Protein 2XVM (pdb70)

Secondary structure (DSSP, 8-state):
------TTHHHHHHTPPP--HHHHHHTTTS-S-EEEEET-TTSHHHHHHHHTT-EEEEEES-HHHHHHHHHHHHHHT-TTEEEEE--GGG------EEEEEEES-GGGS-GGGHHHHHHHHHHTEEEEEEEEEEEEB--SSS---S--S--BPTTHHHHHTTTSEEEEEE--EEEEEEE-TTSPEEEEEEEEEEEE--/--TTHHHHHHTPPP--HHHHHHTTTS-S-EEEEET-TTSHHHHHHHHTT-EEEEEES-HHHHHHHHHHHHHTT-TTEEEEE--GGG------EEEEEEES-GGGS-TTHHHHHHHHHHHTEEEEEEEEEEEEB--SSS---S--S--BPTTHHHHHTTTSEEEEEE--EEEEEEE-TTSPEEEEEEEEEEEE--

Solvent-accessible surface area: 17953 Å² total; per-residue (Å²): 124,53,56,12,54,33,21,65,41,7,17,32,91,25,118,19,66,30,4,25,54,27,0,25,80,1,19,147,75,2,110,50,20,97,0,0,2,0,14,10,24,67,1,46,6,0,0,4,0,5,25,27,50,6,45,0,12,0,4,18,153,70,63,154,10,10,62,36,0,70,118,0,45,80,94,27,113,18,117,42,0,73,27,111,82,12,61,12,38,120,41,96,12,102,135,88,2,33,0,0,0,0,10,54,18,0,4,106,12,76,60,164,17,1,71,49,7,0,56,12,0,34,119,0,0,79,104,29,4,18,0,1,0,8,0,0,0,63,16,114,91,64,74,25,123,31,68,24,74,18,19,0,139,128,23,45,0,95,170,62,0,80,54,26,84,67,69,59,55,41,30,88,51,23,71,18,121,113,72,62,117,127,52,90,47,41,107,1,62,19,0,13,0,13,0,100,48,159,117,72,45,71,62,6,29,98,70,32,45,21,36,115,7,27,62,28,0,24,83,1,36,148,78,3,166,87,17,53,0,0,3,0,14,10,20,25,0,56,7,0,0,22,0,5,24,59,50,6,58,0,4,0,8,17,150,26,61,71,2,14,59,43,0,74,126,2,31,76,97,17,117,4,117,49,0,98,32,110,81,10,76,13,60,131,41,91,9,104,134,80,0,40,0,0,0,0,10,51,19,0,9,89,14,89,54,184,19,1,67,47,9,0,55,11,0,34,119,0,0,68,109,26,4,20,0,1,0,8,0,0,0,63,24,106,88,53,72,26,105,0,26,26,61,16,20,0,139,126,14,45,0,87,177,53,0,121,56,33,105,108,64,73,34,37,27,91,58,27,108,8,41,90,39,62,121,116,20,78,48,31,122,0,62,31,0,11,0,11,0,100,51,191

Structure (mmCIF, N/CA/C/O backbone):
data_2XVM
#
_entry.id   2XVM
#
_cell.length_a   130.362
_cell.length_b   55.644
_cell.length_c   59.420
_cell.angle_alpha   90.00
_cell.angle_beta   97.72
_cell.angle_gamma   90.00
#
_symmetry.space_group_name_H-M   'C 1 2 1'
#
loop_
_entity.id
_entity.type
_entity.pdbx_description
1 polymer 'TELLURITE RESISTANCE PROTEIN TEHB'
2 non-polymer S-ADENOSYL-L-HOMOCYSTEINE
3 water water
#
loop_
_atom_site.group_PDB
_atom_site.id
_atom_site.type_symbol
_atom_site.label_atom_id
_atom_site.label_alt_id
_atom_site.label_comp_id
_atom_site.label_asym_id
_atom_site.label_entity_id
_atom_site.label_seq_id
_atom_site.pdbx_PDB_ins_code
_atom_site.Cartn_x
_atom_site.Cartn_y
_atom_site.Cartn_z
_atom_site.occupancy
_atom_site.B_iso_or_equiv
_atom_site.auth_seq_id
_atom_site.auth_comp_id
_atom_site.auth_asym_id
_atom_site.auth_atom_id
_atom_site.pdbx_PDB_model_num
ATOM 1 N N . ALA A 1 2 ? -28.438 -35.514 -5.300 1.00 37.33 0 ALA A N 1
ATOM 2 C CA . ALA A 1 2 ? -28.512 -36.079 -6.701 1.00 35.49 0 ALA A CA 1
ATOM 3 C C . ALA A 1 2 ? -28.555 -34.998 -7.813 1.00 34.01 0 ALA A C 1
ATOM 4 O O . ALA A 1 2 ? -28.346 -35.320 -8.974 1.00 33.67 0 ALA A O 1
ATOM 6 N N . MET A 1 3 ? -28.852 -33.749 -7.446 1.00 31.89 1 MET A N 1
ATOM 7 C CA . MET A 1 3 ? -28.990 -32.634 -8.412 1.00 28.36 1 MET A CA 1
ATOM 8 C C . MET A 1 3 ? -27.611 -32.093 -8.777 1.00 27.08 1 MET A C 1
ATOM 9 O O . MET A 1 3 ? -26.969 -31.391 -7.996 1.00 27.17 1 MET A O 1
ATOM 14 N N . VAL A 1 4 ? -27.174 -32.403 -9.995 1.00 25.24 2 VAL A N 1
ATOM 15 C CA . VAL A 1 4 ? -25.786 -32.228 -10.380 1.00 23.22 2 VAL A CA 1
ATOM 16 C C . VAL A 1 4 ? -25.502 -30.966 -11.195 1.00 23.13 2 VAL A C 1
ATOM 17 O O . VAL A 1 4 ? -24.324 -30.684 -11.489 1.00 23.46 2 VAL A O 1
ATOM 21 N N . ILE A 1 5 ? -26.549 -30.223 -11.577 1.00 20.28 3 ILE A N 1
ATOM 22 C CA . ILE A 1 5 ? -26.331 -28.942 -12.309 1.00 19.79 3 ILE A CA 1
ATOM 23 C C . ILE A 1 5 ? -25.590 -27.851 -11.528 1.00 20.69 3 ILE A C 1
ATOM 24 O O . ILE A 1 5 ? -25.939 -27.550 -10.361 1.00 20.81 3 ILE A O 1
ATOM 29 N N . ARG A 1 6 ? -24.526 -27.325 -12.152 1.00 19.83 4 ARG A N 1
ATOM 30 C CA . ARG A 1 6 ? -23.815 -26.188 -11.575 1.00 20.79 4 ARG A CA 1
ATOM 31 C C . ARG A 1 6 ? -23.802 -25.001 -12.533 1.00 21.32 4 ARG A C 1
ATOM 32 O O . ARG A 1 6 ? -22.858 -24.805 -13.345 1.00 20.42 4 ARG A O 1
ATOM 40 N N . ASP A 1 7 ? -24.840 -24.168 -12.409 1.00 19.62 5 ASP A N 1
ATOM 41 C CA . ASP A 1 7 ? -25.015 -23.141 -13.383 1.00 19.94 5 ASP A CA 1
ATOM 42 C C . ASP A 1 7 ? -24.484 -21.815 -12.794 1.00 20.23 5 ASP A C 1
ATOM 43 O O . ASP A 1 7 ? -23.747 -21.810 -11.774 1.00 21.21 5 ASP A O 1
ATOM 48 N N . GLU A 1 8 ? -24.804 -20.713 -13.451 1.00 19.38 6 GLU A N 1
ATOM 49 C CA . GLU A 1 8 ? -24.286 -19.397 -13.055 1.00 20.05 6 GLU A CA 1
ATOM 50 C C . GLU A 1 8 ? -24.973 -18.866 -11.789 1.00 20.32 6 GLU A C 1
ATOM 51 O O . GLU A 1 8 ? -24.575 -17.825 -11.293 1.00 23.86 6 GLU A O 1
ATOM 57 N N . ASN A 1 9 ? -26.019 -19.554 -11.324 1.00 21.46 7 ASN A N 1
ATOM 58 C CA . ASN A 1 9 ? -26.642 -19.272 -10.047 1.00 21.20 7 ASN A CA 1
ATOM 59 C C . ASN A 1 9 ? -26.080 -20.061 -8.847 1.00 20.87 7 ASN A C 1
ATOM 60 O O . ASN A 1 9 ? -26.395 -19.713 -7.684 1.00 22.05 7 ASN A O 1
ATOM 65 N N . TYR A 1 10 ? -25.346 -21.138 -9.106 1.00 20.55 8 TYR A N 1
ATOM 66 C CA . TYR A 1 10 ? -25.075 -22.089 -8.049 1.00 20.09 8 TYR A CA 1
ATOM 67 C C . TYR A 1 10 ? -24.238 -21.477 -6.927 1.00 20.17 8 TYR A C 1
ATOM 68 O O . TYR A 1 10 ? -24.678 -21.377 -5.778 1.00 22.00 8 TYR A O 1
ATOM 77 N N . PHE A 1 11 ? -23.013 -21.087 -7.273 1.00 19.59 9 PHE A N 1
ATOM 78 C CA . PHE A 1 11 ? -22.143 -20.409 -6.303 1.00 20.02 9 PHE A CA 1
ATOM 79 C C . PHE A 1 11 ? -22.592 -19.024 -5.957 1.00 20.52 9 PHE A C 1
ATOM 80 O O . PHE A 1 11 ? -22.402 -18.585 -4.812 1.00 21.95 9 PHE A O 1
ATOM 88 N N . THR A 1 12 ? -23.201 -18.358 -6.923 1.00 21.09 10 THR A N 1
ATOM 89 C CA . THR A 1 12 ? -23.665 -16.972 -6.822 1.00 20.96 10 THR A CA 1
ATOM 90 C C . THR A 1 12 ? -24.629 -16.921 -5.670 1.00 22.71 10 THR A C 1
ATOM 91 O O . THR A 1 12 ? -24.476 -16.097 -4.781 1.00 23.33 10 THR A O 1
ATOM 95 N N . ASP A 1 13 ? -25.619 -17.804 -5.680 1.00 22.60 11 ASP A N 1
ATOM 96 C CA . ASP A 1 13 ? -26.683 -17.766 -4.679 1.00 23.34 11 ASP A CA 1
ATOM 97 C C . ASP A 1 13 ? -26.339 -18.413 -3.353 1.00 24.28 11 ASP A C 1
ATOM 98 O O . ASP A 1 13 ? -26.886 -18.001 -2.332 1.00 24.49 11 ASP A O 1
ATOM 103 N N . LYS A 1 14 ? -25.532 -19.478 -3.384 1.00 23.83 12 LYS A N 1
ATOM 104 C CA . LYS A 1 14 ? -25.150 -20.186 -2.156 1.00 24.08 12 LYS A CA 1
ATOM 105 C C . LYS A 1 14 ? -24.154 -19.365 -1.336 1.00 24.09 12 LYS A C 1
ATOM 106 O O . LYS A 1 14 ? -24.247 -19.347 -0.105 1.00 26.32 12 LYS A O 1
ATOM 112 N N . TYR A 1 15 ? -23.209 -18.681 -2.008 1.00 23.91 13 TYR A N 1
ATOM 113 C CA . TYR A 1 15 ? -22.089 -18.057 -1.293 1.00 24.64 13 TYR A CA 1
ATOM 114 C C . TYR A 1 15 ? -22.021 -16.570 -1.475 1.00 25.04 13 TYR A C 1
ATOM 115 O O . TYR A 1 15 ? -21.021 -15.942 -1.115 1.00 28.33 13 TYR A O 1
ATOM 124 N N . GLU A 1 16 ? -23.060 -15.993 -2.062 1.00 25.79 14 GLU A N 1
ATOM 125 C CA . GLU A 1 16 ? -23.145 -14.516 -2.220 1.00 26.34 14 GLU A CA 1
ATOM 126 C C . GLU A 1 16 ? -21.965 -13.973 -3.074 1.00 25.72 14 GLU A C 1
ATOM 127 O O . GLU A 1 16 ? -21.442 -12.877 -2.828 1.00 26.11 14 GLU A O 1
ATOM 133 N N . LEU A 1 17 ? -21.534 -14.745 -4.049 1.00 24.66 15 LEU A N 1
ATOM 134 C CA . LEU A 1 17 ? -20.531 -14.263 -4.996 1.00 23.30 15 LEU A CA 1
ATOM 135 C C . LEU A 1 17 ? -21.174 -13.469 -6.103 1.00 23.11 15 LEU A C 1
ATOM 136 O O . LEU A 1 17 ? -22.388 -13.614 -6.348 1.00 23.48 15 LEU A O 1
ATOM 141 N N . THR A 1 18 ? -20.397 -12.620 -6.783 1.00 21.56 16 THR A N 1
ATOM 142 C CA . THR A 1 18 ? -20.887 -11.944 -7.964 1.00 21.71 16 THR A CA 1
ATOM 143 C C . THR A 1 18 ? -21.078 -13.050 -8.964 1.00 21.40 16 THR A C 1
ATOM 144 O O . THR A 1 18 ? -20.312 -14.073 -9.008 1.00 20.76 16 THR A O 1
ATOM 148 N N . ARG A 1 19 ? -22.135 -12.887 -9.757 1.00 20.67 17 ARG A N 1
ATOM 149 C CA . ARG A 1 19 ? -22.441 -13.926 -10.769 1.00 20.14 17 ARG A CA 1
ATOM 150 C C . ARG A 1 19 ? -21.238 -14.174 -11.694 1.00 18.31 17 ARG A C 1
ATOM 151 O O . ARG A 1 19 ? -20.463 -13.287 -11.988 1.00 18.74 17 ARG A O 1
ATOM 159 N N . THR A 1 20 ? -21.082 -15.415 -12.149 1.00 17.30 18 THR A N 1
ATOM 160 C CA . THR A 1 20 ? -19.989 -15.807 -13.072 1.00 17.18 18 THR A CA 1
ATOM 161 C C . THR A 1 20 ? -19.792 -14.782 -14.186 1.00 17.26 18 THR A C 1
ATOM 162 O O . THR A 1 20 ? -20.773 -14.304 -14.773 1.00 17.34 18 THR A O 1
ATOM 166 N N . HIS A 1 21 ? -18.536 -14.449 -14.491 1.00 15.26 19 HIS A N 1
ATOM 167 C CA . HIS A 1 21 ? -18.288 -13.376 -15.497 1.00 16.80 19 HIS A CA 1
ATOM 168 C C . HIS A 1 21 ? -18.987 -13.791 -16.805 1.00 18.41 19 HIS A C 1
ATOM 169 O O . HIS A 1 21 ? -18.860 -14.952 -17.259 1.00 17.38 19 HIS A O 1
ATOM 176 N N . SER A 1 22 ? -19.681 -12.878 -17.458 1.00 19.65 20 SER A N 1
ATOM 177 C CA A SER A 1 22 ? -20.380 -13.182 -18.727 0.50 20.20 20 SER A CA 1
ATOM 178 C CA B SER A 1 22 ? -20.376 -13.261 -18.706 0.50 20.11 20 SER A CA 1
ATOM 179 C C . SER A 1 22 ? -19.445 -13.780 -19.794 1.00 19.56 20 SER A C 1
ATOM 180 O O . SER A 1 22 ? -19.836 -14.645 -20.579 1.00 18.56 20 SER A O 1
ATOM 185 N N . GLU A 1 23 ? -18.197 -13.310 -19.834 1.00 19.42 21 GLU A N 1
ATOM 186 C CA . GLU A 1 23 ? -17.259 -13.784 -20.857 1.00 17.43 21 GLU A CA 1
ATOM 187 C C . GLU A 1 23 ? -16.800 -15.174 -20.544 1.00 16.85 21 GLU A C 1
ATOM 188 O O . GLU A 1 23 ? -16.466 -15.934 -21.457 1.00 18.62 21 GLU A O 1
ATOM 194 N N . VAL A 1 24 ? -16.792 -15.518 -19.253 1.00 14.29 22 VAL A N 1
ATOM 195 C CA . VAL A 1 24 ? -16.484 -16.938 -18.924 1.00 15.43 22 VAL A CA 1
ATOM 196 C C . VAL A 1 24 ? -17.670 -17.812 -19.368 1.00 17.17 22 VAL A C 1
ATOM 197 O O . VAL A 1 24 ? -17.482 -18.895 -19.933 1.00 17.41 22 VAL A O 1
ATOM 201 N N . LEU A 1 25 ? -18.897 -17.364 -19.102 1.00 17.27 23 LEU A N 1
ATOM 202 C CA . LEU A 1 25 ? -20.077 -18.172 -19.506 1.00 19.18 23 LEU A CA 1
ATOM 203 C C . LEU A 1 25 ? -20.115 -18.338 -21.034 1.00 20.37 23 LEU A C 1
ATOM 204 O O . LEU A 1 25 ? -20.472 -19.434 -21.534 1.00 22.52 23 LEU A O 1
ATOM 209 N N . GLU A 1 26 ? -19.685 -17.314 -21.793 1.00 21.45 24 GLU A N 1
ATOM 210 C CA A GLU A 1 26 ? -19.641 -17.424 -23.260 0.50 21.69 24 GLU A CA 1
ATOM 211 C CA B GLU A 1 26 ? -19.668 -17.459 -23.249 0.50 21.79 24 GLU A CA 1
ATOM 212 C C . GLU A 1 26 ? -18.525 -18.374 -23.675 1.00 21.44 24 GLU A C 1
ATOM 213 O O . GLU A 1 26 ? -18.715 -19.265 -24.513 1.00 22.03 24 GLU A O 1
ATOM 224 N N . ALA A 1 27 ? -17.347 -18.176 -23.081 1.00 20.74 25 ALA A N 1
ATOM 225 C CA . ALA A 1 27 ? -16.174 -18.976 -23.432 1.00 19.50 25 ALA A CA 1
ATOM 226 C C . ALA A 1 27 ? -16.422 -20.466 -23.331 1.00 20.21 25 ALA A C 1
ATOM 227 O O . ALA A 1 27 ? -15.992 -21.217 -24.207 1.00 22.49 25 ALA A O 1
ATOM 229 N N . VAL A 1 28 ? -17.064 -20.908 -22.245 1.00 20.22 26 VAL A N 1
ATOM 230 C CA . VAL A 1 28 ? -17.272 -22.338 -22.089 1.00 20.90 26 VAL A CA 1
ATOM 231 C C . VAL A 1 28 ? -18.177 -23.010 -23.156 1.00 22.89 26 VAL A C 1
ATOM 232 O O . VAL A 1 28 ? -18.272 -24.245 -23.198 1.00 23.67 26 VAL A O 1
ATOM 236 N N . LYS A 1 29 ? -18.850 -22.219 -23.973 1.00 22.79 27 LYS A N 1
ATOM 237 C CA . LYS A 1 29 ? -19.616 -22.716 -25.104 1.00 25.87 27 LYS A CA 1
ATOM 238 C C . LYS A 1 29 ? -18.680 -23.261 -26.174 1.00 25.93 27 LYS A C 1
ATOM 239 O O . LYS A 1 29 ? -19.085 -24.151 -26.922 1.00 28.10 27 LYS A O 1
ATOM 245 N N . VAL A 1 30 ? -17.467 -22.716 -26.281 1.00 25.68 28 VAL A N 1
ATOM 246 C CA . VAL A 1 30 ? -16.473 -23.282 -27.208 1.00 25.93 28 VAL A CA 1
ATOM 247 C C . VAL A 1 30 ? -15.228 -23.957 -26.588 1.00 24.97 28 VAL A C 1
ATOM 248 O O . VAL A 1 30 ? -14.650 -24.848 -27.186 1.00 25.63 28 VAL A O 1
ATOM 252 N N . VAL A 1 31 ? -14.806 -23.520 -25.408 1.00 23.80 29 VAL A N 1
ATOM 253 C CA . VAL A 1 31 ? -13.623 -24.113 -24.777 1.00 23.60 29 VAL A CA 1
ATOM 254 C C . VAL A 1 31 ? -14.071 -25.367 -23.998 1.00 24.51 29 VAL A C 1
ATOM 255 O O . VAL A 1 31 ? -14.721 -25.209 -22.977 1.00 25.13 29 VAL A O 1
ATOM 259 N N . LYS A 1 32 ? -13.617 -26.553 -24.403 1.00 25.64 30 LYS A N 1
ATOM 260 C CA . LYS A 1 32 ? -13.958 -27.840 -23.751 1.00 26.85 30 LYS A CA 1
ATOM 261 C C . LYS A 1 32 ? -13.319 -27.900 -22.356 1.00 26.44 30 LYS A C 1
ATOM 262 O O . LYS A 1 32 ? -12.267 -27.289 -22.150 1.00 26.44 30 LYS A O 1
ATOM 268 N N . PRO A 1 33 ? -13.912 -28.671 -21.399 1.00 25.60 31 PRO A N 1
ATOM 269 C CA . PRO A 1 33 ? -13.248 -28.895 -20.112 1.00 24.61 31 PRO A CA 1
ATOM 270 C C . PRO A 1 33 ? -11.783 -29.311 -20.285 1.00 24.24 31 PRO A C 1
ATOM 271 O O . PRO A 1 33 ? -11.504 -30.232 -21.099 1.00 23.71 31 PRO A O 1
ATOM 275 N N . GLY A 1 34 ? -10.860 -28.743 -19.500 1.00 25.62 32 GLY A N 1
ATOM 276 C CA . GLY A 1 34 ? -9.446 -29.201 -19.554 1.00 23.01 32 GLY A CA 1
ATOM 277 C C . GLY A 1 34 ? -8.698 -28.434 -18.488 1.00 24.34 32 GLY A C 1
ATOM 278 O O . GLY A 1 34 ? -9.338 -27.873 -17.601 1.00 23.10 32 GLY A O 1
ATOM 279 N N . LYS A 1 35 ? -7.365 -28.464 -18.552 1.00 23.70 33 LYS A N 1
ATOM 280 C CA . LYS A 1 35 ? -6.530 -27.883 -17.521 1.00 24.89 33 LYS A CA 1
ATOM 281 C C . LYS A 1 35 ? -6.618 -26.332 -17.632 1.00 22.57 33 LYS A C 1
ATOM 282 O O . LYS A 1 35 ? -6.356 -25.735 -18.686 1.00 24.09 33 LYS A O 1
ATOM 288 N N . THR A 1 36 ? -6.942 -25.693 -16.510 1.00 22.04 34 THR A N 1
ATOM 289 C CA . THR A 1 36 ? -7.235 -24.290 -16.494 1.00 20.45 34 THR A CA 1
ATOM 290 C C . THR A 1 36 ? -6.450 -23.566 -15.424 1.00 20.02 34 THR A C 1
ATOM 291 O O . THR A 1 36 ? -6.210 -24.065 -14.364 1.00 20.27 34 THR A O 1
ATOM 295 N N . LEU A 1 37 ? -6.095 -22.354 -15.769 1.00 16.47 35 LEU A N 1
ATOM 296 C CA . LEU A 1 37 ? -5.354 -21.369 -14.964 1.00 18.71 35 LEU A CA 1
ATOM 297 C C . LEU A 1 37 ? -6.154 -20.039 -14.825 1.00 15.70 35 LEU A C 1
ATOM 298 O O . LEU A 1 37 ? -6.366 -19.284 -15.838 1.00 18.10 35 LEU A O 1
ATOM 303 N N . ASP A 1 38 ? -6.578 -19.689 -13.597 1.00 16.26 36 ASP A N 1
ATOM 304 C CA . ASP A 1 38 ? -7.273 -18.403 -13.365 1.00 16.09 36 ASP A CA 1
ATOM 305 C C . ASP A 1 38 ? -6.331 -17.455 -12.623 1.00 16.55 36 ASP A C 1
ATOM 306 O O . ASP A 1 38 ? -6.078 -17.609 -11.421 1.00 17.33 36 ASP A O 1
ATOM 311 N N . LEU A 1 39 ? -5.804 -16.472 -13.356 1.00 15.35 37 LEU A N 1
ATOM 312 C CA . LEU A 1 39 ? -4.885 -15.503 -12.785 1.00 17.43 37 LEU A CA 1
ATOM 313 C C . LEU A 1 39 ? -5.567 -14.297 -12.134 1.00 17.12 37 LEU A C 1
ATOM 314 O O . LEU A 1 39 ? -6.015 -13.337 -12.852 1.00 18.35 37 LEU A O 1
ATOM 319 N N . GLY A 1 40 ? -5.558 -14.275 -10.780 1.00 16.27 38 GLY A N 1
ATOM 320 C CA . GLY A 1 40 ? -6.227 -13.252 -9.999 1.00 17.24 38 GLY A CA 1
ATOM 321 C C . GLY A 1 40 ? -7.648 -13.748 -9.810 1.00 17.35 38 GLY A C 1
ATOM 322 O O . GLY A 1 40 ? -8.580 -13.050 -10.153 1.00 18.86 38 GLY A O 1
ATOM 323 N N . CYS A 1 41 ? -7.798 -14.975 -9.297 1.00 18.08 39 CYS A N 1
ATOM 324 C CA . CYS A 1 41 ? -9.136 -15.595 -9.156 1.00 17.90 39 CYS A CA 1
ATOM 325 C C . CYS A 1 41 ? -10.132 -14.905 -8.232 1.00 18.05 39 CYS A C 1
ATOM 326 O O . CYS A 1 41 ? -11.353 -15.196 -8.301 1.00 18.54 39 CYS A O 1
ATOM 329 N N . GLY A 1 42 ? -9.643 -13.960 -7.407 1.00 18.78 40 GLY A N 1
ATOM 330 C CA . GLY A 1 42 ? -10.520 -13.371 -6.404 1.00 18.38 40 GLY A CA 1
ATOM 331 C C . GLY A 1 42 ? -11.178 -14.376 -5.460 1.00 20.02 40 GLY A C 1
ATOM 332 O O . GLY A 1 42 ? -10.587 -15.452 -5.087 1.00 21.09 40 GLY A O 1
ATOM 333 N N . ASN A 1 43 ? -12.455 -14.087 -5.190 1.00 20.71 41 ASN A N 1
ATOM 334 C CA . ASN A 1 43 ? -13.289 -14.981 -4.378 1.00 20.19 41 ASN A CA 1
ATOM 335 C C . ASN A 1 43 ? -13.826 -16.217 -5.132 1.00 20.74 41 ASN A C 1
ATOM 336 O O . ASN A 1 43 ? -14.600 -17.011 -4.591 1.00 24.06 41 ASN A O 1
ATOM 341 N N . GLY A 1 44 ? -13.367 -16.428 -6.365 1.00 19.94 42 GLY A N 1
ATOM 342 C CA . GLY A 1 44 ? -13.555 -17.729 -6.989 1.00 17.24 42 GLY A CA 1
ATOM 343 C C . GLY A 1 44 ? -14.757 -17.887 -7.918 1.00 18.03 42 GLY A C 1
ATOM 344 O O . GLY A 1 44 ? -15.010 -19.026 -8.369 1.00 19.50 42 GLY A O 1
ATOM 345 N N . ARG A 1 45 ? -15.493 -16.836 -8.244 1.00 18.00 43 ARG A N 1
ATOM 346 C CA . ARG A 1 45 ? -16.770 -17.019 -8.975 1.00 16.69 43 ARG A CA 1
ATOM 347 C C . ARG A 1 45 ? -16.478 -17.815 -10.266 1.00 18.17 43 ARG A C 1
ATOM 348 O O . ARG A 1 45 ? -17.206 -18.757 -10.612 1.00 17.83 43 ARG A O 1
ATOM 356 N N . ASN A 1 46 ? -15.385 -17.492 -10.971 1.00 17.81 44 ASN A N 1
ATOM 357 C CA . ASN A 1 46 ? -15.072 -18.220 -12.200 1.00 17.73 44 ASN A CA 1
ATOM 358 C C . ASN A 1 46 ? -14.361 -19.538 -11.988 1.00 17.78 44 ASN A C 1
ATOM 359 O O . ASN A 1 46 ? -14.680 -20.519 -12.622 1.00 17.99 44 ASN A O 1
ATOM 364 N N . SER A 1 47 ? -13.437 -19.585 -11.035 1.00 18.33 45 SER A N 1
ATOM 365 C CA . SER A 1 47 ? -12.746 -20.835 -10.763 1.00 19.59 45 SER A CA 1
ATOM 366 C C . SER A 1 47 ? -13.686 -21.911 -10.218 1.00 18.24 45 SER A C 1
ATOM 367 O O . SER A 1 47 ? -13.542 -23.063 -10.591 1.00 19.77 45 SER A O 1
ATOM 370 N N . LEU A 1 48 ? -14.601 -21.535 -9.328 1.00 17.72 46 LEU A N 1
ATOM 371 C CA . LEU A 1 48 ? -15.517 -22.575 -8.769 1.00 18.68 46 LEU A CA 1
ATOM 372 C C . LEU A 1 48 ? -16.493 -23.059 -9.864 1.00 18.56 46 LEU A C 1
ATOM 373 O O . LEU A 1 48 ? -16.744 -24.257 -9.982 1.00 19.79 46 LEU A O 1
ATOM 378 N N . TYR A 1 49 ? -16.992 -22.133 -10.696 1.00 18.22 47 TYR A N 1
ATOM 379 C CA . TYR A 1 49 ? -17.881 -22.483 -11.788 1.00 18.42 47 TYR A CA 1
ATOM 380 C C . TYR A 1 49 ? -17.185 -23.456 -12.727 1.00 18.58 47 TYR A C 1
ATOM 381 O O . TYR A 1 49 ? -17.737 -24.492 -13.115 1.00 19.20 47 TYR A O 1
ATOM 390 N N . LEU A 1 50 ? -15.960 -23.141 -13.089 1.00 17.84 48 LEU A N 1
ATOM 391 C CA . LEU A 1 50 ? -15.235 -24.042 -13.981 1.00 18.00 48 LEU A CA 1
ATOM 392 C C . LEU A 1 50 ? -14.922 -25.394 -13.331 1.00 18.31 48 LEU A C 1
ATOM 393 O O . LEU A 1 50 ? -15.133 -26.488 -13.954 1.00 19.66 48 LEU A O 1
ATOM 398 N N . ALA A 1 51 ? -14.410 -25.357 -12.088 1.00 17.81 49 ALA A N 1
ATOM 399 C CA . ALA A 1 51 ? -14.121 -26.672 -11.398 1.00 19.10 49 ALA A CA 1
ATOM 400 C C . ALA A 1 51 ? -15.380 -27.573 -11.284 1.00 19.77 49 ALA A C 1
ATOM 401 O O . ALA A 1 51 ? -15.307 -28.834 -11.506 1.00 21.46 49 ALA A O 1
ATOM 403 N N . ALA A 1 52 ? -16.509 -26.940 -11.016 1.00 21.55 50 ALA A N 1
ATOM 404 C CA . ALA A 1 52 ? -17.816 -27.624 -10.850 1.00 21.93 50 ALA A CA 1
ATOM 405 C C . ALA A 1 52 ? -18.334 -28.190 -12.182 1.00 22.87 50 ALA A C 1
ATOM 406 O O . ALA A 1 52 ? -19.250 -28.995 -12.180 1.00 23.77 50 ALA A O 1
ATOM 408 N N . ASN A 1 53 ? -17.771 -27.711 -13.301 1.00 22.19 51 ASN A N 1
ATOM 409 C CA . ASN A 1 53 ? -18.146 -28.137 -14.639 1.00 22.10 51 ASN A CA 1
ATOM 410 C C . ASN A 1 53 ? -17.041 -28.857 -15.387 1.00 21.75 51 ASN A C 1
ATOM 411 O O . ASN A 1 53 ? -17.014 -28.829 -16.628 1.00 23.07 51 ASN A O 1
ATOM 416 N N . GLY A 1 54 ? -16.172 -29.551 -14.617 1.00 22.53 52 GLY A N 1
ATOM 417 C CA . GLY A 1 54 ? -15.214 -30.479 -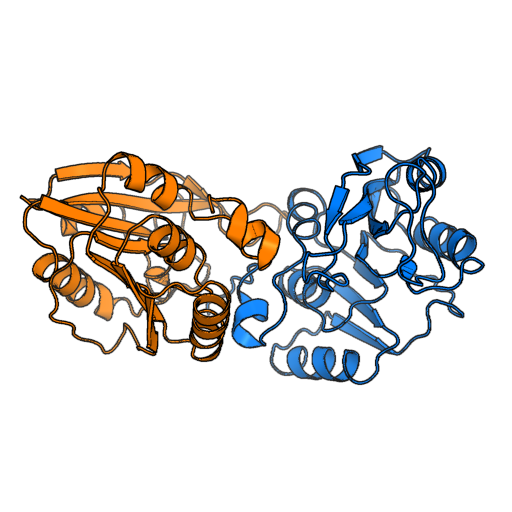15.188 1.00 23.94 52 GLY A CA 1
ATOM 418 C C . GLY A 1 54 ? -13.929 -29.916 -15.736 1.00 22.71 52 GLY A C 1
ATOM 419 O O . GLY A 1 54 ? -13.199 -30.608 -16.405 1.00 25.39 52 GLY A O 1
ATOM 420 N N . TYR A 1 55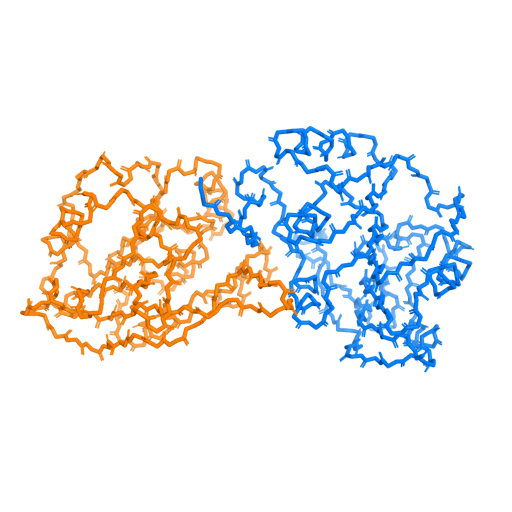 ? -13.619 -28.646 -15.449 1.00 21.62 53 TYR A N 1
ATOM 421 C CA . TYR A 1 55 ? -12.281 -28.152 -15.710 1.00 21.05 53 TYR A CA 1
ATOM 422 C C . TYR A 1 55 ? -11.386 -28.367 -14.441 1.00 22.22 53 TYR A C 1
ATOM 423 O O . TYR A 1 55 ? -11.823 -28.170 -13.292 1.00 23.62 53 TYR A O 1
ATOM 432 N N . ASP A 1 56 ? -10.102 -28.645 -14.653 1.00 23.21 54 ASP A N 1
ATOM 433 C CA . ASP A 1 56 ? -9.135 -28.745 -13.535 1.00 23.82 54 ASP A CA 1
ATOM 434 C C . ASP A 1 56 ? -8.494 -27.368 -13.376 1.00 22.98 54 ASP A C 1
ATOM 435 O O . ASP A 1 56 ? -7.742 -26.946 -14.233 1.00 23.75 54 ASP A O 1
ATOM 440 N N . VAL A 1 57 ? -8.727 -26.707 -12.259 1.00 19.25 55 VAL A N 1
ATOM 441 C CA . VAL A 1 57 ? -8.422 -25.295 -12.173 1.00 18.47 55 VAL A CA 1
ATOM 442 C C . VAL A 1 57 ? -7.320 -24.980 -11.118 1.00 20.46 55 VAL A C 1
ATOM 443 O O . VAL A 1 57 ? -7.428 -25.413 -9.972 1.00 22.60 55 VAL A O 1
ATOM 447 N N . ASP A 1 58 ? -6.283 -24.254 -11.557 1.00 20.58 56 ASP A N 1
ATOM 448 C CA . ASP A 1 58 ? -5.370 -23.531 -10.666 1.00 19.87 56 ASP A CA 1
ATOM 449 C C . ASP A 1 58 ? -5.924 -22.155 -10.446 1.00 20.31 56 ASP A C 1
ATOM 450 O O . ASP A 1 58 ? -5.994 -21.346 -11.389 1.00 19.82 56 ASP A O 1
ATOM 455 N N . ALA A 1 59 ? -6.296 -21.844 -9.210 1.00 20.31 57 ALA A N 1
ATOM 456 C CA . ALA A 1 59 ? -6.864 -20.509 -8.897 1.00 19.88 57 ALA A CA 1
ATOM 457 C C . ALA A 1 59 ? -5.888 -19.713 -8.011 1.00 20.62 57 ALA A C 1
ATOM 458 O O . ALA A 1 59 ? -5.666 -20.074 -6.857 1.00 21.74 57 ALA A O 1
ATOM 460 N N . TRP A 1 60 ? -5.324 -18.621 -8.552 1.00 19.93 58 TRP A N 1
ATOM 461 C CA . TRP A 1 60 ? -4.258 -17.856 -7.877 1.00 18.29 58 TRP A CA 1
ATOM 462 C C . TRP A 1 60 ? -4.624 -16.423 -7.613 1.00 19.18 58 TRP A C 1
ATOM 463 O O . TRP A 1 60 ? -5.217 -15.763 -8.502 1.00 20.13 58 TRP A O 1
ATOM 474 N N . ASP A 1 61 ? -4.273 -15.895 -6.434 1.00 17.25 59 ASP A N 1
ATOM 475 C CA . ASP A 1 61 ? -4.553 -14.498 -6.191 1.00 18.76 59 ASP A CA 1
ATOM 476 C C . ASP A 1 61 ? -3.599 -14.041 -5.091 1.00 19.64 59 ASP A C 1
ATOM 477 O O . ASP A 1 61 ? -3.117 -14.873 -4.277 1.00 20.42 59 ASP A O 1
ATOM 482 N N . LYS A 1 62 ? -3.425 -12.734 -4.983 1.00 20.82 60 LYS A N 1
ATOM 483 C CA . LYS A 1 62 ? -2.627 -12.195 -3.850 1.00 23.01 60 LYS A CA 1
ATOM 484 C C . LYS A 1 62 ? -3.400 -11.941 -2.540 1.00 23.11 60 LYS A C 1
ATOM 485 O O . LYS A 1 62 ? -2.775 -11.845 -1.452 1.00 24.42 60 LYS A O 1
ATOM 491 N N . ASN A 1 63 ? -4.743 -11.931 -2.601 1.00 23.48 61 ASN A N 1
ATOM 492 C CA . ASN A 1 63 ? -5.553 -11.653 -1.412 1.00 22.55 61 ASN A CA 1
ATOM 493 C C . ASN A 1 63 ? -5.770 -12.920 -0.590 1.00 21.75 61 ASN A C 1
ATOM 494 O O . ASN A 1 63 ? -6.450 -13.881 -1.048 1.00 22.45 61 ASN A O 1
ATOM 499 N N . ALA A 1 64 ? -5.083 -13.020 0.554 1.00 20.51 62 ALA A N 1
ATOM 500 C CA . ALA A 1 64 ? -5.170 -14.260 1.354 1.00 20.23 62 ALA A CA 1
ATOM 501 C C . ALA A 1 64 ? -6.602 -14.545 1.835 1.00 19.63 62 ALA A C 1
ATOM 502 O O . ALA A 1 64 ? -7.011 -15.695 1.967 1.00 22.54 62 ALA A O 1
ATOM 504 N N . MET A 1 65 ? -7.332 -13.485 2.198 1.00 21.73 63 MET A N 1
ATOM 505 C CA A MET A 1 65 ? -8.715 -13.649 2.645 0.50 21.99 63 MET A CA 1
ATOM 506 C CA B MET A 1 65 ? -8.720 -13.638 2.649 0.50 22.72 63 MET A CA 1
ATOM 507 C C . MET A 1 65 ? -9.581 -14.259 1.509 1.00 21.89 63 MET A C 1
ATOM 508 O O . MET A 1 65 ? -10.400 -15.170 1.742 1.00 22.74 63 MET A O 1
ATOM 517 N N . SER A 1 66 ? -9.370 -13.801 0.266 1.00 20.43 64 SER A N 1
ATOM 518 C CA . SER A 1 66 ? -10.125 -14.319 -0.870 1.00 20.10 64 SER A CA 1
ATOM 519 C C . SER A 1 66 ? -9.781 -15.786 -1.087 1.00 20.05 64 SER A C 1
ATOM 520 O O . SER A 1 66 ? -10.680 -16.578 -1.321 1.00 22.25 64 SER A O 1
ATOM 523 N N . ILE A 1 67 ? -8.500 -16.151 -1.028 1.00 21.11 65 ILE A N 1
ATOM 524 C CA . ILE A 1 67 ? -8.087 -17.527 -1.252 1.00 20.08 65 ILE A CA 1
ATOM 525 C C . ILE A 1 67 ? -8.630 -18.393 -0.127 1.00 21.08 65 ILE A C 1
ATOM 526 O O . ILE A 1 67 ? -9.047 -19.490 -0.417 1.00 21.56 65 ILE A O 1
ATOM 531 N N . ALA A 1 68 ? -8.656 -17.896 1.127 1.00 21.33 66 ALA A N 1
ATOM 532 C CA . ALA A 1 68 ? -9.251 -18.681 2.240 1.00 22.03 66 ALA A CA 1
ATOM 533 C C . ALA A 1 68 ? -10.731 -18.948 1.938 1.00 22.93 66 ALA A C 1
ATOM 534 O O . ALA A 1 68 ? -11.265 -20.014 2.244 1.00 23.37 66 ALA A O 1
ATOM 536 N N . ASN A 1 69 ? -11.399 -17.964 1.348 1.00 22.38 67 ASN A N 1
ATOM 537 C CA . ASN A 1 69 ? -12.806 -18.112 0.994 1.00 21.86 67 ASN A CA 1
ATOM 538 C C . ASN A 1 69 ? -12.999 -19.192 -0.076 1.00 23.17 67 ASN A C 1
ATOM 539 O O . ASN A 1 69 ? -13.858 -20.068 0.057 1.00 24.81 67 ASN A O 1
ATOM 544 N N . VAL A 1 70 ? -12.191 -19.155 -1.124 1.00 22.83 68 VAL A N 1
ATOM 545 C CA . VAL A 1 70 ? -12.203 -20.232 -2.151 1.00 22.06 68 VAL A CA 1
ATOM 546 C C . VAL A 1 70 ? -11.930 -21.617 -1.539 1.00 22.86 68 VAL A C 1
ATOM 547 O O . VAL A 1 70 ? -12.627 -22.564 -1.839 1.00 23.52 68 VAL A O 1
ATOM 551 N N . GLU A 1 71 ? -10.981 -21.694 -0.602 1.00 23.45 69 GLU A N 1
ATOM 552 C CA . GLU A 1 71 ? -10.654 -22.944 0.075 1.00 24.39 69 GLU A CA 1
ATOM 553 C C . GLU A 1 71 ? -11.809 -23.474 0.878 1.00 23.42 69 GLU A C 1
ATOM 554 O O . GLU A 1 71 ? -12.066 -24.679 0.860 1.00 26.03 69 GLU A O 1
ATOM 560 N N . ARG A 1 72 ? -12.487 -22.574 1.577 1.00 25.27 70 ARG A N 1
ATOM 561 C CA . ARG A 1 72 ? -13.633 -22.911 2.417 1.00 25.22 70 ARG A CA 1
ATOM 562 C C . ARG A 1 72 ? -14.767 -23.488 1.543 1.00 25.67 70 ARG A C 1
ATOM 563 O O . ARG A 1 72 ? -15.356 -24.500 1.875 1.00 26.88 70 ARG A O 1
ATOM 571 N N . ILE A 1 73 ? -15.077 -22.815 0.428 1.00 24.55 71 ILE A N 1
ATOM 572 C CA . ILE A 1 73 ? -16.152 -23.257 -0.484 1.00 24.29 71 ILE A CA 1
ATOM 573 C C . ILE A 1 73 ? -15.755 -24.568 -1.145 1.00 23.98 71 ILE A C 1
ATOM 574 O O . ILE A 1 73 ? -16.548 -25.509 -1.235 1.00 25.83 71 ILE A O 1
ATOM 579 N N . LYS A 1 74 ? -14.493 -24.656 -1.562 1.00 25.09 72 LYS A N 1
ATOM 580 C CA . LYS A 1 74 ? -13.902 -25.884 -2.106 1.00 25.09 72 LYS A CA 1
ATOM 581 C C . LYS A 1 74 ? -14.147 -27.096 -1.208 1.00 27.68 72 LYS A C 1
ATOM 582 O O . LYS A 1 74 ? -14.480 -28.201 -1.702 1.00 28.42 72 LYS A O 1
ATOM 588 N N . SER A 1 75 ? -13.934 -26.914 0.099 1.00 28.66 73 SER A N 1
ATOM 589 C CA A SER A 1 75 ? -14.117 -27.989 1.064 0.50 29.66 73 SER A CA 1
ATOM 590 C CA B SER A 1 75 ? -14.117 -28.004 1.050 0.50 29.62 73 SER A CA 1
ATOM 591 C C . SER A 1 75 ? -15.594 -28.385 1.136 1.00 30.34 73 SER A C 1
ATOM 592 O O . SER A 1 75 ? -15.938 -29.541 0.931 1.00 32.04 73 SER A O 1
ATOM 597 N N . ILE A 1 76 ? -16.463 -27.414 1.393 1.00 29.92 74 ILE A N 1
ATOM 598 C CA . ILE A 1 76 ? -17.879 -27.679 1.436 1.00 30.14 74 ILE A CA 1
ATOM 599 C C . ILE A 1 76 ? -18.298 -28.452 0.190 1.00 31.05 74 ILE A C 1
ATOM 600 O O . ILE A 1 76 ? -18.993 -29.492 0.264 1.00 32.99 74 ILE A O 1
ATOM 605 N N . GLU A 1 77 ? -17.899 -27.976 -0.980 1.00 30.68 75 GLU A N 1
ATOM 606 C CA . GLU A 1 77 ? -18.401 -28.592 -2.230 1.00 31.19 75 GLU A CA 1
ATOM 607 C C . GLU A 1 77 ? -17.664 -29.826 -2.730 1.00 31.59 75 GLU A C 1
ATOM 608 O O . GLU A 1 77 ? -18.064 -30.402 -3.760 1.00 33.03 75 GLU A O 1
ATOM 614 N N . ASN A 1 78 ? -16.587 -30.223 -2.054 1.00 31.51 76 ASN A N 1
ATOM 615 C CA . ASN A 1 78 ? -15.722 -31.344 -2.529 1.00 31.28 76 ASN A CA 1
ATOM 616 C C . ASN A 1 78 ? -15.170 -31.156 -3.935 1.00 30.71 76 ASN A C 1
ATOM 617 O O . ASN A 1 78 ? -15.213 -32.075 -4.756 1.00 30.37 76 ASN A O 1
ATOM 622 N N . LEU A 1 79 ? -14.681 -29.949 -4.213 1.00 28.90 77 LEU A N 1
ATOM 623 C CA . LEU A 1 79 ? -14.043 -29.708 -5.487 1.00 28.98 77 LEU A CA 1
ATOM 624 C C . LEU A 1 79 ? -12.567 -30.060 -5.479 1.00 29.79 77 LEU A C 1
ATOM 625 O O . LEU A 1 79 ? -11.691 -29.169 -5.446 1.00 28.54 77 LEU A O 1
ATOM 630 N N . ASP A 1 80 ? -12.317 -31.350 -5.618 1.00 29.83 78 ASP A N 1
ATOM 631 C CA . ASP A 1 80 ? -10.972 -31.909 -5.556 1.00 31.57 78 ASP A CA 1
ATOM 632 C C . ASP A 1 80 ? -10.111 -31.518 -6.771 1.00 30.30 78 ASP A C 1
ATOM 633 O O . ASP A 1 80 ? -8.881 -31.691 -6.741 1.00 32.25 78 ASP A O 1
ATOM 638 N N . ASN A 1 81 ? -10.743 -30.993 -7.827 1.00 29.50 79 ASN A N 1
ATOM 639 C CA . ASN A 1 81 ? -10.016 -30.472 -9.013 1.00 27.91 79 ASN A CA 1
ATOM 640 C C . ASN A 1 81 ? -9.825 -28.961 -9.032 1.00 26.80 79 ASN A C 1
ATOM 641 O O . ASN A 1 81 ? -9.656 -28.381 -10.094 1.00 27.59 79 ASN A O 1
ATOM 646 N N . LEU A 1 82 ? -9.845 -28.340 -7.855 1.00 24.36 80 LEU A N 1
ATOM 647 C CA . LEU A 1 82 ? -9.600 -26.921 -7.716 1.00 23.67 80 LEU A CA 1
ATOM 648 C C . LEU A 1 82 ? -8.446 -26.786 -6.722 1.00 23.91 80 LEU A C 1
ATOM 649 O O . LEU A 1 82 ? -8.497 -27.355 -5.628 1.00 25.82 80 LEU A O 1
ATOM 654 N N . HIS A 1 83 ? -7.461 -25.957 -7.091 1.00 23.90 81 HIS A N 1
ATOM 655 C CA . HIS A 1 83 ? -6.181 -25.862 -6.380 1.00 24.73 81 HIS A CA 1
ATOM 656 C C . HIS A 1 83 ? -5.840 -24.404 -6.215 1.00 22.86 81 HIS A C 1
ATOM 657 O O . HIS A 1 83 ? -5.757 -23.651 -7.229 1.00 26.03 81 HIS A O 1
ATOM 664 N N . THR A 1 84 ? -5.736 -23.918 -4.990 1.00 23.36 82 THR A N 1
ATOM 665 C CA . THR A 1 84 ? -5.518 -22.484 -4.785 1.00 23.09 82 THR A CA 1
ATOM 666 C C . THR A 1 84 ? -4.066 -22.172 -4.400 1.00 23.38 82 THR A C 1
ATOM 667 O O . THR A 1 84 ? -3.348 -23.018 -3.824 1.00 23.14 82 THR A O 1
ATOM 671 N N . ARG A 1 85 ? -3.624 -20.944 -4.681 1.00 22.53 83 ARG A N 1
ATOM 672 C CA . ARG A 1 85 ? -2.338 -20.457 -4.150 1.00 23.48 83 ARG A CA 1
ATOM 673 C C . ARG A 1 85 ? -2.480 -18.994 -3.897 1.00 23.55 83 ARG A C 1
ATOM 674 O O . ARG A 1 85 ? -3.177 -18.311 -4.673 1.00 24.90 83 ARG A O 1
ATOM 682 N N . VAL A 1 86 ? -1.819 -18.486 -2.845 1.00 23.91 84 VAL A N 1
ATOM 683 C CA . VAL A 1 86 ? -1.651 -17.048 -2.664 1.00 24.63 84 VAL A CA 1
ATOM 684 C C . VAL A 1 86 ? -0.323 -16.689 -3.338 1.00 23.71 84 VAL A C 1
ATOM 685 O O . VAL A 1 86 ? 0.724 -17.227 -2.960 1.00 24.69 84 VAL A O 1
ATOM 689 N N . VAL A 1 87 ? -0.382 -15.831 -4.347 1.00 22.36 85 VAL A N 1
ATOM 690 C CA . VAL A 1 87 ? 0.791 -15.448 -5.107 1.00 22.37 85 VAL A CA 1
ATOM 691 C C . VAL A 1 87 ? 0.808 -13.951 -5.420 1.00 22.59 85 VAL A C 1
ATOM 692 O O . VAL A 1 87 ? -0.185 -13.258 -5.186 1.00 25.40 85 VAL A O 1
ATOM 696 N N . ASP A 1 88 ? 1.949 -13.472 -5.915 1.00 21.88 86 ASP A N 1
ATOM 697 C CA . ASP A 1 88 ? 2.022 -12.096 -6.388 1.00 22.94 86 ASP A CA 1
ATOM 698 C C . ASP A 1 88 ? 2.339 -12.176 -7.909 1.00 22.51 86 ASP A C 1
ATOM 699 O O . ASP A 1 88 ? 3.429 -12.600 -8.352 1.00 22.84 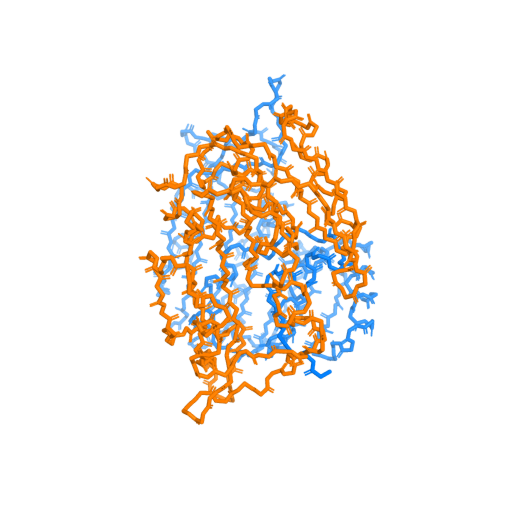86 ASP A O 1
ATOM 704 N N . LEU A 1 89 ? 1.382 -11.731 -8.726 1.00 21.73 87 LEU A N 1
ATOM 705 C CA . LEU A 1 89 ? 1.591 -11.830 -10.173 1.00 21.04 87 LEU A CA 1
ATOM 706 C C . LEU A 1 89 ? 2.727 -10.910 -10.647 1.00 20.62 87 LEU A C 1
ATOM 707 O O . LEU A 1 89 ? 3.182 -11.040 -11.781 1.00 22.24 87 LEU A O 1
ATOM 712 N N . ASN A 1 90 ? 3.146 -9.970 -9.791 1.00 18.58 88 ASN A N 1
ATOM 713 C CA . ASN A 1 90 ? 4.296 -9.138 -10.200 1.00 18.10 88 ASN A CA 1
ATOM 714 C C . ASN A 1 90 ? 5.628 -9.813 -10.064 1.00 19.50 88 ASN A C 1
ATOM 715 O O . ASN A 1 90 ? 6.635 -9.287 -10.564 1.00 20.91 88 ASN A O 1
ATOM 720 N N . ASN A 1 91 ? 5.655 -10.958 -9.386 1.00 21.49 89 ASN A N 1
ATOM 721 C CA . ASN A 1 91 ? 6.913 -11.675 -9.141 1.00 24.49 89 ASN A CA 1
ATOM 722 C C . ASN A 1 91 ? 6.595 -13.125 -9.168 1.00 27.30 89 ASN A C 1
ATOM 723 O O . ASN A 1 91 ? 6.586 -13.764 -8.120 1.00 29.63 89 ASN A O 1
ATOM 728 N N . LEU A 1 92 ? 6.194 -13.622 -10.335 1.00 28.26 90 LEU A N 1
ATOM 729 C CA . LEU A 1 92 ? 5.776 -15.016 -10.496 1.00 29.24 90 LEU A CA 1
ATOM 730 C C . LEU A 1 92 ? 6.083 -15.400 -11.895 1.00 27.77 90 LEU A C 1
ATOM 731 O O . LEU A 1 92 ? 5.852 -14.643 -12.836 1.00 27.75 90 LEU A O 1
ATOM 736 N N . THR A 1 93 ? 6.599 -16.602 -12.018 1.00 28.40 91 THR A N 1
ATOM 737 C CA A THR A 1 93 ? 6.784 -17.242 -13.305 0.50 28.33 91 THR A CA 1
ATOM 738 C CA B THR A 1 93 ? 6.837 -17.263 -13.290 0.50 28.66 91 THR A CA 1
ATOM 739 C C . THR A 1 93 ? 6.126 -18.606 -13.123 1.00 28.81 91 THR A C 1
ATOM 740 O O . THR A 1 93 ? 6.046 -19.116 -11.990 1.00 29.85 91 THR A O 1
ATOM 747 N N . PHE A 1 94 ? 5.589 -19.185 -14.199 1.00 28.35 92 PHE A N 1
ATOM 748 C CA . PHE A 1 94 ? 4.941 -20.507 -14.036 1.00 27.54 92 PHE A CA 1
ATOM 749 C C . PHE A 1 94 ? 5.277 -21.365 -15.220 1.00 28.26 92 PHE A C 1
ATOM 750 O O . PHE A 1 94 ? 5.668 -20.820 -16.219 1.00 29.12 92 PHE A O 1
ATOM 758 N N . ASP A 1 95 ? 5.148 -22.705 -15.148 1.00 29.29 93 ASP A N 1
ATOM 759 C CA A ASP A 1 95 ? 5.615 -23.531 -16.257 0.50 30.07 93 ASP A CA 1
ATOM 760 C CA B ASP A 1 95 ? 5.642 -23.557 -16.252 0.50 30.55 93 ASP A CA 1
ATOM 761 C C . ASP A 1 95 ? 4.705 -24.624 -16.787 1.00 30.88 93 ASP A C 1
ATOM 762 O O . ASP A 1 95 ? 5.027 -25.257 -17.799 1.00 33.44 93 ASP A O 1
ATOM 771 N N . ARG A 1 96 ? 3.590 -24.903 -16.119 1.00 31.16 94 ARG A N 1
ATOM 772 C CA . ARG A 1 96 ? 2.706 -25.974 -16.637 1.00 30.91 94 ARG A CA 1
ATOM 773 C C . ARG A 1 96 ? 2.030 -25.593 -17.968 1.00 29.86 94 ARG A C 1
ATOM 774 O O . ARG A 1 96 ? 2.003 -24.408 -18.339 1.00 29.47 94 ARG A O 1
ATOM 782 N N . GLN A 1 97 ? 1.556 -26.616 -18.694 1.00 27.70 95 GLN A N 1
ATOM 783 C CA . GLN A 1 97 ? 0.786 -26.443 -19.952 1.00 27.65 95 GLN A CA 1
ATOM 784 C C . GLN A 1 97 ? -0.705 -26.503 -19.664 1.00 27.09 95 GLN A C 1
ATOM 785 O O . GLN A 1 97 ? -1.202 -27.438 -19.019 1.00 28.13 95 GLN A O 1
ATOM 791 N N . TYR A 1 98 ? -1.421 -25.529 -20.221 1.00 25.29 96 TYR A N 1
ATOM 792 C CA . TYR A 1 98 ? -2.855 -25.315 -19.920 1.00 23.95 96 TYR A CA 1
ATOM 793 C C . TYR A 1 98 ? -3.665 -25.343 -21.182 1.00 23.11 96 TYR A C 1
ATOM 794 O O . TYR A 1 98 ? -3.259 -24.822 -22.241 1.00 24.85 96 TYR A O 1
ATOM 803 N N . ASP A 1 99 ? -4.883 -25.832 -21.033 1.00 23.10 97 ASP A N 1
ATOM 804 C CA . ASP A 1 99 ? -5.895 -25.746 -22.130 1.00 23.05 97 ASP A CA 1
ATOM 805 C C . ASP A 1 99 ? -6.585 -24.386 -22.199 1.00 20.71 97 ASP A C 1
ATOM 806 O O . ASP A 1 99 ? -7.138 -24.003 -23.247 1.00 20.71 97 ASP A O 1
ATOM 811 N N . PHE A 1 100 ? -6.594 -23.675 -21.066 1.00 20.11 98 PHE A N 1
ATOM 812 C CA . PHE A 1 100 ? -7.362 -22.452 -20.913 1.00 18.68 98 PHE A CA 1
ATOM 813 C C . PHE A 1 100 ? -6.736 -21.631 -19.798 1.00 19.36 98 PHE A C 1
ATOM 814 O O . PHE A 1 100 ? -6.574 -22.120 -18.684 1.00 19.72 98 PHE A O 1
ATOM 822 N N . ILE A 1 101 ? -6.378 -20.371 -20.088 1.00 16.35 99 ILE A N 1
ATOM 823 C CA . ILE A 1 101 ? -5.894 -19.419 -19.086 1.00 17.11 99 ILE A CA 1
ATOM 824 C C . ILE A 1 101 ? -6.823 -18.220 -19.187 1.00 18.00 99 ILE A C 1
ATOM 825 O O . ILE A 1 101 ? -7.043 -17.658 -20.291 1.00 17.83 99 ILE A O 1
ATOM 830 N N . LEU A 1 102 ? -7.281 -17.762 -18.037 1.00 17.62 100 LEU A N 1
ATOM 831 C CA . LEU A 1 102 ? -8.125 -16.594 -18.026 1.00 17.47 100 LEU A CA 1
ATOM 832 C C . LEU A 1 102 ? -7.613 -15.595 -17.003 1.00 17.86 100 LEU A C 1
ATOM 833 O O . LEU A 1 102 ? -7.066 -15.977 -15.981 1.00 17.46 100 LEU A O 1
ATOM 838 N N . SER A 1 103 ? -7.702 -14.305 -17.354 1.00 17.85 101 SER A N 1
ATOM 839 C CA . SER A 1 103 ? -7.446 -13.247 -16.419 1.00 17.94 101 SER A CA 1
ATOM 840 C C . SER A 1 103 ? -8.500 -12.188 -16.664 1.00 18.11 101 SER A C 1
ATOM 841 O O . SER A 1 103 ? -8.447 -11.433 -17.671 1.00 16.94 101 SER A O 1
ATOM 844 N N . THR A 1 104 ? -9.498 -12.158 -15.781 1.00 16.95 102 THR A N 1
ATOM 845 C CA . THR A 1 104 ? -10.619 -11.205 -15.892 1.00 17.79 102 THR A CA 1
ATOM 846 C C . THR A 1 104 ? -10.550 -10.089 -14.824 1.00 18.06 102 THR A C 1
ATOM 847 O O . THR A 1 104 ? -10.513 -10.375 -13.642 1.00 18.44 102 THR A O 1
ATOM 851 N N . VAL A 1 105 ? -10.479 -8.845 -15.303 1.00 16.80 103 VAL A N 1
ATOM 852 C CA . VAL A 1 105 ? -10.414 -7.591 -14.571 1.00 16.85 103 VAL A CA 1
ATOM 853 C C . VAL A 1 105 ? -9.342 -7.619 -13.458 1.00 16.37 103 VAL A C 1
ATOM 854 O O . VAL A 1 105 ? -9.593 -7.267 -12.327 1.00 18.27 103 VAL A O 1
ATOM 858 N N . VAL A 1 106 ? -8.140 -8.020 -13.837 1.00 16.53 104 VAL A N 1
ATOM 859 C CA . VAL A 1 106 ? -6.999 -8.173 -12.937 1.00 14.99 104 VAL A CA 1
ATOM 860 C C . VAL A 1 106 ? -5.798 -7.402 -13.453 1.00 15.99 104 VAL A C 1
ATOM 861 O O . VAL A 1 106 ? -5.133 -6.748 -12.641 1.00 16.44 104 VAL A O 1
ATOM 865 N N . LEU A 1 107 ? -5.496 -7.436 -14.759 1.00 16.02 105 LEU A N 1
ATOM 866 C CA . LEU A 1 107 ? -4.156 -6.976 -15.175 1.00 16.82 105 LEU A CA 1
ATOM 867 C C . LEU A 1 107 ? -3.925 -5.498 -14.889 1.00 16.27 105 LEU A C 1
ATOM 868 O O . LEU A 1 107 ? -2.742 -5.104 -14.731 1.00 17.10 105 LEU A O 1
ATOM 873 N N . MET A 1 108 ? -4.982 -4.678 -14.813 1.00 17.32 106 MET A N 1
ATOM 874 C CA . MET A 1 108 ? -4.788 -3.244 -14.595 1.00 18.13 106 MET A CA 1
ATOM 875 C C . MET A 1 108 ? -4.248 -2.938 -13.203 1.00 17.69 106 MET A C 1
ATOM 876 O O . MET A 1 108 ? -3.796 -1.822 -12.949 1.00 18.28 106 MET A O 1
ATOM 881 N N . PHE A 1 109 ? -4.326 -3.905 -12.291 1.00 17.10 107 PHE A N 1
ATOM 882 C CA . PHE A 1 109 ? -3.792 -3.723 -10.911 1.00 16.14 107 PHE A CA 1
ATOM 883 C C . PHE A 1 109 ? -2.310 -4.043 -10.827 1.00 16.54 107 PHE A C 1
ATOM 884 O O . PHE A 1 109 ? -1.708 -3.834 -9.802 1.00 17.97 107 PHE A O 1
ATOM 892 N N . LEU A 1 110 ? -1.739 -4.604 -11.881 1.00 16.81 108 LEU A N 1
ATOM 893 C CA . LEU A 1 110 ? -0.325 -5.029 -11.859 1.00 18.15 108 LEU A CA 1
ATOM 894 C C . LEU A 1 110 ? 0.592 -3.922 -12.357 1.00 17.06 108 LEU A C 1
ATOM 895 O O . LEU A 1 110 ? 0.137 -2.912 -12.968 1.00 18.48 108 LEU A O 1
ATOM 900 N N . GLU A 1 111 ? 1.888 -4.048 -12.017 1.00 17.98 109 GLU A N 1
ATOM 901 C CA . GLU A 1 111 ? 2.859 -3.029 -12.429 1.00 17.77 109 GLU A CA 1
ATOM 902 C C . GLU A 1 111 ? 2.981 -3.112 -13.953 1.00 17.69 109 GLU A C 1
ATOM 903 O O . GLU A 1 111 ? 2.940 -4.213 -14.534 1.00 18.26 109 GLU A O 1
ATOM 909 N N . ALA A 1 112 ? 3.154 -1.945 -14.596 1.00 18.32 110 ALA A N 1
ATOM 910 C CA . ALA A 1 112 ? 3.316 -1.891 -16.073 1.00 18.55 110 ALA A CA 1
ATOM 911 C C . ALA A 1 112 ? 4.457 -2.789 -16.527 1.00 19.19 110 ALA A C 1
ATOM 912 O O . ALA A 1 112 ? 4.348 -3.479 -17.584 1.00 19.71 110 ALA A O 1
ATOM 914 N N . LYS A 1 113 ? 5.540 -2.846 -15.721 1.00 18.07 111 LYS A N 1
ATOM 915 C CA A LYS A 1 113 ? 6.689 -3.691 -16.108 0.50 18.27 111 LYS A CA 1
ATOM 916 C CA B LYS A 1 113 ? 6.687 -3.691 -16.113 0.50 18.47 111 LYS A CA 1
ATOM 917 C C . LYS A 1 113 ? 6.409 -5.197 -16.124 1.00 17.69 111 LYS A C 1
ATOM 918 O O . LYS A 1 113 ? 7.143 -5.945 -16.729 1.00 18.90 111 LYS A O 1
ATOM 929 N N . THR A 1 114 ? 5.342 -5.637 -15.432 1.00 17.88 112 THR A N 1
ATOM 930 C CA . THR A 1 114 ? 5.035 -7.029 -15.381 1.00 17.00 112 THR A CA 1
ATOM 931 C C . THR A 1 114 ? 4.414 -7.530 -16.653 1.00 17.51 112 THR A C 1
ATOM 932 O O . THR A 1 114 ? 4.612 -8.661 -17.002 1.00 16.74 112 THR A O 1
ATOM 936 N N . ILE A 1 115 ? 3.650 -6.686 -17.333 1.00 16.92 113 ILE A N 1
ATOM 937 C CA . ILE A 1 115 ? 2.691 -7.201 -18.299 1.00 16.36 113 ILE A CA 1
ATOM 938 C C . ILE A 1 115 ? 3.353 -7.952 -19.514 1.00 15.89 113 ILE A C 1
ATOM 939 O O . ILE A 1 115 ? 2.923 -8.996 -19.887 1.00 17.24 113 ILE A O 1
ATOM 944 N N . PRO A 1 116 ? 4.463 -7.444 -20.081 1.00 15.76 114 PRO A N 1
ATOM 945 C CA . PRO A 1 116 ? 4.887 -8.084 -21.333 1.00 16.30 114 PRO A CA 1
ATOM 946 C C . PRO A 1 116 ? 5.338 -9.513 -21.026 1.00 16.19 114 PRO A C 1
ATOM 947 O O . PRO A 1 116 ? 5.040 -10.483 -21.763 1.00 16.92 114 PRO A O 1
ATOM 951 N N . GLY A 1 117 ? 6.096 -9.647 -19.931 1.00 16.70 115 GLY A N 1
ATOM 952 C CA . GLY A 1 117 ? 6.571 -10.977 -19.524 1.00 17.63 115 GLY A CA 1
ATOM 953 C C . GLY A 1 117 ? 5.442 -11.896 -19.059 1.00 19.34 115 GLY A C 1
ATOM 954 O O . GLY A 1 117 ? 5.456 -13.095 -19.355 1.00 19.15 115 GLY A O 1
ATOM 955 N N . LEU A 1 118 ? 4.421 -11.335 -18.425 1.00 18.38 116 LEU A N 1
ATOM 956 C CA . LEU A 1 118 ? 3.318 -12.176 -17.923 1.00 17.91 116 LEU A CA 1
ATOM 957 C C . LEU A 1 118 ? 2.515 -12.710 -19.127 1.00 18.23 116 LEU A C 1
ATOM 958 O O . LEU A 1 118 ? 2.205 -13.912 -19.218 1.00 18.95 116 LEU A O 1
ATOM 963 N N . ILE A 1 119 ? 2.183 -11.818 -20.068 1.00 18.91 117 ILE A N 1
ATOM 964 C CA . ILE A 1 119 ? 1.489 -12.228 -21.286 1.00 17.57 117 ILE A CA 1
ATOM 965 C C . ILE A 1 119 ? 2.309 -13.286 -22.076 1.00 19.53 117 ILE A C 1
ATOM 966 O O . ILE A 1 119 ? 1.755 -14.295 -22.515 1.00 18.60 117 ILE A O 1
ATOM 971 N N . ALA A 1 120 ? 3.635 -13.064 -22.189 1.00 19.63 118 ALA A N 1
ATOM 972 C CA . ALA A 1 120 ? 4.499 -14.021 -22.835 1.00 21.62 118 ALA A CA 1
ATOM 973 C C . ALA A 1 120 ? 4.418 -15.376 -22.100 1.00 20.42 118 ALA A C 1
ATOM 974 O O . ALA A 1 120 ? 4.351 -16.455 -22.727 1.00 23.53 118 ALA A O 1
ATOM 976 N N . ASN A 1 121 ? 4.382 -15.337 -20.769 1.00 20.68 119 ASN A N 1
ATOM 977 C CA . ASN A 1 121 ? 4.344 -16.577 -20.010 1.00 20.73 119 ASN A CA 1
ATOM 978 C C . ASN A 1 121 ? 2.991 -17.260 -20.290 1.00 19.59 119 ASN A C 1
ATOM 979 O O . ASN A 1 121 ? 2.943 -18.482 -20.422 1.00 19.93 119 ASN A O 1
ATOM 984 N N . MET A 1 122 ? 1.893 -16.516 -20.265 1.00 20.31 120 MET A N 1
ATOM 985 C CA . MET A 1 122 ? 0.599 -17.148 -20.522 1.00 19.06 120 MET A CA 1
ATOM 986 C C . MET A 1 122 ? 0.597 -17.796 -21.900 1.00 18.50 120 MET A C 1
ATOM 987 O O . MET A 1 122 ? 0.144 -18.922 -22.077 1.00 19.96 120 MET A O 1
ATOM 992 N N . GLN A 1 123 ? 1.086 -17.067 -22.896 1.00 20.84 121 GLN A N 1
ATOM 993 C CA . GLN A 1 123 ? 1.082 -17.613 -24.253 1.00 20.32 121 GLN A CA 1
ATOM 994 C C . GLN A 1 123 ? 1.943 -18.891 -24.367 1.00 22.44 121 GLN A C 1
ATOM 995 O O . GLN A 1 123 ? 1.514 -19.847 -25.017 1.00 21.85 121 GLN A O 1
ATOM 1001 N N . ARG A 1 124 ? 3.123 -18.887 -23.740 1.00 23.83 122 ARG A N 1
ATOM 1002 C CA A ARG A 1 124 ? 4.036 -20.038 -23.763 0.25 24.97 122 ARG A CA 1
ATOM 1003 C CA B ARG A 1 124 ? 4.038 -20.038 -23.760 0.25 24.99 122 ARG A CA 1
ATOM 1004 C CA C ARG A 1 124 ? 4.027 -20.041 -23.784 0.50 25.24 122 ARG A CA 1
ATOM 1005 C C . ARG A 1 124 ? 3.394 -21.246 -23.087 1.00 25.80 122 ARG A C 1
ATOM 1006 O O . ARG A 1 124 ? 3.560 -22.382 -23.542 1.00 27.88 122 ARG A O 1
ATOM 1028 N N . CYS A 1 125 ? 2.621 -20.983 -22.028 1.00 25.30 123 CYS A N 1
ATOM 1029 C CA . CYS A 1 125 ? 2.001 -22.074 -21.196 1.00 24.76 123 CYS A CA 1
ATOM 1030 C C . CYS A 1 125 ? 0.619 -22.545 -21.660 1.00 24.23 123 CYS A C 1
ATOM 1031 O O . CYS A 1 125 ? -0.107 -23.247 -20.920 1.00 26.21 123 CYS A O 1
ATOM 1034 N N . THR A 1 126 ? 0.281 -22.173 -22.878 1.00 22.06 124 THR A N 1
ATOM 1035 C CA . THR A 1 126 ? -1.008 -22.510 -23.472 1.00 22.16 124 THR A CA 1
ATOM 1036 C C . THR A 1 126 ? -0.719 -23.592 -24.516 1.00 22.45 124 THR A C 1
ATOM 1037 O O . THR A 1 126 ? 0.154 -23.386 -25.398 1.00 22.02 124 THR A O 1
ATOM 1041 N N . LYS A 1 127 ? -1.445 -24.722 -24.464 1.00 22.99 125 LYS A N 1
ATOM 1042 C CA . LYS A 1 127 ? -1.334 -25.790 -25.465 1.00 25.59 125 LYS A CA 1
ATOM 1043 C C . LYS A 1 127 ? -1.718 -25.277 -26.863 1.00 27.21 125 LYS A C 1
ATOM 1044 O O . LYS A 1 127 ? -2.576 -24.421 -26.972 1.00 27.33 125 LYS A O 1
ATOM 1050 N N . PRO A 1 128 ? -1.095 -25.809 -27.954 1.00 28.62 126 PRO A N 1
ATOM 1051 C CA . PRO A 1 128 ? -1.731 -25.459 -29.234 1.00 28.16 126 PRO A CA 1
ATOM 1052 C C . PRO A 1 128 ? -3.193 -25.945 -29.241 1.00 28.01 126 PRO A C 1
ATOM 1053 O O . PRO A 1 128 ? -3.520 -27.006 -28.691 1.00 27.25 126 PRO A O 1
ATOM 1057 N N . GLY A 1 129 ? -4.072 -25.115 -29.768 1.00 27.79 127 GLY A N 1
ATOM 1058 C CA . GLY A 1 129 ? -5.497 -25.377 -29.732 1.00 26.45 127 GLY A CA 1
ATOM 1059 C C . GLY A 1 129 ? -6.162 -24.837 -28.476 1.00 23.88 127 GLY A C 1
ATOM 1060 O O . GLY A 1 129 ? -7.413 -24.880 -28.389 1.00 22.06 127 GLY A O 1
ATOM 1061 N N . GLY A 1 130 ? -5.362 -24.351 -27.501 1.00 23.31 128 GLY A N 1
ATOM 1062 C CA . GLY A 1 130 ? -5.873 -23.891 -26.187 1.00 20.13 128 GLY A CA 1
ATOM 1063 C C . GLY A 1 130 ? -6.232 -22.417 -26.281 1.00 19.51 128 GLY A C 1
ATOM 1064 O O . GLY A 1 130 ? -6.053 -21.803 -27.335 1.00 20.27 128 GLY A O 1
ATOM 1065 N N . TYR A 1 131 ? -6.841 -21.901 -25.223 1.00 18.41 129 TYR A N 1
ATOM 1066 C CA . TYR A 1 131 ? -7.394 -20.563 -25.298 1.00 16.54 129 TYR A CA 1
ATOM 1067 C C . TYR A 1 131 ? -6.917 -19.645 -24.181 1.00 16.70 129 TYR A C 1
ATOM 1068 O O . TYR A 1 131 ? -6.619 -20.112 -23.073 1.00 17.62 129 TYR A O 1
ATOM 1077 N N . ASN A 1 132 ? -6.889 -18.332 -24.464 1.00 16.12 130 ASN A N 1
ATOM 1078 C CA . ASN A 1 132 ? -6.684 -17.330 -23.407 1.00 16.71 130 ASN A CA 1
ATOM 1079 C C . ASN A 1 132 ? -7.858 -16.359 -23.426 1.00 16.06 130 ASN A C 1
ATOM 1080 O O . ASN A 1 132 ? -8.285 -15.889 -24.517 1.00 15.15 130 ASN A O 1
ATOM 1085 N N . LEU A 1 133 ? -8.433 -16.115 -22.238 1.00 15.52 131 LEU A N 1
ATOM 1086 C CA . LEU A 1 133 ? -9.511 -15.141 -22.094 1.00 16.59 131 LEU A CA 1
ATOM 1087 C C . LEU A 1 133 ? -8.944 -14.001 -21.234 1.00 14.74 131 LEU A C 1
ATOM 1088 O O . LEU A 1 133 ? -8.503 -14.246 -20.148 1.00 14.71 131 LEU A O 1
ATOM 1093 N N . ILE A 1 134 ? -8.878 -12.761 -21.736 1.00 13.02 132 ILE A N 1
ATOM 1094 C CA . ILE A 1 134 ? -8.460 -11.517 -21.017 1.00 15.18 132 ILE A CA 1
ATOM 1095 C C . ILE A 1 134 ? -9.531 -10.461 -21.098 1.00 15.88 132 ILE A C 1
ATOM 1096 O O . ILE A 1 134 ? -10.062 -10.225 -22.171 1.00 17.70 132 ILE A O 1
ATOM 1101 N N . VAL A 1 135 ? -9.875 -9.867 -19.956 1.00 14.69 133 VAL A N 1
ATOM 1102 C CA . VAL A 1 135 ? -10.626 -8.664 -19.927 1.00 15.07 133 VAL A CA 1
ATOM 1103 C C . VAL A 1 135 ? -9.821 -7.728 -19.021 1.00 16.40 133 VAL A C 1
ATOM 1104 O O . VAL A 1 135 ? -9.548 -8.028 -17.845 1.00 17.63 133 VAL A O 1
ATOM 1108 N N . ALA A 1 136 ? -9.488 -6.566 -19.548 1.00 14.97 134 ALA A N 1
ATOM 1109 C CA . ALA A 1 136 ? -8.709 -5.527 -18.815 1.00 17.45 134 ALA A CA 1
ATOM 1110 C C . ALA A 1 136 ? -8.921 -4.115 -19.240 1.00 17.88 134 ALA A C 1
ATOM 1111 O O . ALA A 1 136 ? -9.167 -3.841 -20.411 1.00 17.10 134 ALA A O 1
ATOM 1113 N N . ALA A 1 137 ? -8.768 -3.206 -18.265 1.00 16.57 135 ALA A N 1
ATOM 1114 C CA . ALA A 1 137 ? -8.920 -1.784 -18.503 1.00 17.29 135 ALA A CA 1
ATOM 1115 C C . ALA A 1 137 ? -7.913 -1.270 -19.519 1.00 17.47 135 ALA A C 1
ATOM 1116 O O . ALA A 1 137 ? -6.807 -1.806 -19.650 1.00 17.97 135 ALA A O 1
ATOM 1118 N N . MET A 1 138 ? -8.402 -0.297 -20.276 1.00 17.47 136 MET A N 1
ATOM 1119 C CA . MET A 1 138 ? -7.645 0.539 -21.227 1.00 16.88 136 MET A CA 1
ATOM 1120 C C . MET A 1 138 ? -7.483 2.004 -20.849 1.00 17.85 136 MET A C 1
ATOM 1121 O O . MET A 1 138 ? -8.244 2.547 -20.036 1.00 17.85 136 MET A O 1
ATOM 1126 N N . ASP A 1 139 ? -6.496 2.645 -21.467 1.00 19.83 137 ASP A N 1
ATOM 1127 C CA . ASP A 1 139 ? -6.373 4.098 -21.417 1.00 22.07 137 ASP A CA 1
ATOM 1128 C C . ASP A 1 139 ? -6.335 4.614 -22.853 1.00 22.83 137 ASP A C 1
ATOM 1129 O O . ASP A 1 139 ? -5.410 4.245 -23.634 1.00 23.84 137 ASP A O 1
ATOM 1134 N N . THR A 1 140 ? -7.293 5.477 -23.179 1.00 23.76 138 THR A N 1
ATOM 1135 C CA . THR A 1 140 ? -7.383 5.977 -24.561 1.00 25.21 138 THR A CA 1
ATOM 1136 C C . THR A 1 140 ? -7.661 7.451 -24.507 1.00 26.92 138 THR A C 1
ATOM 1137 O O . THR A 1 140 ? -8.030 7.966 -23.478 1.00 27.19 138 THR A O 1
ATOM 1141 N N . ALA A 1 141 ? -7.480 8.123 -25.663 1.00 30.52 139 ALA A N 1
ATOM 1142 C CA . ALA A 1 141 ? -7.841 9.525 -25.788 1.00 32.24 139 ALA A CA 1
ATOM 1143 C C . ALA A 1 141 ? -9.327 9.753 -25.506 1.00 33.38 139 ALA A C 1
ATOM 1144 O O . ALA A 1 141 ? -9.677 10.713 -24.837 1.00 34.38 139 ALA A O 1
ATOM 1146 N N . ASP A 1 142 ? -10.216 8.859 -25.979 1.00 33.59 140 ASP A N 1
ATOM 1147 C CA . ASP A 1 142 ? -11.631 9.121 -25.698 1.00 33.14 140 ASP A CA 1
ATOM 1148 C C . ASP A 1 142 ? -12.044 8.820 -24.208 1.00 32.61 140 ASP A C 1
ATOM 1149 O O . ASP A 1 142 ? -12.921 9.499 -23.615 1.00 34.04 140 ASP A O 1
ATOM 1154 N N . TYR A 1 143 ? -11.328 7.871 -23.597 1.00 30.10 141 TYR A N 1
ATOM 1155 C CA . TYR A 1 143 ? -11.617 7.347 -22.235 1.00 28.34 141 TYR A CA 1
ATOM 1156 C C . TYR A 1 143 ? -10.320 7.227 -21.449 1.00 29.30 141 TYR A C 1
ATOM 1157 O O . TYR A 1 143 ? -9.773 6.162 -21.284 1.00 26.00 141 TYR A O 1
ATOM 1166 N N . PRO A 1 144 ? -9.816 8.361 -20.943 1.00 29.66 142 PRO A N 1
ATOM 1167 C CA . PRO A 1 144 ? -8.553 8.242 -20.216 1.00 32.03 142 PRO A CA 1
ATOM 1168 C C . PRO A 1 144 ? -8.749 7.401 -18.970 1.00 32.74 142 PRO A C 1
ATOM 1169 O O . PRO A 1 144 ? -9.827 7.423 -18.354 1.00 34.12 142 PRO A O 1
ATOM 1173 N N . CYS A 1 145 ? -7.737 6.632 -18.606 1.00 35.05 143 CYS A N 1
ATOM 1174 C CA . CYS A 1 145 ? -7.776 5.945 -17.339 1.00 37.89 143 CYS A CA 1
ATOM 1175 C C . CYS A 1 145 ? -7.185 6.894 -16.289 1.00 39.40 143 CYS A C 1
ATOM 1176 O O . CYS A 1 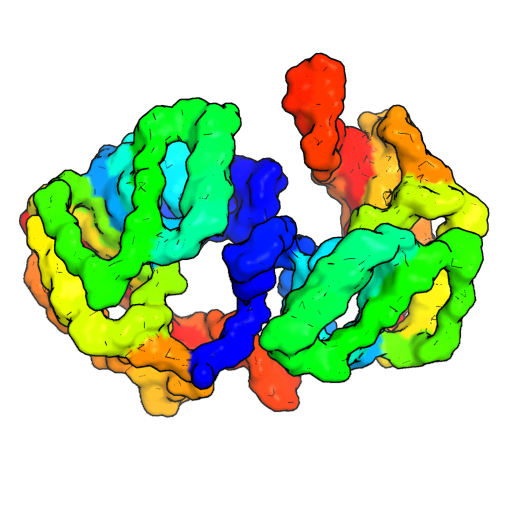145 ? -5.954 7.093 -16.251 1.00 41.22 143 CYS A O 1
ATOM 1179 N N . THR A 1 146 ? -8.027 7.552 -15.502 1.00 40.66 144 THR A N 1
ATOM 1180 C CA . THR A 1 146 ? -7.494 8.391 -14.404 1.00 42.47 144 THR A CA 1
ATOM 1181 C C . THR A 1 146 ? -7.817 7.793 -13.034 1.00 42.26 144 THR A C 1
ATOM 1182 O O . THR A 1 146 ? -7.629 8.419 -11.978 1.00 44.09 144 THR A O 1
ATOM 1186 N N . VAL A 1 147 ? -8.263 6.548 -13.075 1.00 41.52 145 VAL A N 1
ATOM 1187 C CA . VAL A 1 147 ? -8.604 5.781 -11.899 1.00 41.06 145 VAL A CA 1
ATOM 1188 C C . VAL A 1 147 ? -7.410 5.387 -10.983 1.00 40.24 145 VAL A C 1
ATOM 1189 O O . VAL A 1 147 ? -7.617 4.915 -9.869 1.00 41.37 145 VAL A O 1
ATOM 1193 N N . GLY A 1 148 ? -6.169 5.567 -11.409 1.00 38.94 146 GLY A N 1
ATOM 1194 C CA . GLY A 1 148 ? -5.047 5.048 -10.582 1.00 37.03 146 GLY A CA 1
ATOM 1195 C C . GLY A 1 148 ? -4.632 3.574 -10.735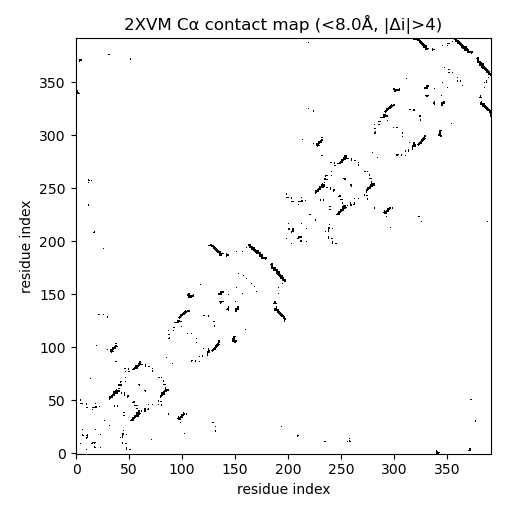 1.00 35.28 146 GLY A C 1
ATOM 1196 O O . GLY A 1 148 ? -3.853 3.056 -9.940 1.00 38.12 146 GLY A O 1
ATOM 1197 N N . PHE A 1 149 ? -5.142 2.875 -11.740 1.00 31.67 147 PHE A N 1
ATOM 1198 C CA . PHE A 1 149 ? -4.590 1.584 -12.126 1.00 27.93 147 PHE A CA 1
ATOM 1199 C C . PHE A 1 149 ? -3.134 1.796 -12.546 1.00 26.27 147 PHE A C 1
ATOM 1200 O O . PHE A 1 149 ? -2.883 2.667 -13.358 1.00 27.27 147 PHE A O 1
ATOM 1208 N N . PRO A 1 150 ? -2.179 0.997 -12.008 1.00 23.49 148 PRO A N 1
ATOM 1209 C CA . PRO A 1 150 ? -0.760 1.113 -12.449 1.00 22.04 148 PRO A CA 1
ATOM 1210 C C . PRO A 1 150 ? -0.547 0.639 -13.894 1.00 21.54 148 PRO A C 1
ATOM 1211 O O . PRO A 1 150 ? 0.495 0.942 -14.486 1.00 23.31 148 PRO A O 1
ATOM 1215 N N . PHE A 1 151 ? -1.509 -0.085 -14.456 1.00 19.23 149 PHE A N 1
ATOM 1216 C CA . PHE A 1 151 ? -1.386 -0.527 -15.852 1.00 17.77 149 PHE A CA 1
ATOM 1217 C C . PHE A 1 151 ? -2.712 -0.371 -16.564 1.00 17.61 149 PHE A C 1
ATOM 1218 O O . PHE A 1 151 ? -3.788 -0.578 -15.958 1.00 18.66 149 PHE A O 1
ATOM 1226 N N . ALA A 1 152 ? -2.664 -0.023 -17.861 1.00 19.01 150 ALA A N 1
ATOM 1227 C CA . ALA A 1 152 ? -3.875 -0.126 -18.692 1.00 19.25 150 ALA A CA 1
ATOM 1228 C C . ALA A 1 152 ? -3.434 -0.289 -20.127 1.00 17.87 150 ALA A C 1
ATOM 1229 O O . ALA A 1 152 ? -2.352 0.232 -20.540 1.00 19.93 150 ALA A O 1
ATOM 1231 N N . PHE A 1 153 ? -4.187 -1.103 -20.866 1.00 16.66 151 PHE A N 1
ATOM 1232 C CA . PHE A 1 153 ? -3.823 -1.314 -22.275 1.00 15.51 151 PHE A CA 1
ATOM 1233 C C . PHE A 1 153 ? -4.042 -0.052 -23.098 1.00 17.81 151 PHE A C 1
ATOM 1234 O O . PHE A 1 153 ? -4.993 0.681 -22.866 1.00 18.22 151 PHE A O 1
ATOM 1242 N N . LYS A 1 154 ? -3.151 0.157 -24.051 1.00 17.26 152 LYS A N 1
ATOM 1243 C CA . LYS A 1 154 ? -3.386 1.148 -25.105 1.00 19.23 152 LYS A CA 1
ATOM 1244 C C . LYS A 1 154 ? -4.326 0.528 -26.156 1.00 17.71 152 LYS A C 1
ATOM 1245 O O . LYS A 1 154 ? -4.429 -0.714 -26.304 1.00 17.94 152 LYS A O 1
ATOM 1251 N N . GLU A 1 155 ? -4.990 1.366 -26.927 1.00 17.68 153 GLU A N 1
ATOM 1252 C CA . GLU A 1 155 ? -5.782 0.982 -28.103 1.00 16.92 153 GLU A CA 1
ATOM 1253 C C . GLU A 1 155 ? -4.949 0.120 -29.043 1.00 16.05 153 GLU A C 1
ATOM 1254 O O . GLU A 1 155 ? -3.833 0.477 -29.436 1.00 17.30 153 GLU A O 1
ATOM 1260 N N . GLY A 1 156 ? -5.416 -1.112 -29.261 1.00 15.74 154 GLY A N 1
ATOM 1261 C CA . GLY A 1 156 ? -4.748 -2.008 -30.175 1.00 16.13 154 GLY A CA 1
ATOM 1262 C C . GLY A 1 156 ? -3.662 -2.856 -29.519 1.00 17.72 154 GLY A C 1
ATOM 1263 O O . GLY A 1 156 ? -3.142 -3.768 -30.159 1.00 18.21 154 GLY A O 1
ATOM 1264 N N . GLU A 1 157 ? -3.336 -2.578 -28.249 1.00 16.34 155 GLU A N 1
ATOM 1265 C CA . GLU A 1 157 ? -2.169 -3.221 -27.677 1.00 16.20 155 GLU A CA 1
ATOM 1266 C C . GLU A 1 157 ? -2.402 -4.689 -27.402 1.00 17.11 155 GLU A C 1
ATOM 1267 O O . GLU A 1 157 ? -1.551 -5.574 -27.722 1.00 16.63 155 GLU A O 1
ATOM 1273 N N . LEU A 1 158 ? -3.590 -4.991 -26.868 1.00 15.20 156 LEU A N 1
ATOM 1274 C CA . LEU A 1 158 ? -3.813 -6.440 -26.595 1.00 13.44 156 LEU A CA 1
ATOM 1275 C C . LEU A 1 158 ? -3.887 -7.222 -27.899 1.00 14.62 156 LEU A C 1
ATOM 1276 O O . LEU A 1 158 ? -3.434 -8.374 -27.973 1.00 14.34 156 LEU A O 1
ATOM 1281 N N . ARG A 1 159 ? -4.572 -6.687 -28.887 1.00 15.39 157 ARG A N 1
ATOM 1282 C CA . ARG A 1 159 ? -4.595 -7.280 -30.265 1.00 17.54 157 ARG A CA 1
ATOM 1283 C C . ARG A 1 159 ? -3.197 -7.622 -30.753 1.00 17.49 157 ARG A C 1
ATOM 1284 O O . ARG A 1 159 ? -2.943 -8.750 -31.261 1.00 17.58 157 ARG A O 1
ATOM 1292 N N . ARG A 1 160 ? -2.273 -6.700 -30.577 1.00 18.10 158 ARG A N 1
ATOM 1293 C CA . ARG A 1 160 ? -0.925 -6.875 -31.055 1.00 18.99 158 ARG A CA 1
ATOM 1294 C C . ARG A 1 160 ? -0.257 -7.993 -30.275 1.00 18.84 158 ARG A C 1
ATOM 1295 O O . ARG A 1 160 ? 0.467 -8.789 -30.876 1.00 20.62 158 ARG A O 1
ATOM 1303 N N . TYR A 1 161 ? -0.462 -8.045 -28.954 1.00 18.61 159 TYR A N 1
ATOM 1304 C CA . TYR A 1 161 ? 0.134 -9.137 -28.167 1.00 18.02 159 TYR A CA 1
ATOM 1305 C C . TYR A 1 161 ? -0.281 -10.512 -28.773 1.00 18.33 159 TYR A C 1
ATOM 1306 O O . TYR A 1 161 ? 0.479 -11.486 -28.803 1.00 19.76 159 TYR A O 1
ATOM 1315 N N . TYR A 1 162 ? -1.531 -10.554 -29.260 1.00 18.86 160 TYR A N 1
ATOM 1316 C CA . TYR A 1 162 ? -2.182 -11.789 -29.703 1.00 18.88 160 TYR A CA 1
ATOM 1317 C C . TYR A 1 162 ? -2.286 -11.888 -31.213 1.00 19.74 160 TYR A C 1
ATOM 1318 O O . TYR A 1 162 ? -3.162 -12.528 -31.733 1.00 20.31 160 TYR A O 1
ATOM 1327 N N . GLU A 1 163 ? -1.370 -11.223 -31.897 1.00 19.97 161 GLU A N 1
ATOM 1328 C CA . GLU A 1 163 ? -1.419 -11.073 -33.345 1.00 22.25 161 GLU A CA 1
ATOM 1329 C C . GLU A 1 163 ? -1.527 -12.408 -34.036 1.00 22.21 161 GLU A C 1
ATOM 1330 O O . GLU A 1 163 ? -2.306 -12.512 -34.983 1.00 24.93 161 GLU A O 1
ATOM 1336 N N . GLY A 1 164 ? -0.789 -13.428 -33.589 1.00 20.86 162 GLY A N 1
ATOM 1337 C CA . GLY A 1 164 ? -0.851 -14.701 -34.349 1.00 24.26 162 GLY A CA 1
ATOM 1338 C C . GLY A 1 164 ? -1.911 -15.707 -33.904 1.00 22.74 162 GLY A C 1
ATOM 1339 O O . GLY A 1 164 ? -1.948 -16.854 -34.361 1.00 24.88 162 GLY A O 1
ATOM 1340 N N . TRP A 1 165 ? -2.798 -15.294 -33.014 1.00 20.44 163 TRP A N 1
ATOM 1341 C CA . TRP A 1 165 ? -3.830 -16.169 -32.510 1.00 20.18 163 TRP A CA 1
ATOM 1342 C C . TRP A 1 165 ? -5.155 -15.972 -33.269 1.00 20.37 163 TRP A C 1
ATOM 1343 O O . TRP A 1 165 ? -5.388 -14.946 -33.866 1.00 22.32 163 TRP A O 1
ATOM 1354 N N . GLU A 1 166 ? -6.032 -16.986 -33.227 1.00 18.76 164 GLU A N 1
ATOM 1355 C CA . GLU A 1 166 ? -7.376 -16.817 -33.738 1.00 18.36 164 GLU A CA 1
ATOM 1356 C C . GLU A 1 166 ? -8.165 -16.016 -32.689 1.00 17.48 164 GLU A C 1
ATOM 1357 O O . GLU A 1 166 ? -8.361 -16.490 -31.562 1.00 16.55 164 GLU A O 1
ATOM 1363 N N . ARG A 1 167 ? -8.574 -14.793 -33.034 1.00 18.15 165 ARG A N 1
ATOM 1364 C CA . ARG A 1 167 ? -9.376 -13.994 -32.101 1.00 19.07 165 ARG A CA 1
ATOM 1365 C C . ARG A 1 167 ? -10.843 -14.307 -32.285 1.00 18.31 165 ARG A C 1
ATOM 1366 O O . ARG A 1 167 ? -11.590 -13.711 -33.118 1.00 20.64 165 ARG A O 1
ATOM 1374 N N . VAL A 1 168 ? -11.268 -15.320 -31.558 1.00 18.10 166 VAL A N 1
ATOM 1375 C CA . VAL A 1 168 ? -12.675 -15.719 -31.544 1.00 18.92 166 VAL A CA 1
ATOM 1376 C C . VAL A 1 168 ? -13.556 -14.537 -31.150 1.00 17.54 166 VAL A C 1
ATOM 1377 O O . VAL A 1 168 ? -14.624 -14.316 -31.757 1.00 20.17 166 VAL A O 1
ATOM 1381 N N . LYS A 1 169 ? -13.119 -13.774 -30.140 1.00 17.92 167 LYS A N 1
ATOM 1382 C CA . LYS A 1 169 ? -13.708 -12.459 -29.790 1.00 18.32 167 LYS A CA 1
ATOM 1383 C C . LYS A 1 169 ? -12.570 -11.479 -29.518 1.00 17.85 167 LYS A C 1
ATOM 1384 O O . LYS A 1 169 ? -11.628 -11.802 -28.766 1.00 18.06 167 LYS A O 1
ATOM 1390 N N . TYR A 1 170 ? -12.662 -10.270 -30.069 1.00 16.65 168 TYR A N 1
ATOM 1391 C CA . TYR A 1 170 ? -11.769 -9.177 -29.646 1.00 17.22 168 TYR A CA 1
ATOM 1392 C C . TYR A 1 170 ? -12.500 -7.878 -29.770 1.00 17.23 168 TYR A C 1
ATOM 1393 O O . TYR A 1 170 ? -12.954 -7.531 -30.856 1.00 19.32 168 TYR A O 1
ATOM 1402 N N . ASN A 1 171 ? -12.627 -7.132 -28.672 1.00 16.09 169 ASN A N 1
ATOM 1403 C CA . ASN A 1 171 ? -13.167 -5.806 -28.779 1.00 15.87 169 ASN A CA 1
ATOM 1404 C C . ASN A 1 171 ? -12.621 -4.895 -27.686 1.00 15.06 169 ASN A C 1
ATOM 1405 O O . ASN A 1 171 ? -11.989 -5.379 -26.708 1.00 15.71 169 ASN A O 1
ATOM 1410 N N . GLU A 1 172 ? -12.874 -3.593 -27.857 1.00 14.88 170 GLU A N 1
ATOM 1411 C CA . GLU A 1 172 ? -12.372 -2.540 -26.965 1.00 15.55 170 GLU A CA 1
ATOM 1412 C C . GLU A 1 172 ? -13.531 -1.675 -26.476 1.00 13.55 170 GLU A C 1
ATOM 1413 O O . GLU A 1 172 ? -13.392 -0.423 -26.363 1.00 15.77 170 GLU A O 1
ATOM 1419 N N . ASP A 1 173 ? -14.675 -2.325 -26.261 1.00 16.59 171 ASP A N 1
ATOM 1420 C CA . ASP A 1 173 ? -15.936 -1.663 -25.970 1.00 16.80 171 ASP A CA 1
ATOM 1421 C C . ASP A 1 173 ? -15.831 -0.968 -24.640 1.00 18.39 171 ASP A C 1
ATOM 1422 O O . ASP A 1 173 ? -15.142 -1.462 -23.668 1.00 15.68 171 ASP A O 1
ATOM 1427 N N . VAL A 1 174 ? -16.610 0.108 -24.597 1.00 17.37 172 VAL A N 1
ATOM 1428 C CA . VAL A 1 174 ? -16.843 0.895 -23.364 1.00 18.73 172 VAL A CA 1
ATOM 1429 C C . VAL A 1 174 ? -17.631 0.055 -22.346 1.00 20.35 172 VAL A C 1
ATOM 1430 O O . VAL A 1 174 ? -18.652 -0.569 -22.701 1.00 20.38 172 VAL A O 1
ATOM 1434 N N . GLY A 1 175 ? -17.099 -0.014 -21.111 1.00 19.79 173 GLY A N 1
ATOM 1435 C CA . GLY A 1 175 ? -17.745 -0.709 -20.001 1.00 21.54 173 GLY A CA 1
ATOM 1436 C C . GLY A 1 175 ? -17.762 0.232 -18.810 1.00 22.76 173 GLY A C 1
ATOM 1437 O O . GLY A 1 175 ? -17.357 1.416 -18.907 1.00 24.09 173 GLY A O 1
ATOM 1438 N N . GLU A 1 176 ? -18.231 -0.310 -17.692 1.00 24.82 174 GLU A N 1
ATOM 1439 C CA . GLU A 1 176 ? -18.336 0.444 -16.454 1.00 25.84 174 GLU A CA 1
ATOM 1440 C C . GLU A 1 176 ? -17.619 -0.233 -15.316 1.00 25.90 174 GLU A C 1
ATOM 1441 O O . GLU A 1 176 ? -17.678 -1.456 -15.191 1.00 26.21 174 GLU A O 1
ATOM 1447 N N . LEU A 1 177 ? -16.934 0.567 -14.506 1.00 26.83 175 LEU A N 1
ATOM 1448 C CA . LEU A 1 177 ? -16.545 0.140 -13.161 1.00 27.32 175 LEU A CA 1
ATOM 1449 C C . LEU A 1 177 ? -17.689 0.152 -12.180 1.00 28.88 175 LEU A C 1
ATOM 1450 O O . LEU A 1 177 ? -18.734 0.749 -12.430 1.00 28.41 175 LEU A O 1
ATOM 1455 N N . HIS A 1 178 ? -17.488 -0.571 -11.078 1.00 29.80 176 HIS A N 1
ATOM 1456 C CA A HIS A 1 178 ? -18.479 -0.586 -10.016 0.50 30.88 176 HIS A CA 1
ATOM 1457 C CA B HIS A 1 178 ? -18.443 -0.623 -9.963 0.50 30.80 176 HIS A CA 1
ATOM 1458 C C . HIS A 1 178 ? -18.424 0.743 -9.260 1.00 30.80 176 HIS A C 1
ATOM 1459 O O . HIS A 1 178 ? -19.463 1.271 -8.841 1.00 31.11 176 HIS A O 1
ATOM 1472 N N . ARG A 1 179 ? -17.226 1.286 -9.120 1.00 30.82 177 ARG A N 1
ATOM 1473 C CA . ARG A 1 179 ? -17.019 2.506 -8.339 1.00 32.45 177 ARG A CA 1
ATOM 1474 C C . ARG A 1 179 ? -17.592 3.683 -9.107 1.00 32.87 177 ARG A C 1
ATOM 1475 O O . ARG A 1 179 ? -17.700 3.654 -10.358 1.00 31.94 177 ARG A O 1
ATOM 1483 N N . THR A 1 180 ? -17.928 4.738 -8.380 1.00 32.85 178 THR A N 1
ATOM 1484 C CA . THR A 1 180 ? -18.639 5.836 -8.977 1.00 33.78 178 THR A CA 1
ATOM 1485 C C . THR A 1 180 ? -17.839 7.126 -8.852 1.00 35.11 178 THR A C 1
ATOM 1486 O O . THR A 1 180 ? -16.923 7.238 -8.020 1.00 35.43 178 THR A O 1
ATOM 1490 N N . ASP A 1 181 ? -18.186 8.098 -9.680 1.00 36.19 179 ASP A N 1
ATOM 1491 C CA . ASP A 1 181 ? -17.424 9.330 -9.742 1.00 37.97 179 ASP A CA 1
ATOM 1492 C C . ASP A 1 181 ? -17.971 10.349 -8.726 1.00 39.25 179 ASP A C 1
ATOM 1493 O O . ASP A 1 181 ? -18.855 10.009 -7.919 1.00 39.83 179 ASP A O 1
ATOM 1498 N N . ALA A 1 182 ? -17.462 11.583 -8.764 1.00 40.20 180 ALA A N 1
ATOM 1499 C CA . ALA A 1 182 ? -17.948 12.637 -7.873 1.00 40.90 180 ALA A CA 1
ATOM 1500 C C . ALA A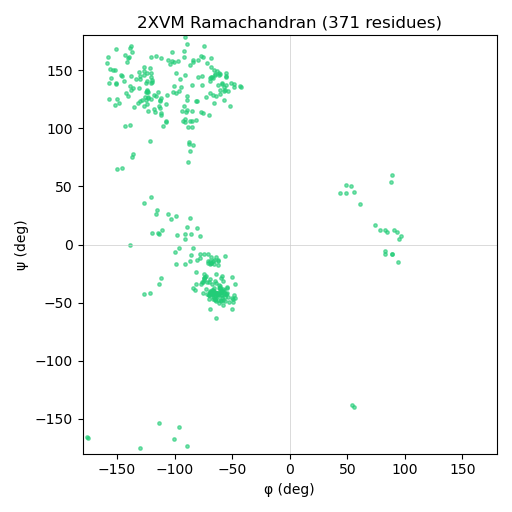 1 182 ? -19.489 12.795 -7.872 1.00 41.58 180 ALA A C 1
ATOM 1501 O O . ALA A 1 182 ? -20.043 13.209 -6.851 1.00 41.63 180 ALA A O 1
ATOM 1503 N N . ASN A 1 183 ? -20.162 12.456 -8.989 1.00 41.83 181 ASN A N 1
ATOM 1504 C CA A ASN A 1 183 ? -21.631 12.542 -9.111 0.50 41.57 181 ASN A CA 1
ATOM 1505 C CA B ASN A 1 183 ? -21.636 12.544 -9.097 0.50 41.81 181 ASN A CA 1
ATOM 1506 C C . ASN A 1 183 ? -22.377 11.217 -8.856 1.00 41.34 181 ASN A C 1
ATOM 1507 O O . ASN A 1 183 ? -23.599 11.113 -9.084 1.00 41.36 181 ASN A O 1
ATOM 1516 N N . GLY A 1 184 ? -21.663 10.188 -8.416 1.00 40.36 182 GLY A N 1
ATOM 1517 C CA . GLY A 1 184 ? -22.302 8.877 -8.189 1.00 39.68 182 GLY A CA 1
ATOM 1518 C C . GLY A 1 184 ? -22.666 8.062 -9.437 1.00 39.18 182 GLY A C 1
ATOM 1519 O O . GLY A 1 184 ? -23.436 7.103 -9.356 1.00 39.96 182 GLY A O 1
ATOM 1520 N N . ASN A 1 185 ? -22.086 8.426 -10.580 1.00 38.20 183 ASN A N 1
ATOM 1521 C CA . ASN A 1 185 ? -22.247 7.683 -11.859 1.00 36.35 183 ASN A CA 1
ATOM 1522 C C . ASN A 1 185 ? -21.120 6.711 -12.016 1.00 34.25 183 ASN A C 1
ATOM 1523 O O . ASN A 1 185 ? -19.970 7.077 -11.740 1.00 33.77 183 ASN A O 1
ATOM 1528 N N . ARG A 1 186 ? -21.438 5.478 -12.420 1.00 31.84 184 ARG A N 1
ATOM 1529 C CA . ARG A 1 186 ? -20.376 4.480 -12.612 1.00 31.66 184 ARG A CA 1
ATOM 1530 C C . ARG A 1 186 ? -19.313 5.062 -13.555 1.00 29.90 184 ARG A C 1
ATOM 1531 O O . ARG A 1 186 ? -19.636 5.687 -14.562 1.00 29.97 184 ARG A O 1
ATOM 1539 N N . ILE A 1 187 ? -18.042 4.951 -13.171 1.00 29.45 185 ILE A N 1
ATOM 1540 C CA . ILE A 1 187 ? -16.941 5.365 -14.048 1.00 27.21 185 ILE A CA 1
ATOM 1541 C C . ILE A 1 187 ? -16.910 4.560 -15.389 1.00 26.43 185 ILE A C 1
ATOM 1542 O O . ILE A 1 187 ? -17.009 3.353 -15.363 1.00 25.76 185 ILE A O 1
ATOM 1547 N N . LYS A 1 188 ? -16.767 5.249 -16.523 1.00 24.60 186 LYS A N 1
ATOM 1548 C CA . LYS A 1 188 ? -16.726 4.611 -17.841 1.00 25.58 186 LYS A CA 1
ATOM 1549 C C . LYS A 1 188 ? -15.292 4.491 -18.326 1.00 24.58 186 LYS A C 1
ATOM 1550 O O . LYS A 1 188 ? -14.530 5.465 -18.260 1.00 25.22 186 LYS A O 1
ATOM 1556 N N . LEU A 1 189 ? -14.943 3.336 -18.883 1.00 23.41 187 LEU A N 1
ATOM 1557 C CA . LEU A 1 189 ? -13.603 3.104 -19.412 1.00 22.07 187 LEU A CA 1
ATOM 1558 C C . LEU A 1 189 ? -13.795 2.081 -20.519 1.00 19.84 187 LEU A C 1
ATOM 1559 O O . LEU A 1 189 ? -14.667 1.198 -20.416 1.00 20.10 187 LEU A O 1
ATOM 1564 N N . ARG A 1 190 ? -12.919 2.148 -21.513 1.00 18.02 188 ARG A N 1
ATOM 1565 C CA . ARG A 1 190 ? -12.844 1.022 -22.449 1.00 17.25 188 ARG A CA 1
ATOM 1566 C C . ARG A 1 190 ? -12.101 -0.108 -21.751 1.00 18.43 188 ARG A C 1
ATOM 1567 O O . ARG A 1 190 ? -11.177 0.142 -20.954 1.00 19.29 188 ARG A O 1
ATOM 1575 N N . PHE A 1 191 ? -12.540 -1.340 -22.065 1.00 17.52 189 PHE A N 1
ATOM 1576 C CA . PHE A 1 191 ? -11.925 -2.638 -21.658 1.00 17.14 189 PHE A CA 1
ATOM 1577 C C . PHE A 1 191 ? -11.592 -3.442 -22.891 1.00 15.85 189 PHE A C 1
ATOM 1578 O O . PHE A 1 191 ? -12.400 -3.514 -23.832 1.00 15.94 189 PHE A O 1
ATOM 1586 N N . ALA A 1 192 ? -10.358 -3.852 -22.980 1.00 15.79 190 ALA A N 1
ATOM 1587 C CA . ALA A 1 192 ? -9.983 -4.932 -23.930 1.00 15.37 190 ALA A CA 1
ATOM 1588 C C . ALA A 1 192 ? -10.501 -6.297 -23.535 1.00 16.02 190 ALA A C 1
ATOM 1589 O O . ALA A 1 192 ? -10.153 -6.771 -22.440 1.00 14.58 190 ALA A O 1
ATOM 1591 N N . THR A 1 193 ? -11.457 -6.843 -24.312 1.00 12.64 191 THR A N 1
ATOM 1592 C CA . THR A 1 193 ? -11.946 -8.222 -24.140 1.00 12.53 191 THR A CA 1
ATOM 1593 C C . THR A 1 193 ? -11.546 -9.069 -25.289 1.00 14.89 191 THR A C 1
ATOM 1594 O O . THR A 1 193 ? -11.795 -8.814 -26.468 1.00 15.69 191 THR A O 1
ATOM 1598 N N . MET A 1 194 ? -10.921 -10.119 -24.883 1.00 13.81 192 MET A N 1
ATOM 1599 C CA . MET A 1 194 ? -10.446 -11.063 -25.915 1.00 14.55 192 MET A CA 1
ATOM 1600 C C . MET A 1 194 ? -10.586 -12.522 -25.557 1.00 14.74 192 MET A C 1
ATOM 1601 O O . MET A 1 194 ? -10.152 -12.963 -24.435 1.00 13.62 192 MET A O 1
ATOM 1606 N N . LEU A 1 195 ? -11.196 -13.268 -26.447 1.00 15.69 193 LEU A N 1
ATOM 1607 C CA . LEU A 1 195 ? -11.085 -14.692 -26.348 1.00 13.39 193 LEU A CA 1
ATOM 1608 C C . LEU A 1 195 ? -10.266 -15.194 -27.551 1.00 14.91 193 LEU A C 1
ATOM 1609 O O . LEU A 1 195 ? -10.659 -14.942 -28.679 1.00 15.04 193 LEU A O 1
ATOM 1614 N N . ALA A 1 196 ? -9.105 -15.792 -27.279 1.00 15.32 194 ALA A N 1
ATOM 1615 C CA . ALA A 1 196 ? -8.167 -16.169 -28.376 1.00 16.45 194 ALA A CA 1
ATOM 1616 C C . ALA A 1 196 ? -7.751 -17.635 -28.325 1.00 16.98 194 ALA A C 1
ATOM 1617 O O . ALA A 1 196 ? -7.532 -18.160 -27.257 1.00 16.38 194 ALA A O 1
ATOM 1619 N N . ARG A 1 197 ? -7.551 -18.235 -29.496 1.00 16.02 195 ARG A N 1
ATOM 1620 C CA . ARG A 1 197 ? -7.222 -19.641 -29.581 1.00 16.88 195 ARG A CA 1
ATOM 1621 C C . ARG A 1 197 ? -5.826 -19.719 -30.220 1.00 18.59 195 ARG A C 1
ATOM 1622 O O . ARG A 1 197 ? -5.572 -19.149 -31.273 1.00 20.82 195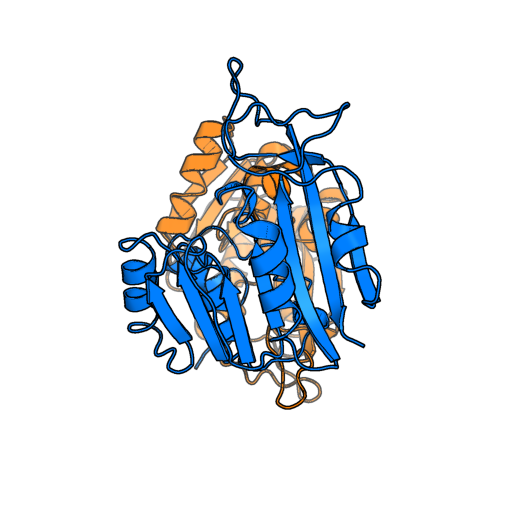 ARG A O 1
ATOM 1630 N N . LYS A 1 198 ? -4.940 -20.450 -29.564 1.00 20.04 196 LYS A N 1
ATOM 1631 C CA . LYS A 1 198 ? -3.578 -20.560 -30.075 1.00 21.87 196 LYS A CA 1
ATOM 1632 C C . LYS A 1 198 ? -3.548 -21.522 -31.280 1.00 23.91 196 LYS A C 1
ATOM 1633 O O . LYS A 1 198 ? -4.199 -22.583 -31.273 1.00 25.89 196 LYS A O 1
ATOM 1639 N N . LYS A 1 199 ? -2.816 -21.153 -32.325 1.00 25.84 197 LYS A N 1
ATOM 1640 C CA . LYS A 1 199 ? -2.701 -22.062 -33.496 1.00 29.09 197 LYS A CA 1
ATOM 1641 C C . LYS A 1 199 ? -1.712 -23.229 -33.287 1.00 31.00 197 LYS A C 1
ATOM 1642 O O . LYS A 1 199 ? -0.759 -23.138 -32.505 1.00 32.66 197 LYS A O 1
ATOM 1648 N N . ARG B 1 6 ? -35.082 1.668 -17.948 1.00 37.73 4 ARG B N 1
ATOM 1649 C CA . ARG B 1 6 ? -34.898 0.362 -17.197 1.00 37.46 4 ARG B CA 1
ATOM 1650 C C . ARG B 1 6 ? -35.517 -0.878 -17.900 1.00 37.10 4 ARG B C 1
ATOM 1651 O O . ARG B 1 6 ? -36.532 -1.428 -17.442 1.00 38.30 4 ARG B O 1
ATOM 1659 N N . ASP B 1 7 ? -34.883 -1.309 -19.011 1.00 36.11 5 ASP B N 1
ATOM 1660 C CA . ASP B 1 7 ? -35.330 -2.461 -19.840 1.00 33.98 5 ASP B CA 1
ATOM 1661 C C . ASP B 1 7 ? -34.580 -3.775 -19.464 1.00 31.91 5 ASP B C 1
ATOM 1662 O O . ASP B 1 7 ? -34.018 -3.896 -18.369 1.00 30.55 5 ASP B O 1
ATOM 1667 N N . GLU B 1 8 ? -34.533 -4.723 -20.388 1.00 30.30 6 GLU B N 1
ATOM 1668 C CA . GLU B 1 8 ? -33.935 -6.035 -20.116 1.00 28.94 6 GLU B CA 1
ATOM 1669 C C . GLU B 1 8 ? -32.413 -5.978 -19.993 1.00 27.59 6 GLU B C 1
ATOM 1670 O O . GLU B 1 8 ? -31.791 -6.955 -19.596 1.00 27.33 6 GLU B O 1
ATOM 1676 N N . ASN B 1 9 ? -31.816 -4.814 -20.311 1.00 26.64 7 ASN B N 1
ATOM 1677 C CA . ASN B 1 9 ? -30.383 -4.678 -20.125 1.00 26.02 7 ASN B CA 1
ATOM 1678 C C . ASN B 1 9 ? -30.009 -3.953 -18.822 1.00 25.69 7 ASN B C 1
ATOM 1679 O O . ASN B 1 9 ? -28.883 -4.071 -18.358 1.00 25.23 7 ASN B O 1
ATOM 1684 N N . TYR B 1 10 ? -30.980 -3.257 -18.227 1.00 25.32 8 TYR B N 1
ATOM 1685 C CA . TYR B 1 10 ? -30.661 -2.256 -17.206 1.00 24.83 8 TYR B CA 1
ATOM 1686 C C . TYR B 1 10 ? -30.145 -2.948 -15.942 1.00 24.61 8 TYR B C 1
ATOM 1687 O O . TYR B 1 10 ? -29.041 -2.622 -15.482 1.00 25.17 8 TYR B O 1
ATOM 1696 N N . PHE B 1 11 ? -30.922 -3.899 -15.374 1.00 22.98 9 PHE B N 1
ATOM 1697 C CA . PHE B 1 11 ? -30.475 -4.593 -14.161 1.00 22.49 9 PHE B CA 1
ATOM 1698 C C . PHE B 1 11 ? -29.392 -5.607 -14.491 1.00 22.80 9 PHE B C 1
ATOM 1699 O O . PHE B 1 11 ? -28.493 -5.868 -13.670 1.00 23.21 9 PHE B O 1
ATOM 1707 N N . THR B 1 12 ? -29.515 -6.174 -15.698 1.00 22.09 10 THR B N 1
ATOM 1708 C CA . THR B 1 12 ? -28.552 -7.124 -16.249 1.00 23.47 10 THR B CA 1
ATOM 1709 C C . THR B 1 12 ? -27.152 -6.537 -16.128 1.00 24.92 10 THR B C 1
ATOM 1710 O O . THR B 1 12 ? -26.245 -7.135 -15.511 1.00 26.45 10 THR B O 1
ATOM 1714 N N . ASP B 1 13 ? -27.011 -5.351 -16.696 1.00 25.14 11 ASP B N 1
ATOM 1715 C CA . ASP B 1 13 ? -25.700 -4.660 -16.780 1.00 26.95 11 ASP B CA 1
ATOM 1716 C C . ASP B 1 13 ? -25.259 -4.036 -15.418 1.00 27.73 11 ASP B C 1
ATOM 1717 O O . ASP B 1 13 ? -24.082 -4.124 -15.017 1.00 28.98 11 ASP B O 1
ATOM 1722 N N . LYS B 1 14 ? -26.200 -3.412 -14.704 1.00 28.36 12 LYS B N 1
ATOM 1723 C CA . LYS B 1 14 ? -25.859 -2.669 -13.477 1.00 27.13 12 LYS B CA 1
ATOM 1724 C C . LYS B 1 14 ? -25.604 -3.570 -12.259 1.00 26.56 12 LYS B C 1
ATOM 1725 O O . LYS B 1 14 ? -24.758 -3.245 -11.362 1.00 27.95 12 LYS B O 1
ATOM 1731 N N . TYR B 1 15 ? -26.338 -4.696 -12.198 1.00 24.92 13 TYR B N 1
ATOM 1732 C CA . TYR B 1 15 ? -26.272 -5.569 -11.073 1.00 25.05 13 TYR B CA 1
ATOM 1733 C C . TYR B 1 15 ? -25.700 -6.939 -11.383 1.00 24.38 13 TYR B C 1
ATOM 1734 O O . TYR B 1 15 ? -25.751 -7.846 -10.524 1.00 24.38 13 TYR B O 1
ATOM 1743 N N . GLU B 1 16 ? -25.145 -7.094 -12.602 1.00 24.81 14 GLU B N 1
ATOM 1744 C CA . GLU B 1 16 ? -24.478 -8.355 -13.027 1.00 25.52 14 GLU B CA 1
ATOM 1745 C C . GLU B 1 16 ? -25.401 -9.540 -12.830 1.00 23.30 14 GLU B C 1
ATOM 1746 O O . GLU B 1 16 ? -25.075 -10.562 -12.179 1.00 23.40 14 GLU B O 1
ATOM 1752 N N . LEU B 1 17 ? -26.592 -9.373 -13.348 1.00 22.24 15 LEU B N 1
ATOM 1753 C CA . LEU B 1 17 ? -27.553 -10.484 -13.360 1.00 21.29 15 LEU B CA 1
ATOM 1754 C C . LEU B 1 17 ? -27.672 -11.158 -14.743 1.00 20.98 15 LEU B C 1
ATOM 1755 O O . LEU B 1 17 ? -27.258 -10.634 -15.767 1.00 21.86 15 LEU B O 1
ATOM 1760 N N . THR B 1 18 ? -28.279 -12.330 -14.752 1.00 18.37 16 THR B N 1
ATOM 1761 C CA . THR B 1 18 ? -28.630 -12.950 -16.029 1.00 18.98 16 THR B CA 1
ATOM 1762 C C . THR B 1 18 ? -29.732 -12.116 -16.639 1.00 17.96 16 THR B C 1
ATOM 1763 O O . THR B 1 18 ? -30.641 -11.675 -15.934 1.00 19.43 16 THR B O 1
ATOM 1767 N N . ARG B 1 19 ? -29.684 -11.980 -17.956 1.00 18.38 17 ARG B N 1
ATOM 1768 C CA . ARG B 1 19 ? -30.705 -11.219 -18.671 1.00 19.43 17 ARG B CA 1
ATOM 1769 C C . ARG B 1 19 ? -32.119 -11.767 -18.363 1.00 18.60 17 ARG B C 1
ATOM 1770 O O . ARG B 1 19 ? -32.321 -12.959 -18.182 1.00 19.96 17 ARG B O 1
ATOM 1778 N N . THR B 1 20 ? -33.088 -10.882 -18.304 1.00 18.57 18 THR B N 1
ATOM 1779 C CA . THR B 1 20 ? -34.481 -11.195 -18.068 1.00 17.79 18 THR B CA 1
ATOM 1780 C C . THR B 1 20 ? -34.909 -12.451 -18.878 1.00 16.70 18 THR B C 1
ATOM 1781 O O . THR B 1 20 ? -34.561 -12.555 -20.061 1.00 17.90 18 THR B O 1
ATOM 1785 N N . HIS B 1 21 ? -35.648 -13.396 -18.267 1.00 15.63 19 HIS B N 1
ATOM 1786 C CA . HIS B 1 21 ? -36.059 -14.581 -19.008 1.00 16.71 19 HIS B CA 1
ATOM 1787 C C . HIS B 1 21 ? -36.840 -14.202 -20.265 1.00 17.05 19 HIS B C 1
ATOM 1788 O O . HIS B 1 21 ? -37.681 -13.287 -20.249 1.00 18.53 19 HIS B O 1
ATOM 1795 N N . SER B 1 22 ? -36.500 -14.809 -21.403 1.00 16.73 20 SER B N 1
ATOM 1796 C CA . SER B 1 22 ? -37.131 -14.435 -22.683 1.00 19.03 20 SER B CA 1
ATOM 1797 C C . SER B 1 22 ? -38.644 -14.598 -22.654 1.00 19.43 20 SER B C 1
ATOM 1798 O O . SER B 1 22 ? -39.347 -13.903 -23.355 1.00 19.99 20 SER B O 1
ATOM 1801 N N . GLU B 1 23 ? -39.157 -15.565 -21.879 1.00 18.13 21 GLU B N 1
ATOM 1802 C CA . GLU B 1 23 ? -40.612 -15.774 -21.847 1.00 19.07 21 GLU B CA 1
ATOM 1803 C C . GLU B 1 23 ? -41.310 -14.698 -21.062 1.00 17.55 21 GLU B C 1
ATOM 1804 O O . GLU B 1 23 ? -42.490 -14.422 -21.290 1.00 19.83 21 GLU B O 1
ATOM 1810 N N . VAL B 1 24 ? -40.615 -14.125 -20.088 1.00 19.33 22 VAL B N 1
ATOM 1811 C CA . VAL B 1 24 ? -41.126 -12.920 -19.431 1.00 18.45 22 VAL B CA 1
ATOM 1812 C C . VAL B 1 24 ? -41.205 -11.729 -20.385 1.00 20.93 22 VAL B C 1
ATOM 1813 O O . VAL B 1 24 ? -42.221 -11.020 -20.442 1.00 20.83 22 VAL B O 1
ATOM 1817 N N . LEU B 1 25 ? -40.136 -11.518 -21.138 1.00 21.00 23 LEU B N 1
ATOM 1818 C CA . LEU B 1 25 ? -40.137 -10.414 -22.098 1.00 21.40 23 LEU B CA 1
ATOM 1819 C C . LEU B 1 25 ? -41.267 -10.593 -23.141 1.00 22.93 23 LEU B C 1
ATOM 1820 O O . LEU B 1 25 ? -41.869 -9.615 -23.555 1.00 25.53 23 LEU B O 1
ATOM 1825 N N . GLU B 1 26 ? -41.523 -11.833 -23.557 1.00 23.78 24 GLU B N 1
ATOM 1826 C CA . GLU B 1 26 ? -42.598 -12.118 -24.493 1.00 24.01 24 GLU B CA 1
ATOM 1827 C C . GLU B 1 26 ? -43.951 -11.915 -23.836 1.00 23.74 24 GLU B C 1
ATOM 1828 O O . GLU B 1 26 ? -44.853 -11.302 -24.467 1.00 24.71 24 GLU B O 1
ATOM 1834 N N . ALA B 1 27 ? -44.099 -12.405 -22.580 1.00 21.75 25 ALA B N 1
ATOM 1835 C CA . ALA B 1 27 ? -45.405 -12.344 -21.876 1.00 22.09 25 ALA B CA 1
ATOM 1836 C C . ALA B 1 27 ? -45.869 -10.883 -21.731 1.00 24.69 25 ALA B C 1
ATOM 1837 O O . ALA B 1 27 ? -47.051 -10.576 -21.956 1.00 25.68 25 ALA B O 1
ATOM 1839 N N . VAL B 1 28 ? -44.951 -9.968 -21.407 1.00 25.38 26 VAL B N 1
ATOM 1840 C CA . VAL B 1 28 ? -45.368 -8.587 -21.139 1.00 26.69 26 VAL B CA 1
ATOM 1841 C C . VAL B 1 28 ? -45.930 -7.868 -22.359 1.00 28.87 26 VAL B C 1
ATOM 1842 O O . VAL B 1 28 ? -46.556 -6.826 -22.197 1.00 29.59 26 VAL B O 1
ATOM 1846 N N . LYS B 1 29 ? -45.732 -8.449 -23.550 1.00 29.64 27 LYS B N 1
ATOM 1847 C CA . LYS B 1 29 ? -46.375 -7.946 -24.767 1.00 30.87 27 LYS B CA 1
ATOM 1848 C C . LYS B 1 29 ? -47.898 -8.092 -24.688 1.00 30.61 27 LYS B C 1
ATOM 1849 O O . LYS B 1 29 ? -48.630 -7.322 -25.321 1.00 30.94 27 LYS B O 1
ATOM 1855 N N . VAL B 1 30 ? -48.393 -9.113 -23.989 1.00 29.73 28 VAL B N 1
ATOM 1856 C CA . VAL B 1 30 ? -49.857 -9.222 -23.812 1.00 30.38 28 VAL B CA 1
ATOM 1857 C C . VAL B 1 30 ? -50.394 -9.040 -22.383 1.00 29.59 28 VAL B C 1
ATOM 1858 O O . VAL B 1 30 ? -51.527 -8.547 -22.175 1.00 29.15 28 VAL B O 1
ATOM 1862 N N . VAL B 1 31 ? -49.616 -9.486 -21.397 1.00 28.02 29 VAL B N 1
ATOM 1863 C CA . VAL B 1 31 ? -50.017 -9.279 -19.990 1.00 27.39 29 VAL B CA 1
ATOM 1864 C C . VAL B 1 31 ? -49.788 -7.811 -19.595 1.00 29.02 29 VAL B C 1
ATOM 1865 O O . VAL B 1 31 ? -48.644 -7.355 -19.470 1.00 30.63 29 VAL B O 1
ATOM 1869 N N . LYS B 1 32 ? -50.851 -7.084 -19.332 1.00 29.83 30 LYS B N 1
ATOM 1870 C CA A LYS B 1 32 ? -50.762 -5.670 -18.988 0.50 30.59 30 LYS B CA 1
ATOM 1871 C CA B LYS B 1 32 ? -50.681 -5.686 -19.025 0.50 30.63 30 LYS B CA 1
ATOM 1872 C C . LYS B 1 32 ? -50.183 -5.520 -17.580 1.00 30.10 30 LYS B C 1
ATOM 1873 O O . LYS B 1 32 ? -50.378 -6.415 -16.750 1.00 29.78 30 LYS B O 1
ATOM 1884 N N . PRO B 1 33 ? -49.521 -4.366 -17.271 1.00 30.02 31 PRO B N 1
ATOM 1885 C CA . PRO B 1 33 ? -49.104 -4.219 -15.861 1.00 30.29 31 PRO B CA 1
ATOM 1886 C C . PRO B 1 33 ? -50.218 -4.513 -14.856 1.00 29.89 31 PRO B C 1
ATOM 1887 O O . PRO B 1 33 ? -51.381 -4.106 -15.077 1.00 30.98 31 PRO B O 1
ATOM 1891 N N . GLY B 1 34 ? -49.893 -5.218 -13.778 1.00 28.79 32 GLY B N 1
ATOM 1892 C CA . GLY B 1 34 ? -50.891 -5.547 -12.767 1.00 27.60 32 GLY B CA 1
ATOM 1893 C C . GLY B 1 34 ? -50.214 -6.239 -11.611 1.00 26.19 32 GLY B C 1
ATOM 1894 O O . GLY B 1 34 ? -49.005 -6.287 -11.536 1.00 27.13 32 GLY B O 1
ATOM 1895 N N . LYS B 1 35 ? -51.006 -6.839 -10.753 1.00 25.99 33 LYS B N 1
ATOM 1896 C CA . LYS B 1 35 ? -50.530 -7.467 -9.539 1.00 24.65 33 LYS B CA 1
ATOM 1897 C C . LYS B 1 35 ? -49.941 -8.874 -9.813 1.00 23.33 33 LYS B C 1
ATOM 1898 O O . LYS B 1 35 ? -50.574 -9.732 -10.441 1.00 24.60 33 LYS B O 1
ATOM 1904 N N . THR B 1 36 ? -48.691 -9.063 -9.408 1.00 22.61 34 THR B N 1
ATOM 1905 C CA . THR B 1 36 ? -47.875 -10.172 -9.944 1.00 20.89 34 THR B CA 1
ATOM 1906 C C . THR B 1 36 ? -47.248 -10.919 -8.801 1.00 21.21 34 THR B C 1
ATOM 1907 O O . THR B 1 36 ? -46.805 -10.304 -7.777 1.00 21.75 34 THR B O 1
ATOM 1911 N N . LEU B 1 37 ? -47.066 -12.205 -9.001 1.00 19.16 35 LEU B N 1
ATOM 1912 C CA . LEU B 1 37 ? -46.434 -13.048 -8.009 1.00 19.04 35 LEU B CA 1
ATOM 1913 C C . LEU B 1 37 ? -45.365 -13.810 -8.760 1.00 19.07 35 LEU B C 1
ATOM 1914 O O . LEU B 1 37 ? -45.684 -14.556 -9.702 1.00 19.56 35 LEU B O 1
ATOM 1919 N N . ASP B 1 38 ? -44.123 -13.678 -8.288 1.00 18.80 36 ASP B N 1
ATOM 1920 C CA . ASP B 1 38 ? -42.971 -14.369 -8.890 1.00 17.95 36 ASP B CA 1
ATOM 1921 C C . ASP B 1 38 ? -42.533 -15.429 -7.914 1.00 17.64 36 ASP B C 1
ATOM 1922 O O . ASP B 1 38 ? -41.933 -15.094 -6.849 1.00 19.46 36 ASP B O 1
ATOM 1927 N N . LEU B 1 39 ? -42.924 -16.682 -8.209 1.00 16.25 37 LEU B N 1
ATOM 1928 C CA . LEU B 1 39 ? -42.686 -17.842 -7.317 1.00 17.72 37 LEU B CA 1
ATOM 1929 C C . LEU B 1 39 ? -41.296 -18.439 -7.532 1.00 17.01 37 LEU B C 1
ATOM 1930 O O . LEU B 1 39 ? -41.051 -19.228 -8.479 1.00 17.10 37 LEU B O 1
ATOM 1935 N N . GLY B 1 40 ? -40.385 -18.097 -6.620 1.00 17.14 38 GLY B N 1
ATOM 1936 C CA . GLY B 1 40 ? -38.997 -18.512 -6.734 1.00 16.68 38 GLY B CA 1
ATOM 1937 C C . GLY B 1 40 ? -38.221 -17.483 -7.551 1.00 16.28 38 GLY B C 1
ATOM 1938 O O . GLY B 1 40 ? -37.591 -17.793 -8.593 1.00 17.98 38 GLY B O 1
ATOM 1939 N N . CYS B 1 41 ? -38.213 -16.257 -7.061 1.00 16.33 39 CYS B N 1
ATOM 1940 C CA . CYS B 1 41 ? -37.670 -15.109 -7.805 1.00 18.53 39 CYS B CA 1
ATOM 1941 C C . CYS B 1 41 ? -36.133 -15.076 -7.968 1.00 17.26 39 CYS B C 1
ATOM 1942 O O . CYS B 1 41 ? -35.645 -14.303 -8.793 1.00 18.07 39 CYS B O 1
ATOM 1945 N N . GLY B 1 42 ? -35.411 -15.911 -7.189 1.00 15.99 40 GLY B N 1
ATOM 1946 C CA . GLY B 1 42 ? -33.949 -15.908 -7.160 1.00 17.51 40 GLY B CA 1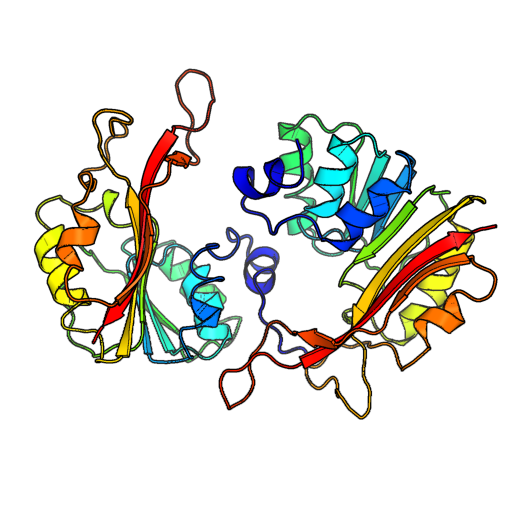
ATOM 1947 C C . GLY B 1 42 ? -33.436 -14.504 -6.858 1.00 17.14 40 GLY B C 1
ATOM 1948 O O . GLY B 1 42 ? -33.985 -13.823 -5.988 1.00 17.69 40 GLY B O 1
ATOM 1949 N N . ASN B 1 43 ? -32.374 -14.066 -7.558 1.00 17.43 41 ASN B N 1
ATOM 1950 C CA . ASN B 1 43 ? -31.837 -12.701 -7.406 1.00 18.61 41 ASN B CA 1
ATOM 1951 C C . ASN B 1 43 ? -32.580 -11.613 -8.163 1.00 19.01 41 ASN B C 1
ATOM 1952 O O . ASN B 1 43 ? -32.055 -10.496 -8.365 1.00 20.72 41 ASN B O 1
ATOM 1957 N N . GLY B 1 44 ? -33.782 -11.929 -8.643 1.00 18.87 42 GLY B N 1
ATOM 1958 C CA . GLY B 1 44 ? -34.679 -10.868 -8.992 1.00 18.13 42 GLY B CA 1
ATOM 1959 C C . GLY B 1 44 ? -34.689 -10.425 -10.429 1.00 17.85 42 GLY B C 1
ATOM 1960 O O . GLY B 1 44 ? -35.377 -9.481 -10.735 1.00 19.17 42 GLY B O 1
ATOM 1961 N N . ARG B 1 45 ? -33.943 -11.092 -11.338 1.00 18.49 43 ARG B N 1
ATOM 1962 C CA . ARG B 1 45 ? -33.921 -10.552 -12.735 1.00 17.50 43 ARG B CA 1
ATOM 1963 C C . ARG B 1 45 ? -35.344 -10.248 -13.282 1.00 17.40 43 ARG B C 1
ATOM 1964 O O . ARG B 1 45 ? -35.552 -9.236 -13.903 1.00 18.91 43 ARG B O 1
ATOM 1972 N N . ASN B 1 46 ? -36.311 -11.151 -13.056 1.00 16.68 44 ASN B N 1
ATOM 1973 C CA . ASN B 1 46 ? -37.635 -10.970 -13.619 1.00 16.33 44 ASN B CA 1
ATOM 1974 C C . ASN B 1 46 ? -38.496 -10.061 -12.741 1.00 17.37 44 ASN B C 1
ATOM 1975 O O . ASN B 1 46 ? -39.206 -9.212 -13.275 1.00 17.19 44 ASN B O 1
ATOM 1980 N N . SER B 1 47 ? -38.352 -10.185 -11.405 1.00 17.65 45 SER B N 1
ATOM 1981 C CA . SER B 1 47 ? -39.061 -9.283 -10.494 1.00 19.48 45 SER B CA 1
ATOM 1982 C C . SER B 1 47 ? -38.665 -7.840 -10.602 1.00 19.88 45 SER B C 1
ATOM 1983 O O . SER B 1 47 ? -39.534 -7.018 -10.531 1.00 17.80 45 SER B O 1
ATOM 1986 N N . LEU B 1 48 ? -37.362 -7.560 -10.686 1.00 18.74 46 LEU B N 1
ATOM 1987 C CA . LEU B 1 48 ? -36.867 -6.197 -10.878 1.00 20.77 46 LEU B CA 1
ATOM 1988 C C . LEU B 1 48 ? -37.365 -5.623 -12.189 1.00 19.69 46 LEU B C 1
ATOM 1989 O O . LEU B 1 48 ? -37.853 -4.475 -12.224 1.00 23.33 46 LEU B O 1
ATOM 1994 N N . TYR B 1 49 ? -37.205 -6.370 -13.294 1.00 19.64 47 TYR B N 1
ATOM 1995 C CA . TYR B 1 49 ? -37.695 -5.940 -14.604 1.00 20.12 47 TYR B CA 1
ATOM 1996 C C . TYR B 1 49 ? -39.200 -5.552 -14.525 1.00 20.81 47 TYR B C 1
ATOM 1997 O O . TYR B 1 49 ? -39.610 -4.466 -14.999 1.00 22.82 47 TYR B O 1
ATOM 2006 N N . LEU B 1 50 ? -40.002 -6.447 -13.935 1.00 21.33 48 LEU B N 1
ATOM 2007 C CA . LEU B 1 50 ? -41.432 -6.250 -13.868 1.00 21.07 48 LEU B CA 1
ATOM 2008 C C . LEU B 1 50 ? -41.800 -5.037 -13.005 1.00 21.51 48 LEU B C 1
ATOM 2009 O O . LEU B 1 50 ? -42.619 -4.208 -13.402 1.00 22.69 48 LEU B O 1
ATOM 2014 N N . ALA B 1 51 ? -41.205 -4.942 -11.820 1.00 22.03 49 ALA B N 1
ATOM 2015 C CA . ALA B 1 51 ? -41.462 -3.773 -10.910 1.00 23.25 49 ALA B CA 1
ATOM 2016 C C . ALA B 1 51 ? -41.105 -2.436 -11.578 1.00 24.64 49 ALA B C 1
ATOM 2017 O O . ALA B 1 51 ? -41.816 -1.445 -11.409 1.00 27.28 49 ALA B O 1
ATOM 2019 N N . ALA B 1 52 ? -40.004 -2.407 -12.331 1.00 24.45 50 ALA B N 1
ATOM 2020 C CA . ALA B 1 52 ? -39.521 -1.211 -13.013 1.00 25.75 50 ALA B CA 1
ATOM 2021 C C . ALA B 1 52 ? -40.398 -0.819 -14.169 1.00 27.10 50 ALA B C 1
ATOM 2022 O O . ALA B 1 52 ? -40.340 0.322 -14.646 1.00 28.77 50 ALA B O 1
ATOM 2024 N N . ASN B 1 53 ? -41.244 -1.753 -14.588 1.00 26.20 51 ASN B N 1
ATOM 2025 C CA . ASN B 1 53 ? -42.134 -1.556 -15.729 1.00 26.53 51 ASN B CA 1
ATOM 2026 C C . ASN B 1 53 ? -43.622 -1.578 -15.364 1.00 26.51 51 ASN B C 1
ATOM 2027 O O . ASN B 1 53 ? -44.453 -1.873 -16.191 1.00 26.70 51 ASN B O 1
ATOM 2032 N N . GLY B 1 54 ? -43.933 -1.238 -14.119 1.00 26.35 52 GLY B N 1
ATOM 2033 C CA . GLY B 1 54 ? -45.327 -0.970 -13.696 1.00 25.91 52 GLY B CA 1
ATOM 2034 C C . GLY B 1 54 ? -46.114 -2.167 -13.165 1.00 25.93 52 GLY B C 1
ATOM 2035 O O . GLY B 1 54 ? -47.349 -2.079 -12.956 1.00 26.99 52 GLY B O 1
ATOM 2036 N N . TYR B 1 55 ? -45.415 -3.256 -12.902 1.00 24.39 53 TYR B N 1
ATOM 2037 C CA . TYR B 1 55 ? -46.074 -4.368 -12.273 1.00 24.00 53 TYR B CA 1
ATOM 2038 C C . TYR B 1 55 ? -45.867 -4.303 -10.762 1.00 23.87 53 TYR B C 1
ATOM 2039 O O . TYR B 1 55 ? -44.810 -3.886 -10.266 1.00 26.79 53 TYR B O 1
ATOM 2048 N N . ASP B 1 56 ? -46.895 -4.662 -10.032 1.00 24.24 54 ASP B N 1
ATOM 2049 C CA . ASP B 1 56 ? -46.825 -4.674 -8.569 1.00 25.70 54 ASP B CA 1
ATOM 2050 C C . ASP B 1 56 ? -46.420 -6.070 -8.121 1.00 25.03 54 ASP B C 1
ATOM 2051 O O . ASP B 1 56 ? -47.269 -6.959 -8.098 1.00 26.45 54 ASP B O 1
ATOM 2056 N N . VAL B 1 57 ? -45.169 -6.246 -7.665 1.00 22.54 55 VAL B N 1
ATOM 2057 C CA . VAL B 1 57 ? -44.624 -7.622 -7.617 1.00 21.83 55 VAL B CA 1
ATOM 2058 C C . VAL B 1 57 ? -44.368 -8.179 -6.242 1.00 22.24 55 VAL B C 1
ATOM 2059 O O . VAL B 1 57 ? -43.632 -7.567 -5.458 1.00 23.41 55 VAL B O 1
ATOM 2063 N N . ASP B 1 58 ? -44.951 -9.331 -5.948 1.00 21.32 56 ASP B N 1
ATOM 2064 C CA . ASP B 1 58 ? -44.565 -10.164 -4.796 1.00 22.18 56 ASP B CA 1
ATOM 2065 C C . ASP B 1 58 ? -43.484 -11.143 -5.253 1.00 22.21 56 ASP B C 1
ATOM 2066 O O . ASP B 1 58 ? -43.749 -12.037 -6.062 1.00 21.51 56 ASP B O 1
ATOM 2071 N N . ALA B 1 59 ? -42.290 -10.967 -4.699 1.00 22.36 57 ALA B N 1
ATOM 2072 C CA . ALA B 1 59 ? -41.138 -11.754 -5.117 1.00 21.14 57 ALA B CA 1
ATOM 2073 C C . ALA B 1 59 ? -40.751 -12.660 -3.978 1.00 20.58 57 ALA B C 1
ATOM 2074 O O . ALA B 1 59 ? -40.217 -12.173 -2.948 1.00 22.12 57 ALA B O 1
ATOM 2076 N N . TRP B 1 60 ? -40.956 -13.966 -4.171 1.00 19.26 58 TRP B N 1
ATOM 2077 C CA . TRP B 1 60 ? -40.763 -14.976 -3.104 1.00 18.85 58 TRP B CA 1
ATOM 2078 C C . TRP B 1 60 ? -39.714 -16.032 -3.426 1.00 18.74 58 TRP B C 1
ATOM 2079 O O . TRP B 1 60 ? -39.672 -16.521 -4.567 1.00 19.54 58 TRP B O 1
ATOM 2090 N N . ASP B 1 61 ? -38.890 -16.417 -2.428 1.00 17.59 59 ASP B N 1
ATOM 2091 C CA . ASP B 1 61 ? -37.849 -17.428 -2.639 1.00 19.41 59 ASP B CA 1
ATOM 2092 C C . ASP B 1 61 ? -37.465 -18.033 -1.279 1.00 19.19 59 ASP B C 1
ATOM 2093 O O . ASP B 1 61 ? -37.695 -17.380 -0.264 1.00 22.20 59 ASP B O 1
ATOM 2098 N N . LYS B 1 62 ? -36.932 -19.256 -1.268 1.00 20.36 60 LYS B N 1
ATOM 2099 C CA A LYS B 1 62 ? -36.402 -19.846 -0.024 0.50 19.52 60 LYS B CA 1
ATOM 2100 C CA B LYS B 1 62 ? -36.376 -19.889 -0.058 0.50 20.30 60 LYS B CA 1
ATOM 2101 C C . LYS B 1 62 ? -35.054 -19.231 0.379 1.00 20.47 60 LYS B C 1
ATOM 2102 O O . LYS B 1 62 ? -34.639 -19.341 1.554 1.00 21.34 60 LYS B O 1
ATOM 2113 N N . ASN B 1 63 ? -34.358 -18.566 -0.565 1.00 20.43 61 ASN B N 1
ATOM 2114 C CA . ASN B 1 63 ? -32.993 -18.195 -0.334 1.00 19.28 61 ASN B CA 1
ATOM 2115 C C . ASN B 1 63 ? -32.930 -16.838 0.280 1.00 19.04 61 ASN B C 1
ATOM 2116 O O . ASN B 1 63 ? -33.175 -15.838 -0.370 1.00 18.69 61 ASN B O 1
ATOM 2121 N N . ALA B 1 64 ? -32.641 -16.827 1.572 1.00 19.64 62 ALA B N 1
ATOM 2122 C CA . ALA B 1 64 ? -32.684 -15.591 2.300 1.00 20.68 62 ALA B CA 1
ATOM 2123 C C . ALA B 1 64 ? -31.650 -14.579 1.812 1.00 20.25 62 ALA B C 1
ATOM 2124 O O . ALA B 1 64 ? -31.883 -13.363 1.873 1.00 20.61 62 ALA B O 1
ATOM 2126 N N . MET B 1 65 ? -30.510 -15.078 1.373 1.00 21.28 63 MET B N 1
ATOM 2127 C CA . MET B 1 65 ? -29.496 -14.194 0.851 1.00 22.79 63 MET B CA 1
ATOM 2128 C C . MET B 1 65 ? -29.959 -13.584 -0.478 1.00 21.27 63 MET B C 1
ATOM 2129 O O . MET B 1 65 ? -29.795 -12.401 -0.688 1.00 20.05 63 MET B O 1
ATOM 2134 N N . SER B 1 66 ? -30.581 -14.385 -1.353 1.00 20.85 64 SER B N 1
ATOM 2135 C CA . SER B 1 66 ? -31.133 -13.803 -2.594 1.00 20.74 64 SER B CA 1
ATOM 2136 C C . SER B 1 66 ? -32.173 -12.731 -2.305 1.00 20.50 64 SER B C 1
ATOM 2137 O O . SER B 1 66 ? -32.158 -11.671 -2.898 1.00 20.76 64 SER B O 1
ATOM 2140 N N . ILE B 1 67 ? -33.065 -13.011 -1.338 1.00 21.37 65 ILE B N 1
ATOM 2141 C CA . ILE B 1 67 ? -34.083 -12.035 -0.994 1.00 20.59 65 ILE B CA 1
ATOM 2142 C C . ILE B 1 67 ? -33.444 -10.778 -0.460 1.00 20.25 65 ILE B C 1
ATOM 2143 O O . ILE B 1 67 ? -33.879 -9.648 -0.797 1.00 21.22 65 ILE B O 1
ATOM 2148 N N . ALA B 1 68 ? -32.417 -10.968 0.379 1.00 21.74 66 ALA B N 1
ATOM 2149 C CA . ALA B 1 68 ? -31.727 -9.810 0.911 1.00 21.48 66 ALA B CA 1
ATOM 2150 C C . ALA B 1 68 ? -31.105 -8.981 -0.208 1.00 21.59 66 ALA B C 1
ATOM 2151 O O . ALA B 1 68 ? -31.111 -7.778 -0.128 1.00 20.90 66 ALA B O 1
ATOM 2153 N N . ASN B 1 69 ? -30.609 -9.628 -1.279 1.00 21.47 67 ASN B N 1
ATOM 2154 C CA A ASN B 1 69 ? -30.035 -8.896 -2.401 0.50 20.63 67 ASN B CA 1
ATOM 2155 C CA B ASN B 1 69 ? -30.025 -8.888 -2.364 0.50 20.88 67 ASN B CA 1
ATOM 2156 C C . ASN B 1 69 ? -31.103 -8.107 -3.157 1.00 20.30 67 ASN B C 1
ATOM 2157 O O . ASN B 1 69 ? -30.892 -6.991 -3.521 1.00 19.06 67 ASN B O 1
ATOM 2166 N N . VAL B 1 70 ? -32.255 -8.710 -3.371 1.00 20.61 68 VAL B N 1
ATOM 2167 C CA . VAL B 1 70 ? -33.370 -8.095 -4.048 1.00 21.07 68 VAL B CA 1
ATOM 2168 C C . VAL B 1 70 ? -33.809 -6.886 -3.224 1.00 22.42 68 VAL B C 1
ATOM 2169 O O . VAL B 1 70 ? -33.992 -5.781 -3.772 1.00 22.67 68 VAL B O 1
ATOM 2173 N N . GLU B 1 71 ? -33.834 -7.068 -1.899 1.00 22.56 69 GLU B N 1
ATOM 2174 C CA . GLU B 1 71 ? -34.282 -5.973 -1.014 1.00 23.85 69 GLU B CA 1
ATOM 2175 C C . GLU B 1 71 ? -33.285 -4.838 -1.097 1.00 24.81 69 GLU B C 1
ATOM 2176 O O . GLU B 1 71 ? -33.667 -3.674 -1.222 1.00 24.54 69 GLU B O 1
ATOM 2182 N N . ARG B 1 72 ? -32.002 -5.196 -1.140 1.00 24.32 70 ARG B N 1
ATOM 2183 C CA . ARG B 1 72 ? -30.942 -4.210 -1.277 1.00 24.27 70 ARG B CA 1
ATOM 2184 C C . ARG B 1 72 ? -31.102 -3.410 -2.574 1.00 24.26 70 ARG B C 1
ATOM 2185 O O . ARG B 1 72 ? -31.066 -2.190 -2.573 1.00 25.12 70 ARG B O 1
ATOM 2193 N N . ILE B 1 73 ? -31.301 -4.104 -3.697 1.00 24.07 71 ILE B N 1
ATOM 2194 C CA . ILE B 1 73 ? -31.436 -3.413 -4.981 1.00 23.16 71 ILE B CA 1
ATOM 2195 C C . ILE B 1 73 ? -32.739 -2.602 -5.093 1.00 24.83 71 ILE B C 1
ATOM 2196 O O . ILE B 1 73 ? -32.741 -1.514 -5.688 1.00 25.30 71 ILE B O 1
ATOM 2201 N N . LYS B 1 74 ? -33.832 -3.175 -4.593 1.00 24.27 72 LYS B N 1
ATOM 2202 C CA . LYS B 1 74 ? -35.140 -2.475 -4.457 1.00 27.33 72 LYS B CA 1
ATOM 2203 C C . LYS B 1 74 ? -34.941 -1.120 -3.779 1.00 27.14 72 LYS B C 1
ATOM 2204 O O . LYS B 1 74 ? -35.438 -0.098 -4.241 1.00 28.52 72 LYS B O 1
ATOM 2210 N N . SER B 1 75 ? -34.184 -1.109 -2.688 1.00 28.78 73 SER B N 1
ATOM 2211 C CA . SER B 1 75 ? -33.976 0.119 -1.913 1.00 29.22 73 SER B CA 1
ATOM 2212 C C . SER B 1 75 ? -33.224 1.135 -2.782 1.00 28.85 73 SER B C 1
ATOM 2213 O O . SER B 1 75 ? -33.635 2.312 -2.911 1.00 29.10 73 SER B O 1
ATOM 2216 N N . ILE B 1 76 ? -32.129 0.675 -3.405 1.00 27.01 74 ILE B N 1
ATOM 2217 C CA . ILE B 1 76 ? -31.273 1.537 -4.249 1.00 27.74 74 ILE B CA 1
ATOM 2218 C C . ILE B 1 76 ? -32.095 2.161 -5.367 1.00 26.95 74 ILE B C 1
ATOM 2219 O O . ILE B 1 76 ? -31.923 3.335 -5.724 1.00 28.30 74 ILE B O 1
ATOM 2224 N N . GLU B 1 77 ? -32.962 1.336 -5.959 1.00 26.24 75 GLU B N 1
ATOM 2225 C CA . GLU B 1 77 ? -33.718 1.705 -7.150 1.00 25.86 75 GLU B CA 1
ATOM 2226 C C . GLU B 1 77 ? -35.073 2.348 -6.835 1.00 26.29 75 GLU B C 1
ATOM 2227 O O . GLU B 1 77 ? -35.837 2.651 -7.765 1.00 28.89 75 GLU B O 1
ATOM 2233 N N . ASN B 1 78 ? -35.353 2.591 -5.546 1.00 27.22 76 ASN B N 1
ATOM 2234 C CA . ASN B 1 78 ? -36.700 3.047 -5.099 1.00 27.55 76 ASN B CA 1
ATOM 2235 C C . ASN B 1 78 ? -37.905 2.338 -5.732 1.00 28.39 76 ASN B C 1
ATOM 2236 O O . ASN B 1 78 ? -38.910 2.950 -6.089 1.00 29.42 76 ASN B O 1
ATOM 2241 N N . LEU B 1 79 ? -37.813 1.027 -5.822 1.00 27.42 77 LEU B N 1
ATOM 2242 C CA . LEU B 1 79 ? -38.887 0.196 -6.406 1.00 27.76 77 LEU B CA 1
ATOM 2243 C C . LEU B 1 79 ? -39.903 -0.082 -5.348 1.00 29.37 77 LEU B C 1
ATOM 2244 O O . LEU B 1 79 ? -39.894 -1.156 -4.710 1.00 28.89 77 LEU B O 1
ATOM 2249 N N . ASP B 1 80 ? -40.833 0.845 -5.194 1.00 31.71 78 ASP B N 1
ATOM 2250 C CA . ASP B 1 80 ? -41.710 0.783 -4.034 1.00 32.93 78 ASP B CA 1
ATOM 2251 C C . ASP B 1 80 ? -42.724 -0.361 -4.159 1.00 32.72 78 ASP B C 1
ATOM 2252 O O . ASP B 1 80 ? -43.137 -0.986 -3.152 1.00 31.32 78 ASP B O 1
ATOM 2257 N N . ASN B 1 81 ? -43.018 -0.682 -5.420 1.00 31.84 79 ASN B N 1
ATOM 2258 C CA . ASN B 1 81 ? -43.988 -1.683 -5.860 1.00 31.86 79 ASN B CA 1
ATOM 2259 C C . ASN B 1 81 ? -43.423 -3.151 -5.961 1.00 30.00 79 ASN B C 1
ATOM 2260 O O . ASN B 1 81 ? -43.976 -4.053 -6.654 1.00 30.68 79 ASN B O 1
ATOM 2265 N N . LEU B 1 82 ? -42.347 -3.396 -5.215 1.00 28.51 80 LEU B N 1
ATOM 2266 C CA . LEU B 1 82 ? -41.774 -4.732 -5.096 1.00 25.50 80 LEU B CA 1
ATOM 2267 C C . LEU B 1 82 ? -41.716 -5.177 -3.652 1.00 26.43 80 LEU B C 1
ATOM 2268 O O . LEU B 1 82 ? -41.078 -4.498 -2.828 1.00 27.62 80 LEU B O 1
ATOM 2273 N N . HIS B 1 83 ? -42.266 -6.349 -3.364 1.00 26.34 81 HIS B N 1
ATOM 2274 C CA . HIS B 1 83 ? -42.264 -6.876 -2.023 1.00 27.55 81 HIS B CA 1
ATOM 2275 C C . HIS B 1 83 ? -41.676 -8.213 -1.933 1.00 26.35 81 HIS B C 1
ATOM 2276 O O . HIS B 1 83 ? -42.083 -9.141 -2.626 1.00 27.73 81 HIS B O 1
ATOM 2283 N N . THR B 1 84 ? -40.688 -8.343 -1.084 1.00 26.75 82 THR B N 1
ATOM 2284 C CA . THR B 1 84 ? -39.986 -9.614 -1.005 1.00 26.29 82 THR B CA 1
ATOM 2285 C C . THR B 1 84 ? -40.482 -10.400 0.182 1.00 25.86 82 THR B C 1
ATOM 2286 O O . THR B 1 84 ? -40.971 -9.800 1.173 1.00 26.53 82 THR B O 1
ATOM 2290 N N . ARG B 1 85 ? -40.304 -11.714 0.120 1.00 24.97 83 ARG B N 1
ATOM 2291 C CA . ARG B 1 85 ? -40.641 -12.639 1.166 1.00 23.97 83 ARG B CA 1
ATOM 2292 C C . ARG B 1 85 ? -39.839 -13.899 1.033 1.00 23.67 83 ARG B C 1
ATOM 2293 O O . ARG B 1 85 ? -39.660 -14.360 -0.108 1.00 24.00 83 ARG B O 1
ATOM 2301 N N . VAL B 1 86 ? -39.347 -14.446 2.162 1.00 23.11 84 VAL B N 1
ATOM 2302 C CA . VAL B 1 86 ? -38.743 -15.760 2.226 1.00 22.64 84 VAL B CA 1
ATOM 2303 C C . VAL B 1 86 ? -39.866 -16.715 2.499 1.00 22.26 84 VAL B C 1
ATOM 2304 O O . VAL B 1 86 ? -40.593 -16.570 3.529 1.00 23.79 84 VAL B O 1
ATOM 2308 N N . VAL B 1 87 ? -39.983 -17.705 1.599 1.00 22.46 85 VAL B N 1
ATOM 2309 C CA . VAL B 1 87 ? -40.945 -18.829 1.695 1.00 22.26 85 VAL B CA 1
ATOM 2310 C C . VAL B 1 87 ? -40.329 -20.116 1.235 1.00 22.06 85 VAL B C 1
ATOM 2311 O O . VAL B 1 87 ? -39.419 -20.093 0.388 1.00 24.35 85 VAL B O 1
ATOM 2315 N N . ASP B 1 88 ? -40.891 -21.238 1.704 1.00 22.18 86 ASP B N 1
ATOM 2316 C CA . ASP B 1 88 ? -40.595 -22.579 1.194 1.00 21.12 86 ASP B CA 1
ATOM 2317 C C . ASP B 1 88 ? -41.818 -23.064 0.379 1.00 21.19 86 ASP B C 1
ATOM 2318 O O . ASP B 1 88 ? -42.884 -23.362 0.944 1.00 21.90 86 ASP B O 1
ATOM 2323 N N . LEU B 1 89 ? -41.675 -23.072 -0.952 1.00 20.93 87 LEU B N 1
ATOM 2324 C CA . LEU B 1 89 ? -42.767 -23.457 -1.809 1.00 20.86 87 LEU B CA 1
ATOM 2325 C C . LEU B 1 89 ? -43.226 -24.898 -1.603 1.00 20.84 87 LEU B C 1
ATOM 2326 O O . LEU B 1 89 ? -44.375 -25.220 -1.935 1.00 22.11 87 LEU B O 1
ATOM 2331 N N . ASN B 1 90 ? -42.436 -25.732 -0.905 1.00 20.57 88 ASN B N 1
ATOM 2332 C CA . ASN B 1 90 ? -42.914 -27.066 -0.538 1.00 21.77 88 ASN B CA 1
ATOM 2333 C C . ASN B 1 90 ? -43.872 -27.092 0.643 1.00 22.20 88 ASN B C 1
ATOM 2334 O O . ASN B 1 90 ? -44.390 -28.175 0.961 1.00 25.15 88 ASN B O 1
ATOM 2339 N N . ASN B 1 91 ? -44.046 -25.960 1.330 1.00 21.97 89 ASN B N 1
ATOM 2340 C CA . ASN B 1 91 ? -44.882 -25.909 2.507 1.00 23.39 89 ASN B CA 1
ATOM 2341 C C . ASN B 1 91 ? -45.497 -24.499 2.632 1.00 23.68 89 ASN B C 1
ATOM 2342 O O . ASN B 1 91 ? -45.218 -23.703 3.555 1.00 24.55 89 ASN B O 1
ATOM 2347 N N . LEU B 1 92 ? -46.336 -24.161 1.659 1.00 22.89 90 LEU B N 1
ATOM 2348 C CA . LEU B 1 92 ? -46.879 -22.807 1.587 1.00 22.80 90 LEU B CA 1
ATOM 2349 C C . LEU B 1 92 ? -48.306 -22.827 1.050 1.00 24.44 90 LEU B C 1
ATOM 2350 O O . LEU B 1 92 ? -48.586 -23.676 0.208 1.00 25.59 90 LEU B O 1
ATOM 2355 N N . THR B 1 93 ? -49.154 -21.921 1.558 1.00 23.88 91 THR B N 1
ATOM 2356 C CA A THR B 1 93 ? -50.455 -21.545 0.987 0.50 24.38 91 THR B CA 1
ATOM 2357 C CA B THR B 1 93 ? -50.403 -21.527 0.893 0.50 24.28 91 THR B CA 1
ATOM 2358 C C . THR B 1 93 ? -50.502 -20.029 0.880 1.00 24.22 91 THR B C 1
ATOM 2359 O O . THR B 1 93 ? -49.940 -19.337 1.733 1.00 27.59 91 THR B O 1
ATOM 2366 N N . PHE B 1 94 ? -51.157 -19.498 -0.153 1.00 23.29 92 PHE B N 1
ATOM 2367 C CA . PHE B 1 94 ? -51.311 -18.058 -0.275 1.00 22.73 92 PHE B CA 1
ATOM 2368 C C . PHE B 1 94 ? -52.707 -17.798 -0.765 1.00 24.29 92 PHE B C 1
ATOM 2369 O O . PHE B 1 94 ? -53.381 -18.700 -1.286 1.00 24.91 92 PHE B O 1
ATOM 2377 N N . ASP B 1 95 ? -53.142 -16.568 -0.573 1.00 26.02 93 ASP B N 1
ATOM 2378 C CA . ASP B 1 95 ? -54.566 -16.256 -0.743 1.00 27.21 93 ASP B CA 1
ATOM 2379 C C . ASP B 1 95 ? -54.878 -14.954 -1.443 1.00 28.31 93 ASP B C 1
ATOM 2380 O O . ASP B 1 95 ? -56.074 -14.628 -1.620 1.00 30.32 93 ASP B O 1
ATOM 2385 N N . ARG B 1 96 ? -53.868 -14.182 -1.843 1.00 28.30 94 ARG B N 1
ATOM 2386 C CA . ARG B 1 96 ? -54.176 -12.949 -2.582 1.00 28.34 94 ARG B CA 1
ATOM 2387 C C . ARG B 1 96 ? -54.531 -13.257 -4.021 1.00 27.41 94 ARG B C 1
ATOM 2388 O O . ARG B 1 96 ? -54.165 -14.297 -4.550 1.00 26.88 94 ARG B O 1
ATOM 2396 N N . GLN B 1 97 ? -55.167 -12.283 -4.660 1.00 27.79 95 GLN B N 1
ATOM 2397 C CA . GLN B 1 97 ? -55.530 -12.396 -6.079 1.00 27.10 95 GLN B CA 1
ATOM 2398 C C . GLN B 1 97 ? -54.573 -11.623 -6.939 1.00 25.94 95 GLN B C 1
ATOM 2399 O O . GLN B 1 97 ? -54.303 -10.420 -6.678 1.00 25.97 95 GLN B O 1
ATOM 2405 N N . TYR B 1 98 ? -54.096 -12.321 -7.984 1.00 24.26 96 TYR B N 1
ATOM 2406 C CA . TYR B 1 98 ? -53.114 -11.749 -8.941 1.00 23.16 96 TYR B CA 1
ATOM 2407 C C . TYR B 1 98 ? -53.571 -11.709 -10.386 1.00 22.37 96 TYR B C 1
ATOM 2408 O O . TYR B 1 98 ? -54.315 -12.561 -10.844 1.00 25.57 96 TYR B O 1
ATOM 2417 N N . ASP B 1 99 ? -53.095 -10.685 -11.086 1.00 22.42 97 ASP B N 1
ATOM 2418 C CA . ASP B 1 99 ? -53.216 -10.574 -12.546 1.00 21.71 97 ASP B CA 1
ATOM 2419 C C . ASP B 1 99 ? -52.256 -11.503 -13.250 1.00 21.30 97 ASP B C 1
ATOM 2420 O O . ASP B 1 99 ? -52.546 -11.958 -14.352 1.00 22.70 97 ASP B O 1
ATOM 2425 N N . PHE B 1 100 ? -51.100 -11.781 -12.623 1.00 20.34 98 PHE B N 1
ATOM 2426 C CA . PHE B 1 100 ? -50.062 -12.469 -13.338 1.00 18.91 98 PHE B CA 1
ATOM 2427 C C . PHE B 1 100 ? -49.307 -13.263 -12.297 1.00 19.35 98 PHE B C 1
ATOM 2428 O O . PHE B 1 100 ? -48.817 -12.674 -11.309 1.00 21.78 98 PHE B O 1
ATOM 2436 N N . ILE B 1 101 ? -49.183 -14.568 -12.492 1.00 18.42 99 ILE B N 1
ATOM 2437 C CA . ILE B 1 101 ? -48.306 -15.367 -11.625 1.00 17.91 99 ILE B CA 1
ATOM 2438 C C . ILE B 1 101 ? -47.320 -16.092 -12.518 1.00 17.82 99 ILE B C 1
ATOM 2439 O O . ILE B 1 101 ? -47.718 -16.775 -13.504 1.00 17.62 99 ILE B O 1
ATOM 2444 N N . LEU B 1 102 ? -46.046 -15.994 -12.157 1.00 17.15 100 LEU B N 1
ATOM 2445 C CA . LEU B 1 102 ? -45.029 -16.695 -12.964 1.00 16.66 100 LEU B CA 1
ATOM 2446 C C . LEU B 1 102 ? -44.156 -17.602 -12.094 1.00 16.64 100 LEU B C 1
ATOM 2447 O O . LEU B 1 102 ? -43.869 -17.324 -10.909 1.00 17.98 100 LEU B O 1
ATOM 2452 N N . SER B 1 103 ? -43.713 -18.662 -12.731 1.00 16.65 101 SER B N 1
ATOM 2453 C CA . SER B 1 103 ? -42.769 -19.530 -12.110 1.00 17.04 101 SER B CA 1
ATOM 2454 C C . SER B 1 103 ? -41.842 -19.985 -13.206 1.00 17.58 101 SER B C 1
ATOM 2455 O O . SER B 1 103 ? -42.163 -20.954 -13.949 1.00 15.19 101 SER B O 1
ATOM 2458 N N . THR B 1 104 ? -40.662 -19.397 -13.274 1.00 15.13 102 THR B N 1
ATOM 2459 C CA . THR B 1 104 ? -39.738 -19.747 -14.384 1.00 16.70 102 THR B CA 1
ATOM 2460 C C . THR B 1 104 ? -38.485 -20.482 -13.876 1.00 16.29 102 THR B C 1
ATOM 2461 O O . THR B 1 104 ? -37.797 -20.020 -12.946 1.00 14.87 102 THR B O 1
ATOM 2465 N N . VAL B 1 105 ? -38.252 -21.680 -14.428 1.00 15.41 103 VAL B N 1
ATOM 2466 C CA . VAL B 1 105 ? -37.139 -22.577 -14.071 1.00 14.83 103 VAL B CA 1
ATOM 2467 C C . VAL B 1 105 ? -36.980 -22.794 -12.547 1.00 15.82 103 VAL B C 1
ATOM 2468 O O . VAL B 1 105 ? -35.868 -22.730 -12.021 1.00 17.22 103 VAL B O 1
ATOM 2472 N N . VAL B 1 106 ? -38.128 -23.017 -11.876 1.00 14.54 104 VAL B N 1
ATOM 2473 C CA . VAL B 1 106 ? -38.168 -23.256 -10.402 1.00 15.75 104 VAL B CA 1
ATOM 2474 C C . VAL B 1 106 ? -38.794 -24.589 -10.064 1.00 14.87 104 VAL B C 1
ATOM 2475 O O . VAL B 1 106 ? -38.328 -25.307 -9.162 1.00 18.34 104 VAL B O 1
ATOM 2479 N N . LEU B 1 107 ? -39.882 -24.934 -10.764 1.00 17.80 105 LEU B N 1
ATOM 2480 C CA . LEU B 1 107 ? -40.686 -26.097 -10.287 1.00 18.67 105 LEU B CA 1
ATOM 2481 C C . LEU B 1 107 ? -39.922 -27.419 -10.225 1.00 19.01 105 LEU B C 1
ATOM 2482 O O . LEU B 1 107 ? -40.244 -28.234 -9.369 1.00 19.00 105 LEU B O 1
ATOM 2487 N N . MET B 1 108 ? -38.900 -27.630 -11.070 1.00 19.85 106 MET B N 1
ATOM 2488 C CA . MET B 1 108 ? -38.158 -28.872 -11.024 1.00 20.90 106 MET B CA 1
ATOM 2489 C C . MET B 1 108 ? -37.347 -29.109 -9.736 1.00 19.99 106 MET B C 1
ATOM 2490 O O . MET B 1 108 ? -36.923 -30.247 -9.470 1.00 21.04 106 MET B O 1
ATOM 2495 N N . PHE B 1 109 ? -37.138 -28.027 -8.971 1.00 19.83 107 PHE B N 1
ATOM 2496 C CA . PHE B 1 109 ? -36.461 -28.104 -7.658 1.00 19.55 107 PHE B CA 1
ATOM 2497 C C . PHE B 1 109 ? -37.372 -28.556 -6.498 1.00 20.75 107 PHE B C 1
ATOM 2498 O O . PHE B 1 109 ? -36.881 -28.898 -5.389 1.00 20.76 107 PHE B O 1
ATOM 2506 N N . LEU B 1 110 ? -38.682 -28.547 -6.772 1.00 19.45 108 LEU B N 1
ATOM 2507 C CA . LEU B 1 110 ? -39.724 -28.875 -5.754 1.00 19.69 108 LEU B CA 1
ATOM 2508 C C . LEU B 1 110 ? -39.997 -30.363 -5.664 1.00 21.18 108 LEU B C 1
ATOM 2509 O O . LEU B 1 110 ? -39.691 -31.099 -6.568 1.00 22.74 108 LEU B O 1
ATOM 2514 N N . GLU B 1 111 ? -40.482 -30.847 -4.514 1.00 20.66 109 GLU B N 1
ATOM 2515 C CA A GLU B 1 111 ? -40.845 -32.244 -4.449 0.50 21.21 109 GLU B CA 1
ATOM 2516 C CA B GLU B 1 111 ? -40.915 -32.221 -4.362 0.50 21.65 109 GLU B CA 1
ATOM 2517 C C . GLU B 1 111 ? -42.023 -32.463 -5.384 1.00 20.49 109 GLU B C 1
ATOM 2518 O O . GLU B 1 111 ? -42.914 -31.621 -5.536 1.00 20.58 109 GLU B O 1
ATOM 2529 N N . ALA B 1 112 ? -41.986 -33.614 -6.018 1.00 20.53 110 ALA B N 1
ATOM 2530 C CA . ALA B 1 112 ? -43.000 -33.912 -7.020 1.00 21.22 110 ALA B CA 1
ATOM 2531 C C . ALA B 1 112 ? -44.418 -33.800 -6.335 1.00 21.48 110 ALA B C 1
ATOM 2532 O O . ALA B 1 112 ? -45.376 -33.298 -6.930 1.00 22.03 110 ALA B O 1
ATOM 2534 N N . LYS B 1 113 ? -44.559 -34.261 -5.079 1.00 22.53 111 LYS B N 1
ATOM 2535 C CA . LYS B 1 113 ? -45.885 -34.143 -4.424 1.00 22.85 111 LYS B CA 1
ATOM 2536 C C . LYS B 1 113 ? -46.417 -32.715 -4.209 1.00 21.81 111 LYS B C 1
ATOM 2537 O O . LYS B 1 113 ? -47.640 -32.510 -4.010 1.00 23.78 111 LYS B O 1
ATOM 2543 N N . THR B 1 114 ? -45.534 -31.707 -4.276 1.00 19.89 112 THR B N 1
ATOM 2544 C CA . THR B 1 114 ? -45.917 -30.312 -4.092 1.00 20.11 112 THR B CA 1
ATOM 2545 C C . THR B 1 114 ? -46.705 -29.776 -5.274 1.00 18.10 112 THR B C 1
ATOM 2546 O O . THR B 1 114 ? -47.538 -28.878 -5.134 1.00 19.67 112 THR B O 1
ATOM 2550 N N . ILE B 1 115 ? -46.368 -30.302 -6.459 1.00 19.32 113 ILE B N 1
ATOM 2551 C CA . ILE B 1 115 ? -46.824 -29.722 -7.725 1.00 19.01 113 ILE B CA 1
ATOM 2552 C C . ILE B 1 115 ? -48.344 -29.570 -7.918 1.00 18.59 113 ILE B C 1
ATOM 2553 O O . ILE B 1 115 ? -48.797 -28.443 -8.157 1.00 19.13 113 ILE B O 1
ATOM 2558 N N . PRO B 1 116 ? -49.123 -30.648 -7.647 1.00 20.38 114 PRO B N 1
ATOM 2559 C CA . PRO B 1 116 ? -50.567 -30.498 -7.919 1.00 20.23 114 PRO B CA 1
ATOM 2560 C C . PRO B 1 116 ? -51.188 -29.392 -7.047 1.00 20.18 114 PRO B C 1
ATOM 2561 O O . PRO B 1 116 ? -51.965 -28.583 -7.529 1.00 20.32 114 PRO B O 1
ATOM 2565 N N . GLY B 1 117 ? -50.850 -29.372 -5.751 1.00 21.18 115 GLY B N 1
ATOM 2566 C CA . GLY B 1 117 ? -51.392 -28.360 -4.859 1.00 20.83 115 GLY B CA 1
ATOM 2567 C C . GLY B 1 117 ? -50.920 -26.967 -5.186 1.00 18.75 115 GLY B C 1
ATOM 2568 O O . GLY B 1 117 ? -51.695 -26.004 -5.049 1.00 20.96 115 GLY B O 1
ATOM 2569 N N . LEU B 1 118 ? -49.627 -26.830 -5.555 1.00 18.25 116 LEU B N 1
ATOM 2570 C CA . LEU B 1 118 ? -49.113 -25.498 -5.812 1.00 18.52 116 LEU B CA 1
ATOM 2571 C C . LEU B 1 118 ? -49.770 -24.955 -7.093 1.00 17.29 116 LEU B C 1
ATOM 2572 O O . LEU B 1 118 ? -50.209 -23.821 -7.104 1.00 18.99 116 LEU B O 1
ATOM 2577 N N . ILE B 1 119 ? -49.922 -25.780 -8.125 1.00 18.66 117 ILE B N 1
ATOM 2578 C CA . ILE B 1 119 ? -50.592 -25.290 -9.334 1.00 18.80 117 ILE B CA 1
ATOM 2579 C C . ILE B 1 119 ? -52.058 -24.942 -9.033 1.00 19.31 117 ILE B C 1
ATOM 2580 O O . ILE B 1 119 ? -52.545 -23.918 -9.465 1.00 19.64 117 ILE B O 1
ATOM 2585 N N . ALA B 1 120 ? -52.730 -25.805 -8.243 1.00 20.68 118 ALA B N 1
ATOM 2586 C CA . ALA B 1 120 ? -54.113 -25.539 -7.906 1.00 21.05 118 ALA B CA 1
ATOM 2587 C C . ALA B 1 120 ? -54.195 -24.185 -7.145 1.00 19.89 118 ALA B C 1
ATOM 2588 O O . ALA B 1 120 ? -55.089 -23.381 -7.389 1.00 21.73 118 ALA B O 1
ATOM 2590 N N . ASN B 1 121 ? -53.234 -23.911 -6.244 1.00 20.50 119 ASN B N 1
ATOM 2591 C CA . ASN B 1 121 ? -53.232 -22.626 -5.514 1.00 20.75 119 ASN B CA 1
ATOM 2592 C C . ASN B 1 121 ? -52.952 -21.485 -6.490 1.00 21.28 119 ASN B C 1
ATOM 2593 O O . ASN B 1 121 ? -53.572 -20.421 -6.359 1.00 20.43 119 ASN B O 1
ATOM 2598 N N . MET B 1 122 ? -52.045 -21.668 -7.469 1.00 18.60 120 MET B N 1
ATOM 2599 C CA . MET B 1 122 ? -51.810 -20.586 -8.467 1.00 19.48 120 MET B CA 1
ATOM 2600 C C . MET B 1 122 ? -53.101 -20.264 -9.174 1.00 18.95 120 MET B C 1
ATOM 2601 O O . MET B 1 122 ? -53.469 -19.121 -9.361 1.00 20.15 120 MET B O 1
ATOM 2606 N N . GLN B 1 123 ? -53.775 -21.320 -9.610 1.00 20.08 121 GLN B N 1
ATOM 2607 C CA . GLN B 1 123 ? -54.984 -21.132 -10.411 1.00 19.97 121 GLN B CA 1
ATOM 2608 C C . GLN B 1 123 ? -56.096 -20.417 -9.649 1.00 21.77 121 GLN B C 1
ATOM 2609 O O . GLN B 1 123 ? -56.753 -19.528 -10.183 1.00 23.02 121 GLN B O 1
ATOM 2615 N N . ARG B 1 124 ? -56.298 -20.781 -8.388 1.00 22.94 122 ARG B N 1
ATOM 2616 C CA . ARG B 1 124 ? -57.405 -20.200 -7.651 1.00 23.63 122 ARG B CA 1
ATOM 2617 C C . ARG B 1 124 ? -57.110 -18.762 -7.248 1.00 23.45 122 ARG B C 1
ATOM 2618 O O . ARG B 1 124 ? -58.041 -17.926 -7.049 1.00 26.43 122 ARG B O 1
ATOM 2626 N N . CYS B 1 125 ? -55.810 -18.463 -7.133 1.00 23.06 123 CYS B N 1
ATOM 2627 C CA . CYS B 1 125 ? -55.329 -17.120 -6.900 1.00 22.41 123 CYS B CA 1
ATOM 2628 C C . CYS B 1 125 ? -55.099 -16.203 -8.115 1.00 22.17 123 CYS B C 1
ATOM 2629 O O . CYS B 1 125 ? -54.553 -15.090 -7.969 1.00 23.50 123 CYS B O 1
ATOM 2632 N N . THR B 1 126 ? -55.530 -16.638 -9.287 1.00 20.90 124 THR B N 1
ATOM 2633 C CA . THR B 1 126 ? -55.482 -15.826 -10.494 1.00 21.62 124 THR B CA 1
ATOM 2634 C C . THR B 1 126 ? -56.844 -15.207 -10.749 1.00 22.15 124 THR B C 1
ATOM 2635 O O . THR B 1 126 ? -57.868 -15.895 -10.733 1.00 23.98 124 THR B O 1
ATOM 2639 N N . LYS B 1 127 ? -56.830 -13.899 -10.982 1.00 23.20 125 LYS B N 1
ATOM 2640 C CA . LYS B 1 127 ? -58.048 -13.144 -11.278 1.00 24.30 125 LYS B CA 1
ATOM 2641 C C . LYS B 1 127 ? -58.640 -13.670 -12.600 1.00 24.62 125 LYS B C 1
ATOM 2642 O O . LYS B 1 127 ? -57.892 -14.160 -13.467 1.00 25.33 125 LYS B O 1
ATOM 2648 N N . PRO B 1 128 ? -59.980 -13.608 -12.753 1.00 25.41 126 PRO B N 1
ATOM 2649 C CA . PRO B 1 128 ? -60.489 -13.935 -14.087 1.00 25.27 126 PRO B CA 1
ATOM 2650 C C . PRO B 1 128 ? -59.801 -13.024 -15.137 1.00 25.06 126 PRO B C 1
ATOM 2651 O O . PRO B 1 128 ? -59.574 -11.828 -14.890 1.00 25.74 126 PRO B O 1
ATOM 2655 N N . GLY B 1 129 ? -59.402 -13.592 -16.272 1.00 23.80 127 GLY B N 1
ATOM 2656 C CA . GLY B 1 129 ? -58.667 -12.796 -17.278 1.00 22.72 127 GLY B CA 1
ATOM 2657 C C . GLY B 1 129 ? -57.178 -12.657 -17.017 1.00 22.65 127 GLY B C 1
ATOM 2658 O O . GLY B 1 129 ? -56.455 -12.135 -17.853 1.00 24.38 127 GLY B O 1
ATOM 2659 N N . GLY B 1 130 ? -56.735 -13.116 -15.852 1.00 21.90 128 GLY B N 1
ATOM 2660 C CA . GLY B 1 130 ? -55.305 -13.139 -15.470 1.00 20.64 128 GLY B CA 1
ATOM 2661 C C . GLY B 1 130 ? -54.515 -14.231 -16.171 1.00 19.55 128 GLY B C 1
ATOM 2662 O O . GLY B 1 130 ? -55.098 -15.216 -16.802 1.00 20.99 128 GLY B O 1
ATOM 2663 N N . TYR B 1 131 ? -53.197 -14.155 -16.003 1.00 19.00 129 TYR B N 1
ATOM 2664 C CA . TYR B 1 131 ? -52.316 -15.155 -16.679 1.00 18.46 129 TYR B CA 1
ATOM 2665 C C . TYR B 1 131 ? -51.421 -15.978 -15.729 1.00 16.62 129 TYR B C 1
ATOM 2666 O O . TYR B 1 131 ? -51.042 -15.487 -14.670 1.00 18.31 129 TYR B O 1
ATOM 2675 N N . ASN B 1 132 ? -51.049 -17.186 -16.083 1.00 16.72 130 ASN B N 1
ATOM 2676 C CA . ASN B 1 132 ? -49.915 -17.787 -15.447 1.00 15.79 130 ASN B CA 1
ATOM 2677 C C . ASN B 1 132 ? -48.892 -18.108 -16.533 1.00 16.27 130 ASN B C 1
ATOM 2678 O O . ASN B 1 132 ? -49.248 -18.661 -17.588 1.00 17.69 130 ASN B O 1
ATOM 2683 N N . LEU B 1 133 ? -47.616 -17.949 -16.170 1.00 15.29 131 LEU B N 1
ATOM 2684 C CA . LEU B 1 133 ? -46.485 -18.384 -16.979 1.00 16.06 131 LEU B CA 1
ATOM 2685 C C . LEU B 1 133 ? -45.642 -19.390 -16.223 1.00 13.93 131 LEU B C 1
ATOM 2686 O O . LEU B 1 133 ? -45.229 -19.128 -15.064 1.00 15.78 131 LEU B O 1
ATOM 2691 N N . ILE B 1 134 ? -45.415 -20.572 -16.812 1.00 14.19 132 ILE B N 1
ATOM 2692 C CA . ILE B 1 134 ? -44.592 -21.596 -16.187 1.00 15.46 132 ILE B CA 1
ATOM 2693 C C . ILE B 1 134 ? -43.585 -22.079 -17.237 1.00 16.10 132 ILE B C 1
ATOM 2694 O O . ILE B 1 134 ? -43.939 -22.351 -18.410 1.00 15.83 132 ILE B O 1
ATOM 2699 N N . VAL B 1 135 ? -42.346 -22.204 -16.831 1.00 14.37 133 VAL B N 1
ATOM 2700 C CA . VAL B 1 135 ? -41.303 -22.818 -17.661 1.00 15.54 133 VAL B CA 1
ATOM 2701 C C . VAL B 1 135 ? -40.639 -23.791 -16.729 1.00 14.92 133 VAL B C 1
ATOM 2702 O O . VAL B 1 135 ? -40.108 -23.416 -15.710 1.00 14.99 133 VAL B O 1
ATOM 2706 N N . ALA B 1 136 ? -40.620 -25.070 -17.094 1.00 14.51 134 ALA B N 1
ATOM 2707 C CA . ALA B 1 136 ? -39.990 -26.074 -16.238 1.00 16.44 134 ALA B CA 1
ATOM 2708 C C . ALA B 1 136 ? -39.537 -27.310 -16.999 1.00 15.09 134 ALA B C 1
ATOM 2709 O O . ALA B 1 136 ? -40.091 -27.622 -18.099 1.00 17.76 134 ALA B O 1
ATOM 2711 N N . ALA B 1 137 ? -38.490 -27.932 -16.471 1.00 17.04 135 ALA B N 1
ATOM 2712 C CA . ALA B 1 137 ? -37.936 -29.159 -17.054 1.00 16.29 135 ALA B CA 1
ATOM 2713 C C . ALA B 1 137 ? -38.927 -30.333 -17.240 1.00 16.60 135 ALA B C 1
ATOM 2714 O O . ALA B 1 137 ? -39.857 -30.536 -16.428 1.00 17.27 135 ALA B O 1
ATOM 2716 N N . MET B 1 138 ? -38.734 -31.078 -18.315 1.00 17.18 136 MET B N 1
ATOM 2717 C CA . MET B 1 138 ? -39.459 -32.337 -18.576 1.00 16.40 136 MET B CA 1
ATOM 2718 C C . MET B 1 138 ? -38.558 -33.565 -18.599 1.00 17.55 136 MET B C 1
ATOM 2719 O O . MET B 1 138 ? -37.321 -33.458 -18.794 1.00 17.23 136 MET B O 1
ATOM 2724 N N . ASP B 1 139 ? -39.194 -34.739 -18.457 1.00 16.11 137 ASP B N 1
ATOM 2725 C CA . ASP B 1 139 ? -38.516 -35.987 -18.561 1.00 18.29 137 ASP B CA 1
ATOM 2726 C C . ASP B 1 139 ? -39.306 -36.781 -19.608 1.00 18.05 137 ASP B C 1
ATOM 2727 O O . ASP B 1 139 ? -40.506 -37.059 -19.400 1.00 18.49 137 ASP B O 1
ATOM 2732 N N . THR B 1 140 ? -38.643 -37.150 -20.706 1.00 19.97 138 THR B N 1
ATOM 2733 C CA . THR B 1 140 ? -39.326 -37.963 -21.718 1.00 21.89 138 THR B CA 1
ATOM 2734 C C . THR B 1 140 ? -38.403 -39.057 -22.213 1.00 23.03 138 THR B C 1
ATOM 2735 O O . THR B 1 140 ? -37.187 -39.020 -21.932 1.00 24.54 138 THR B O 1
ATOM 2739 N N . ALA B 1 141 ? -38.934 -39.999 -22.999 1.00 25.11 139 ALA B N 1
ATOM 2740 C CA . ALA B 1 141 ? -38.094 -41.059 -23.482 1.00 25.45 139 ALA B CA 1
ATOM 2741 C C . ALA B 1 141 ? -37.026 -40.541 -24.454 1.00 25.75 139 ALA B C 1
ATOM 2742 O O . ALA B 1 141 ? -35.904 -41.012 -24.422 1.00 27.49 139 ALA B O 1
ATOM 2744 N N . ASP B 1 142 ? -37.361 -39.589 -25.319 1.00 27.45 140 ASP B N 1
ATOM 2745 C CA A ASP B 1 142 ? -36.342 -39.010 -26.223 0.50 25.80 140 ASP B CA 1
ATOM 2746 C CA B ASP B 1 142 ? -36.341 -39.031 -26.221 0.50 26.22 140 ASP B CA 1
ATOM 2747 C C . ASP B 1 142 ? -35.288 -38.155 -25.519 1.00 25.93 140 ASP B C 1
ATOM 2748 O O . ASP B 1 142 ? -34.125 -38.053 -25.970 1.00 26.62 140 ASP B O 1
ATOM 2757 N N . TYR B 1 143 ? -35.685 -37.516 -24.426 1.00 23.76 141 TYR B N 1
ATOM 2758 C CA . TYR B 1 143 ? -34.782 -36.609 -23.689 1.00 22.85 141 TYR B CA 1
ATOM 2759 C C . TYR B 1 143 ? -34.945 -36.873 -22.183 1.00 21.20 141 TYR B C 1
ATOM 2760 O O . TYR B 1 143 ? -35.623 -36.106 -21.483 1.00 22.37 141 TYR B O 1
ATOM 2769 N N . PRO B 1 144 ? -34.366 -37.999 -21.701 1.00 21.61 142 PRO B N 1
ATOM 2770 C CA . PRO B 1 144 ? -34.418 -38.308 -20.288 1.00 20.10 142 PRO B CA 1
ATOM 2771 C C . PRO B 1 144 ? -33.789 -37.242 -19.421 1.00 20.42 142 PRO B C 1
ATOM 2772 O O . PRO B 1 144 ? -32.757 -36.677 -19.805 1.00 22.48 142 PRO B O 1
ATOM 2776 N N . CYS B 1 145 ? -34.441 -36.943 -18.321 1.00 20.12 143 CYS B N 1
ATOM 2777 C CA . CYS B 1 145 ? -33.895 -36.047 -17.311 1.00 21.65 143 CYS B CA 1
ATOM 2778 C C . CYS B 1 145 ? -33.132 -36.939 -16.320 1.00 22.83 143 CYS B C 1
ATOM 2779 O O . CYS B 1 145 ? -33.762 -37.639 -15.508 1.00 24.33 143 CYS B O 1
ATOM 2782 N N . THR B 1 146 ? -31.793 -36.871 -16.363 1.00 23.39 144 THR B N 1
ATOM 2783 C CA . THR B 1 146 ? -30.926 -37.687 -15.536 1.00 24.95 144 THR B CA 1
ATOM 2784 C C . THR B 1 146 ? -30.159 -36.807 -14.532 1.00 23.28 144 THR B C 1
ATOM 2785 O O . THR B 1 146 ? -29.238 -37.288 -13.882 1.00 25.55 144 THR B O 1
ATOM 2789 N N . VAL B 1 147 ? -30.475 -35.528 -14.397 1.00 22.30 145 VAL B N 1
ATOM 2790 C CA . VAL B 1 147 ? -29.608 -34.689 -13.611 1.00 21.77 145 VAL B CA 1
ATOM 2791 C C . VAL B 1 147 ? -30.072 -34.470 -12.166 1.00 22.12 145 VAL B C 1
ATOM 2792 O O . VAL B 1 147 ? -29.608 -33.553 -11.424 1.00 23.07 145 VAL B O 1
ATOM 2796 N N . GLY B 1 148 ? -31.088 -35.202 -11.772 1.00 22.85 146 GLY B N 1
ATOM 2797 C CA . GLY B 1 148 ? -31.369 -35.234 -10.360 1.00 22.88 146 GLY B CA 1
ATOM 2798 C C . GLY B 1 148 ? -32.364 -34.229 -9.868 1.00 23.63 146 GLY B C 1
ATOM 2799 O O . GLY B 1 148 ? -32.516 -34.060 -8.639 1.00 25.23 146 GLY B O 1
ATOM 2800 N N . PHE B 1 149 ? -33.068 -33.555 -10.776 1.00 22.53 147 PHE B N 1
ATOM 2801 C CA . PHE B 1 149 ? -34.203 -32.713 -10.346 1.00 21.58 147 PHE B CA 1
ATOM 2802 C C . PHE B 1 149 ? -35.210 -33.565 -9.583 1.00 21.62 147 PHE B C 1
ATOM 2803 O O . PHE B 1 149 ? -35.580 -34.663 -10.076 1.00 23.59 147 PHE B O 1
ATOM 2811 N N . PRO B 1 150 ? -35.660 -33.080 -8.409 1.00 21.43 148 PRO B N 1
ATOM 2812 C CA . PRO B 1 150 ? -36.748 -33.760 -7.689 1.00 20.17 148 PRO B CA 1
ATOM 2813 C C . PRO B 1 150 ? -38.035 -33.877 -8.504 1.00 19.66 148 PRO B C 1
ATOM 2814 O O . PRO B 1 150 ? -38.779 -34.801 -8.297 1.00 21.61 148 PRO B O 1
ATOM 2818 N N . PHE B 1 151 ? -38.275 -32.961 -9.441 1.00 18.55 149 PHE B N 1
ATOM 2819 C CA . PHE B 1 151 ? -39.526 -32.956 -10.188 1.00 18.32 149 PHE B CA 1
ATOM 2820 C C . PHE B 1 151 ? -39.287 -32.657 -11.669 1.00 17.66 149 PHE B C 1
ATOM 2821 O O . PHE B 1 151 ? -38.481 -31.827 -11.984 1.00 18.82 149 PHE B O 1
ATOM 2829 N N . ALA B 1 152 ? -39.939 -33.380 -12.575 1.00 16.69 150 ALA B N 1
ATOM 2830 C CA . ALA B 1 152 ? -39.964 -32.951 -14.004 1.00 17.23 150 ALA B CA 1
ATOM 2831 C C . ALA B 1 152 ? -41.337 -33.298 -14.589 1.00 16.60 150 ALA B C 1
ATOM 2832 O O . ALA B 1 152 ? -41.925 -34.361 -14.275 1.00 18.36 150 ALA B O 1
ATOM 2834 N N . PHE B 1 153 ? -41.870 -32.408 -15.422 1.00 16.10 151 PHE B N 1
ATOM 2835 C CA . PHE B 1 153 ? -43.125 -32.682 -16.156 1.00 16.28 151 PHE B CA 1
ATOM 2836 C C . PHE B 1 153 ? -42.980 -33.808 -17.147 1.00 17.18 151 PHE B C 1
ATOM 2837 O O . PHE B 1 153 ? -41.938 -33.978 -17.759 1.00 18.46 151 PHE B O 1
ATOM 2845 N N . LYS B 1 154 ? -44.087 -34.553 -17.323 1.00 16.18 152 LYS B N 1
ATOM 2846 C CA . LYS B 1 154 ? -44.184 -35.601 -18.384 1.00 16.80 152 LYS B CA 1
ATOM 2847 C C . LYS B 1 154 ? -44.781 -34.913 -19.636 1.00 17.22 152 LYS B C 1
ATOM 2848 O O . LYS B 1 154 ? -45.365 -33.841 -19.536 1.00 16.35 152 LYS B O 1
ATOM 2854 N N . GLU B 1 155 ? -44.694 -35.593 -20.785 1.00 17.91 153 GLU B N 1
ATOM 2855 C CA . GLU B 1 155 ? -45.246 -35.053 -22.043 1.00 17.25 153 GLU B CA 1
ATOM 2856 C C . GLU B 1 155 ? -46.754 -34.753 -21.852 1.00 18.16 153 GLU B C 1
ATOM 2857 O O . GLU B 1 155 ? -47.520 -35.668 -21.444 1.00 19.49 153 GLU B O 1
ATOM 2863 N N . GLY B 1 156 ? -47.187 -33.516 -22.116 1.00 18.29 154 GLY B N 1
ATOM 2864 C CA . GLY B 1 156 ? -48.591 -33.170 -22.040 1.00 18.66 154 GLY B CA 1
ATOM 2865 C C . GLY B 1 156 ? -49.117 -32.832 -20.628 1.00 18.07 154 GLY B C 1
ATOM 2866 O O . GLY B 1 156 ? -50.257 -32.356 -20.471 1.00 18.32 154 GLY B O 1
ATOM 2867 N N . GLU B 1 157 ? -48.256 -33.016 -19.622 1.00 16.05 155 GLU B N 1
ATOM 2868 C CA . GLU B 1 157 ? -48.723 -32.901 -18.229 1.00 15.90 155 GLU B CA 1
ATOM 2869 C C . GLU B 1 157 ? -49.062 -31.443 -17.850 1.00 15.41 155 GLU B C 1
ATOM 2870 O O . GLU B 1 157 ? -50.114 -31.215 -17.235 1.00 16.16 155 GLU B O 1
ATOM 2876 N N . LEU B 1 158 ? -48.224 -30.454 -18.239 1.00 16.70 156 LEU B N 1
ATOM 2877 C CA . LEU B 1 158 ? -48.453 -29.116 -17.876 1.00 17.27 156 LEU B CA 1
ATOM 2878 C C . LEU B 1 158 ? -49.714 -28.593 -18.607 1.00 17.71 156 LEU B C 1
ATOM 2879 O O . LEU B 1 158 ? -50.566 -27.902 -18.036 1.00 16.41 156 LEU B O 1
ATOM 2884 N N . ARG B 1 159 ? -49.833 -28.979 -19.894 1.00 17.56 157 ARG B N 1
ATOM 2885 C CA . ARG B 1 159 ? -51.019 -28.646 -20.625 1.00 18.11 157 ARG B CA 1
ATOM 2886 C C . ARG B 1 159 ? -52.283 -29.175 -19.913 1.00 17.51 157 ARG B C 1
ATOM 2887 O O . ARG B 1 159 ? -53.306 -28.457 -19.765 1.00 19.46 157 ARG B O 1
ATOM 2895 N N . ARG B 1 160 ? -52.221 -30.436 -19.462 1.00 16.90 158 ARG B N 1
ATOM 2896 C CA . ARG B 1 160 ? -53.416 -31.009 -18.812 1.00 17.98 158 ARG B CA 1
ATOM 2897 C C . ARG B 1 160 ? -53.793 -30.242 -17.520 1.00 18.09 158 ARG B C 1
ATOM 2898 O O . ARG B 1 160 ? -54.976 -29.994 -17.239 1.00 19.01 158 ARG B O 1
ATOM 2906 N N . TYR B 1 161 ? -52.778 -29.901 -16.704 1.00 18.94 159 TYR B N 1
ATOM 2907 C CA . TYR B 1 161 ? -53.066 -29.011 -15.536 1.00 17.89 159 TYR B CA 1
ATOM 2908 C C . TYR B 1 161 ? -53.894 -27.791 -15.857 1.00 19.27 159 TYR B C 1
ATOM 2909 O O . TYR B 1 161 ? -54.715 -27.368 -15.045 1.00 19.57 159 TYR B O 1
ATOM 2918 N N . TYR B 1 162 ? -53.708 -27.226 -17.061 1.00 18.46 160 TYR B N 1
ATOM 2919 C CA . TYR B 1 162 ? -54.373 -25.992 -17.393 1.00 18.49 160 TYR B CA 1
ATOM 2920 C C . TYR B 1 162 ? -55.593 -26.217 -18.322 1.00 18.79 160 TYR B C 1
ATOM 2921 O O . TYR B 1 162 ? -56.084 -25.294 -18.929 1.00 18.30 160 TYR B O 1
ATOM 2930 N N . GLU B 1 163 ? -56.160 -27.426 -18.349 1.00 19.63 161 GLU B N 1
ATOM 2931 C CA . GLU B 1 163 ? -57.480 -27.571 -19.050 1.00 20.66 161 GLU B CA 1
ATOM 2932 C C . GLU B 1 163 ? -58.480 -26.524 -18.567 1.00 21.40 161 GLU B C 1
ATOM 2933 O O . GLU B 1 163 ? -58.541 -26.268 -17.371 1.00 23.46 161 GLU B O 1
ATOM 2939 N N . GLY B 1 164 ? -59.268 -25.923 -19.478 1.00 22.09 162 GLY B N 1
ATOM 2940 C CA . GLY B 1 164 ? -60.208 -24.889 -19.066 1.00 23.36 162 GLY B CA 1
ATOM 2941 C C . GLY B 1 164 ? -59.626 -23.475 -19.207 1.00 23.46 162 GLY B C 1
ATOM 2942 O O . GLY B 1 164 ? -60.357 -22.494 -19.138 1.00 27.01 162 GLY B O 1
ATOM 2943 N N . TRP B 1 165 ? -58.309 -23.370 -19.369 1.00 22.71 163 TRP B N 1
ATOM 2944 C CA . TRP B 1 165 ? -57.677 -22.074 -19.605 1.00 21.82 163 TRP B CA 1
ATOM 2945 C C . TRP B 1 165 ? -57.325 -21.920 -21.086 1.00 21.54 163 TRP B C 1
ATOM 2946 O O . TRP B 1 165 ? -57.147 -22.901 -21.802 1.00 24.96 163 TRP B O 1
ATOM 2957 N N . GLU B 1 166 ? -57.168 -20.692 -21.541 1.00 20.91 164 GLU B N 1
ATOM 2958 C CA . GLU B 1 166 ? -56.703 -20.467 -22.924 1.00 20.59 164 GLU B CA 1
ATOM 2959 C C . GLU B 1 166 ? -55.181 -20.624 -22.943 1.00 21.74 164 GLU B C 1
ATOM 2960 O O . GLU B 1 166 ? -54.486 -19.970 -22.182 1.00 22.07 164 GLU B O 1
ATOM 2966 N N . ARG B 1 167 ? -54.677 -21.524 -23.778 1.00 22.65 165 ARG B N 1
ATOM 2967 C CA . ARG B 1 167 ? -53.217 -21.723 -23.882 1.00 23.05 165 ARG B CA 1
ATOM 2968 C C . ARG B 1 167 ? -52.702 -20.735 -24.924 1.00 22.96 165 ARG B C 1
ATOM 2969 O O . ARG B 1 167 ? -52.632 -21.034 -26.130 1.00 23.82 165 ARG B O 1
ATOM 2977 N N . VAL B 1 168 ? -52.404 -19.535 -24.464 1.00 22.24 166 VAL B N 1
ATOM 2978 C CA . VAL B 1 168 ? -51.916 -18.460 -25.353 1.00 21.63 166 VAL B CA 1
ATOM 2979 C C . VAL B 1 168 ? -50.587 -18.910 -25.997 1.00 21.02 166 VAL B C 1
ATOM 2980 O O . VAL B 1 168 ? -50.333 -18.727 -27.210 1.00 23.92 166 VAL B O 1
ATOM 2984 N N . LYS B 1 169 ? -49.718 -19.531 -25.180 1.00 18.82 167 LYS B N 1
ATOM 2985 C CA . LYS B 1 169 ? -48.506 -20.144 -25.690 1.00 19.27 167 LYS B CA 1
ATOM 2986 C C . LYS B 1 169 ? -48.319 -21.486 -25.000 1.00 18.33 167 LYS B C 1
ATOM 2987 O O . LYS B 1 169 ? -48.450 -21.575 -23.789 1.00 18.49 167 LYS B O 1
ATOM 2993 N N . TYR B 1 170 ? -48.018 -22.536 -25.770 1.00 17.71 168 TYR B N 1
ATOM 2994 C CA . TYR B 1 170 ? -47.642 -23.778 -25.124 1.00 16.65 168 TYR B CA 1
ATOM 2995 C C . TYR B 1 170 ? -46.717 -24.572 -26.002 1.00 17.68 168 TYR B C 1
ATOM 2996 O O . TYR B 1 170 ? -47.075 -24.887 -27.136 1.00 18.20 168 TYR B O 1
ATOM 3005 N N . ASN B 1 171 ? -45.521 -24.850 -25.516 1.00 15.91 169 ASN B N 1
ATOM 3006 C CA . ASN B 1 171 ? -44.657 -25.790 -26.199 1.00 16.18 169 ASN B CA 1
ATOM 3007 C C . ASN B 1 171 ? -43.831 -26.677 -25.266 1.00 15.83 169 ASN B C 1
ATOM 3008 O O . ASN B 1 171 ? -43.689 -26.351 -24.088 1.00 15.76 169 ASN B O 1
ATOM 3013 N N . GLU B 1 172 ? -43.311 -27.746 -25.821 1.00 15.85 170 GLU B N 1
ATOM 3014 C CA . GLU B 1 172 ? -42.413 -28.656 -25.124 1.00 15.21 170 GLU B CA 1
ATOM 3015 C C . GLU B 1 172 ? -41.047 -28.738 -25.856 1.00 14.37 170 GLU B C 1
ATOM 3016 O O . GLU B 1 172 ? -40.506 -29.796 -25.989 1.00 17.77 170 GLU B O 1
ATOM 3022 N N . ASP B 1 173 ? -40.570 -27.537 -26.331 1.00 16.33 171 ASP B N 1
ATOM 3023 C CA . ASP B 1 173 ? -39.374 -27.499 -27.162 1.00 16.69 171 ASP B CA 1
ATOM 3024 C C . ASP B 1 173 ? -38.138 -28.044 -26.472 1.00 18.69 171 ASP B C 1
ATOM 3025 O O . ASP B 1 173 ? -37.989 -27.937 -25.258 1.00 19.21 171 ASP B O 1
ATOM 3030 N N . VAL B 1 174 ? -37.284 -28.654 -27.289 1.00 19.91 172 VAL B N 1
ATOM 3031 C CA . VAL B 1 174 ? -35.985 -29.101 -26.854 1.00 19.97 172 VAL B CA 1
ATOM 3032 C C . VAL B 1 174 ? -35.190 -27.866 -26.520 1.00 21.14 172 VAL B C 1
ATOM 3033 O O . VAL B 1 174 ? -34.973 -26.997 -27.373 1.00 21.69 172 VAL B O 1
ATOM 3037 N N . GLY B 1 175 ? -34.728 -27.813 -25.270 1.00 21.12 173 GLY B N 1
ATOM 3038 C CA . GLY B 1 175 ? -33.756 -26.825 -24.865 1.00 20.18 173 GLY B CA 1
ATOM 3039 C C . GLY B 1 175 ? -32.423 -27.453 -24.506 1.00 20.00 173 GLY B C 1
ATOM 3040 O O . GLY B 1 175 ? -32.121 -28.651 -24.824 1.00 18.00 173 GLY B O 1
ATOM 3041 N N . GLU B 1 176 ? -31.689 -26.772 -23.644 1.00 23.08 174 GLU B N 1
ATOM 3042 C CA . GLU B 1 176 ? -30.414 -27.292 -23.150 1.00 25.23 174 GLU B CA 1
ATOM 3043 C C . GLU B 1 176 ? -30.301 -27.151 -21.666 1.00 26.21 174 GLU B C 1
ATOM 3044 O O . GLU B 1 176 ? -30.708 -26.157 -21.139 1.00 27.78 174 GLU B O 1
ATOM 3050 N N . LEU B 1 177 ? -29.710 -28.127 -21.009 1.00 25.47 175 LEU B N 1
ATOM 3051 C CA . LEU B 1 177 ? -29.383 -27.986 -19.622 1.00 24.70 175 LEU B CA 1
ATOM 3052 C C . LEU B 1 177 ? -28.037 -27.264 -19.521 1.00 23.82 175 LEU B C 1
ATOM 3053 O O . LEU B 1 177 ? -27.217 -27.257 -20.468 1.00 24.38 175 LEU B O 1
ATOM 3058 N N . HIS B 1 178 ? -27.802 -26.642 -18.366 1.00 24.96 176 HIS B N 1
ATOM 3059 C CA . HIS B 1 178 ? -26.499 -25.988 -18.162 1.00 23.76 176 HIS B CA 1
ATOM 3060 C C . HIS B 1 178 ? -25.505 -27.006 -17.583 1.00 26.18 176 HIS B C 1
ATOM 3061 O O . HIS B 1 178 ? -25.159 -26.950 -16.395 1.00 26.19 176 HIS B O 1
ATOM 3068 N N . ARG B 1 179 ? -25.097 -27.962 -18.409 1.00 26.60 177 ARG B N 1
ATOM 3069 C CA A ARG B 1 179 ? -24.180 -29.022 -18.004 0.50 27.26 177 ARG B CA 1
ATOM 3070 C CA B ARG B 1 179 ? -24.253 -29.074 -17.989 0.50 27.01 177 ARG B CA 1
ATOM 3071 C C . ARG B 1 179 ? -23.834 -29.811 -19.254 1.00 26.80 177 ARG B C 1
ATOM 3072 O O . ARG B 1 179 ? -24.638 -29.930 -20.171 1.00 25.75 177 ARG B O 1
ATOM 3087 N N . THR B 1 180 ? -22.619 -30.320 -19.292 1.00 27.88 178 THR B N 1
ATOM 3088 C CA . THR B 1 180 ? -22.181 -31.018 -20.490 1.00 30.58 178 THR B CA 1
ATOM 3089 C C . THR B 1 180 ? -22.146 -32.535 -20.289 1.00 32.52 178 THR B C 1
ATOM 3090 O O . THR B 1 180 ? -22.131 -33.035 -19.135 1.00 32.92 178 THR B O 1
ATOM 3094 N N . ASP B 1 181 ? -22.193 -33.272 -21.398 1.00 34.59 179 ASP B N 1
ATOM 3095 C CA . ASP B 1 181 ? -22.050 -34.721 -21.349 1.00 36.62 179 ASP B CA 1
ATOM 3096 C C . ASP B 1 181 ? -20.577 -35.112 -21.508 1.00 38.41 179 ASP B C 1
ATOM 3097 O O . ASP B 1 181 ? -19.731 -34.237 -21.697 1.00 39.44 179 ASP B O 1
ATOM 3102 N N . ALA B 1 182 ? -20.289 -36.418 -21.447 1.00 40.27 180 ALA B N 1
ATOM 3103 C CA . ALA B 1 182 ? -18.917 -36.939 -21.593 1.00 41.43 180 ALA B CA 1
ATOM 3104 C C . ALA B 1 182 ? -18.225 -36.510 -22.903 1.00 42.01 180 ALA B C 1
ATOM 3105 O O . ALA B 1 182 ? -17.024 -36.694 -23.032 1.00 42.48 180 ALA B O 1
ATOM 3107 N N . ASN B 1 183 ? -18.972 -35.914 -23.844 1.00 42.20 181 ASN B N 1
ATOM 3108 C CA . ASN B 1 183 ? -18.395 -35.321 -25.067 1.00 42.53 181 ASN B CA 1
ATOM 3109 C C . ASN B 1 183 ? -18.131 -33.805 -25.002 1.00 42.10 181 ASN B C 1
ATOM 3110 O O . ASN B 1 183 ? -17.620 -33.220 -25.979 1.00 43.29 181 ASN B O 1
ATOM 3115 N N . GLY B 1 184 ? -18.493 -33.167 -23.883 1.00 40.63 182 GLY B N 1
ATOM 3116 C CA . GLY B 1 184 ? -18.378 -31.689 -23.753 1.00 38.29 182 GLY B CA 1
ATOM 3117 C C . GLY B 1 184 ? -19.473 -30.885 -24.447 1.00 36.28 182 GLY B C 1
ATOM 3118 O O . GLY B 1 184 ? -19.368 -29.656 -24.604 1.00 37.08 182 GLY B O 1
ATOM 3119 N N . ASN B 1 185 ? -20.536 -31.564 -24.862 1.00 34.22 183 ASN B N 1
ATOM 3120 C CA . ASN B 1 185 ? -21.675 -30.869 -25.384 1.00 32.10 183 ASN B CA 1
ATOM 3121 C C . ASN B 1 185 ? -22.750 -30.742 -24.300 1.00 30.38 183 ASN B C 1
ATOM 3122 O O . ASN B 1 185 ? -22.927 -31.650 -23.453 1.00 30.02 183 ASN B O 1
ATOM 3127 N N . ARG B 1 186 ? -23.485 -29.646 -24.369 1.00 28.71 184 ARG B N 1
ATOM 3128 C CA . ARG B 1 186 ? -24.602 -29.417 -23.441 1.00 26.37 184 ARG B CA 1
ATOM 3129 C C . ARG B 1 186 ? -25.678 -30.472 -23.606 1.00 25.50 184 ARG B C 1
ATOM 3130 O O . ARG B 1 186 ? -26.025 -30.871 -24.738 1.00 25.92 184 ARG B O 1
ATOM 3138 N N . ILE B 1 187 ? -26.180 -30.930 -22.476 1.00 24.29 185 ILE B N 1
ATOM 3139 C CA . ILE B 1 187 ? -27.256 -31.901 -22.450 1.00 22.15 185 ILE B CA 1
ATOM 3140 C C . ILE B 1 187 ? -28.555 -31.290 -22.926 1.00 21.76 185 ILE B C 1
ATOM 3141 O O . ILE B 1 187 ? -28.910 -30.147 -22.580 1.00 22.87 185 ILE B O 1
ATOM 3146 N N . LYS B 1 188 ? -29.194 -32.002 -23.855 1.00 19.98 186 LYS B N 1
ATOM 3147 C CA . LYS B 1 188 ? -30.474 -31.589 -24.402 1.00 19.15 186 LYS B CA 1
ATOM 3148 C C . LYS B 1 188 ? -31.594 -32.076 -23.506 1.00 18.42 186 LYS B C 1
ATOM 3149 O O . LYS B 1 188 ? -31.606 -33.259 -23.041 1.00 19.27 186 LYS B O 1
ATOM 3155 N N . LEU B 1 189 ? -32.572 -31.197 -23.274 1.00 18.46 187 LEU B N 1
ATOM 3156 C CA . LEU B 1 189 ? -33.748 -31.583 -22.455 1.00 18.02 187 LEU B CA 1
ATOM 3157 C C . LEU B 1 189 ? -34.933 -30.759 -22.950 1.00 15.99 187 LEU B C 1
ATOM 3158 O O . LEU B 1 189 ? -34.778 -29.567 -23.267 1.00 17.62 187 LEU B O 1
ATOM 3163 N N . ARG B 1 190 ? -36.098 -31.383 -23.050 1.00 16.88 188 ARG B N 1
ATOM 3164 C CA . ARG B 1 190 ? -37.334 -30.651 -23.281 1.00 16.68 188 ARG B CA 1
ATOM 3165 C C . ARG B 1 190 ? -37.728 -29.792 -22.029 1.00 15.12 188 ARG B C 1
ATOM 3166 O O . ARG B 1 190 ? -37.520 -30.285 -20.863 1.00 17.01 188 ARG B O 1
ATOM 3174 N N . PHE B 1 191 ? -38.247 -28.571 -22.253 1.00 16.04 189 PHE B N 1
ATOM 3175 C CA . PHE B 1 191 ? -38.896 -27.802 -21.210 1.00 13.96 189 PHE B CA 1
ATOM 3176 C C . PHE B 1 191 ? -40.327 -27.529 -21.609 1.00 13.81 189 PHE B C 1
ATOM 3177 O O . PHE B 1 191 ? -40.614 -27.353 -22.790 1.00 14.91 189 PHE B O 1
ATOM 3185 N N . ALA B 1 192 ? -41.256 -27.586 -20.647 1.00 13.76 190 ALA B N 1
ATOM 3186 C CA . ALA B 1 192 ? -42.623 -27.240 -20.902 1.00 13.22 190 ALA B CA 1
ATOM 3187 C C . ALA B 1 192 ? -42.664 -25.738 -20.629 1.00 13.85 190 ALA B C 1
ATOM 3188 O O . ALA B 1 192 ? -42.267 -25.307 -19.504 1.00 13.75 190 ALA B O 1
ATOM 3190 N N . THR B 1 193 ? -43.186 -24.957 -21.591 1.00 14.91 191 THR B N 1
ATOM 3191 C CA . THR B 1 193 ? -43.341 -23.505 -21.460 1.00 15.37 191 THR B CA 1
ATOM 3192 C C . THR B 1 193 ? -44.831 -23.200 -21.739 1.00 16.35 191 THR B C 1
ATOM 3193 O O . THR B 1 193 ? -45.362 -23.586 -22.797 1.00 16.80 191 THR B O 1
ATOM 3197 N N . MET B 1 194 ? -45.506 -22.485 -20.841 1.00 18.14 192 MET B N 1
ATOM 3198 C CA . MET B 1 194 ? -46.906 -22.211 -20.997 1.00 18.66 192 MET B CA 1
ATOM 3199 C C . MET B 1 194 ? -47.207 -20.828 -20.533 1.00 17.90 192 MET B C 1
ATOM 3200 O O . MET B 1 194 ? -46.777 -20.441 -19.453 1.00 19.21 192 MET B O 1
ATOM 3205 N N . LEU B 1 195 ? -47.917 -20.081 -21.357 1.00 17.57 193 LEU B N 1
ATOM 3206 C CA . LEU B 1 195 ? -48.542 -18.851 -20.901 1.00 17.43 193 LEU B CA 1
ATOM 3207 C C . LEU B 1 195 ? -50.046 -19.094 -21.104 1.00 17.91 193 LEU B C 1
ATOM 3208 O O . LEU B 1 195 ? -50.498 -19.362 -22.241 1.00 18.53 193 LEU B O 1
ATOM 3213 N N . ALA B 1 196 ? -50.772 -19.095 -19.995 1.00 18.19 194 ALA B N 1
ATOM 3214 C CA . ALA B 1 196 ? -52.191 -19.502 -19.993 1.00 17.77 194 ALA B CA 1
ATOM 3215 C C . ALA B 1 196 ? -53.029 -18.380 -19.418 1.00 18.36 194 ALA B C 1
ATOM 3216 O O . ALA B 1 196 ? -52.607 -17.692 -18.457 1.00 18.81 194 ALA B O 1
ATOM 3218 N N . ARG B 1 197 ? -54.206 -18.154 -20.009 1.00 18.79 195 ARG B N 1
ATOM 3219 C CA . ARG B 1 197 ? -55.103 -17.114 -19.519 1.00 19.81 195 ARG B CA 1
ATOM 3220 C C . ARG B 1 197 ? -56.409 -17.667 -18.962 1.00 20.88 195 ARG B C 1
ATOM 3221 O O . ARG B 1 197 ? -57.040 -18.538 -19.562 1.00 22.01 195 ARG B O 1
ATOM 3229 N N . LYS B 1 198 ? -56.768 -17.204 -17.770 1.00 20.78 196 LYS B N 1
ATOM 3230 C CA . LYS B 1 198 ? -57.959 -17.712 -17.101 1.00 22.39 196 LYS B CA 1
ATOM 3231 C C . LYS B 1 198 ? -59.214 -17.051 -17.666 1.00 24.62 196 LYS B C 1
ATOM 3232 O O . LYS B 1 198 ? -59.183 -15.875 -18.035 1.00 25.00 196 LYS B O 1
ATOM 3238 N N . LYS B 1 199 ? -60.316 -17.794 -17.769 1.00 26.48 197 LYS B N 1
ATOM 3239 C CA . LYS B 1 199 ? -61.593 -17.197 -18.284 1.00 30.91 197 LYS B CA 1
ATOM 3240 C C . LYS B 1 199 ? -62.243 -16.166 -17.353 1.00 31.42 197 LYS B C 1
ATOM 3241 O O . LYS B 1 199 ? -61.665 -15.805 -16.315 1.00 33.42 197 LYS B O 1
#

CATH classification: 3.40.50.150

B-factor: mean 25.81, std 9.69, range [12.53, 97.02]

Organism: Escherichia coli (strain K12) (NCBI:txid83333)

InterPro domains:
  IPR004537 Tellurite resistance methyltransferase, TehB [TIGR00477] (1-196)
  IPR015985 Tellurite resistance methyltransferase TehB-like domain [PF03848] (1-193)
  IPR029063 S-adenosyl-L-methionine-dependent methyltransferase superfamily [G3DSA:3.40.50.150] (1-197)
  IPR029063 S-adenosyl-L-methionine-dependent methyltransferase superfamily [SSF53335] (7-196)

Foldseek 3Di:
DDLDDDQCNCCVVPVDDGADVVLVVVCVPQPAEEEEEEACFLPSNVVSNLSVRHQYEAEHQDPVSQVNNVVVCVVVVSPSYHYDRDDLQDDADAAAGQEYEYEAPPLQYAQVNPLVSLVRVLNRYDQQGKYKYKYFAAEPVAHPPPPRNDHDYVCRVCVSQVQWAFPDWDFDKDFDPDADPVRHTRITTITTTMTGHD/DAQVPCCPPVVDDGAPVVLVVPCVPQPAEEEEEEACFLNSSVVNNLVVRHQYEYEHQDPVSQVNNVVVCVVVVSVSYHYDHDDLQDDADDAAIQEYEYEAPPLQYAQVSPLVSLVRVVVRYDAFGKYKYKYFAAEPVAHDPPDRNDHDYVCRVVVSQPQWAFPDWDFDWDFDPDADPVRHTRITTMIITITHHD

GO terms:
  GO:0005829 cytosol (C, IDA)
  GO:0008757 S-adenosylmethionine-dependent methyltransferase activity (F, IDA)
  GO:0046690 response to tellurium ion (P, IMP)

Nearest PDB structures (foldseek):
  2xvm-assembly2_B  TM=9.934E-01  e=1.550E-41  Escherichia coli
  2xva-assembly3_C  TM=9.964E-01  e=1.739E-39  Escherichia coli str. K-12 substr. MG1655
  4dq0-assembly1_A  TM=9.666E-01  e=3.236E-39  Escherichia coli O157:H7 str. Sakai
  4dq0-assembly4_D  TM=9.776E-01  e=2.086E-38  Escherichia coli O157:H7 str. Sakai
  2i6g-assembly2_B  TM=9.891E-01  e=1.187E-37  Salmonella enterica subsp. enterica serovar Typhimurium str. LT2

Sequence (392 aa):
AMVIRDENYFTDKYELTRTHSSEVLEEAVKVVKPGKTLDLGCGNGRNSLYLAANGYDVDAWDKNAMMSIANVERIKSSIENLDNLHTRVVDLNNLTTFDDRQYDFILSTVVLMFLEAKKTIPGLIANMQRRRCTKPGGYNLIVAAMDTADYPCTVGFPFAFKEGELRRYYEGWERVKYNEDVGELHHRTDANNGNRIKLRFATMLARKKRDENYFTDKYELTRTHSEVLEAVKVVKKPGKTLDLGCGNGRNSLYLAANGYDVDAWDKKNAMSIANNVERIKSIENLDNLHTRVVDLNNLTTFDRQYDFILSTVVLMFLEEAKTIPGLIANMQRCTKPGGYNLIVAAMDTADDYPCTVGFPFAFKEGELRRYYEGWERVKYNEDVGELHRRTDANGNRIKLRFATMLARKK

Radius of gyration: 22.93 Å; Cα contacts (8 Å, |Δi|>4): 831; chains: 2; bounding box: 68×54×37 Å